Protein AF-0000000086997161 (afdb_homodimer)

Foldseek 3Di:
DDDPNFDWFKKFWFDCVQQVQWDDWDADPRDIQHTDAIEMEIETFDDPVCVVVVHKDWDWDDDPRYIYIYTHNLCLLVVLQLLQVRSLSRLVGPDMDGPPDPLVVVCNVCSLVSNLQQLLSNLVNLQVLLVVLLVQFQDDDPNQVSVCVVQVTRLVSLLSSLLSLQLLQQCVVVVSPDSSVSRHDDDPRSVVSNCSRNRVDHPVRSVVVSVCSCVPGSVVSSVVSNVDDRHVVVSVVSSVSSVVVNVVSNVD/DDDPNFDWFKKFWFDCVQQVQWDDWDADPNDIQHTDAIEMEIETFDDPVCVVVVHKDWDWDDDPRYIYIYTHNLCLLVVLQLLQVRSLCRLVGPDMDGPPDPLVVVCNVCSLVSNLQQLLSNLVNLQVLLVVLLVQFQPDDPNQVSVCVVQVTRLVSLLSSLLSLQLLQQCVVVVSPDSSVSRHDDDPRSVVSNCSRNRVDHPVRSVVVSVCSCVPGSVVSSVVRNVDDRHVVVSVVSSVSSVVVNVVRNVD

Structure (mmCIF, N/CA/C/O backbone):
data_AF-0000000086997161-model_v1
#
loop_
_entity.id
_entity.type
_entity.pdbx_description
1 polymer 'Putative nucleotidyltransferase'
#
loop_
_atom_site.group_PDB
_atom_site.id
_atom_site.type_symbol
_atom_site.label_atom_id
_atom_site.label_alt_id
_atom_site.label_comp_id
_atom_site.label_asym_id
_atom_site.label_entity_id
_atom_site.label_seq_id
_atom_site.pdbx_PDB_ins_code
_atom_site.Cartn_x
_atom_site.Cartn_y
_atom_site.Cartn_z
_atom_site.occupancy
_atom_site.B_iso_or_equiv
_atom_site.auth_seq_id
_atom_site.auth_comp_id
_atom_site.auth_asym_id
_atom_site.auth_atom_id
_atom_site.pdbx_PDB_model_num
ATOM 1 N N . MET A 1 1 ? 11.406 -24.172 10.727 1 85.19 1 MET A N 1
ATOM 2 C CA . MET A 1 1 ? 12.266 -23.875 9.594 1 85.19 1 MET A CA 1
ATOM 3 C C . MET A 1 1 ? 12.312 -22.375 9.328 1 85.19 1 MET A C 1
ATOM 5 O O . MET A 1 1 ? 11.297 -21.688 9.445 1 85.19 1 MET A O 1
ATOM 9 N N . LYS A 1 2 ? 13.57 -21.891 9.203 1 86 2 LYS A N 1
ATOM 10 C CA . LYS A 1 2 ? 13.711 -20.453 8.953 1 86 2 LYS A CA 1
ATOM 11 C C . LYS A 1 2 ? 14.523 -20.188 7.691 1 86 2 LYS A C 1
ATOM 13 O O . LYS A 1 2 ? 15.43 -20.969 7.355 1 86 2 LYS A O 1
ATOM 18 N N . ILE A 1 3 ? 14.07 -19.234 6.941 1 83.88 3 ILE A N 1
ATOM 19 C CA . ILE A 1 3 ? 14.812 -18.656 5.82 1 83.88 3 ILE A CA 1
ATOM 20 C C . ILE A 1 3 ? 15.008 -17.156 6.035 1 83.88 3 ILE A C 1
ATOM 22 O O . ILE A 1 3 ? 14.039 -16.438 6.289 1 83.88 3 ILE A O 1
ATOM 26 N N . LEU A 1 4 ? 16.234 -16.688 6.016 1 84.44 4 LEU A N 1
ATOM 27 C CA . LEU A 1 4 ? 16.547 -15.281 6.211 1 84.44 4 LEU A CA 1
ATOM 28 C C . LEU A 1 4 ? 15.969 -14.766 7.527 1 84.44 4 LEU A C 1
ATOM 30 O O . LEU A 1 4 ? 15.359 -13.695 7.566 1 84.44 4 LEU A O 1
ATOM 34 N N . ASN A 1 5 ? 15.883 -15.555 8.484 1 83.44 5 ASN A N 1
ATOM 35 C CA . ASN A 1 5 ? 15.445 -15.25 9.836 1 83.44 5 ASN A CA 1
ATOM 36 C C . ASN A 1 5 ? 13.93 -15.031 9.906 1 83.44 5 ASN A C 1
ATOM 38 O O . ASN A 1 5 ? 13.445 -14.289 10.758 1 83.44 5 ASN A O 1
ATOM 42 N N . ARG A 1 6 ? 13.25 -15.617 8.898 1 88.19 6 ARG A N 1
ATOM 43 C CA . ARG A 1 6 ? 11.789 -15.602 8.883 1 88.19 6 ARG A CA 1
ATOM 44 C C . ARG A 1 6 ? 11.227 -17.016 8.914 1 88.19 6 ARG A C 1
ATOM 46 O O . ARG A 1 6 ? 11.852 -17.953 8.414 1 88.19 6 ARG A O 1
ATOM 53 N N . ASN A 1 7 ? 10.141 -17.141 9.43 1 93.19 7 ASN A N 1
ATOM 54 C CA . ASN A 1 7 ? 9.492 -18.453 9.484 1 93.19 7 ASN A CA 1
ATOM 55 C C . ASN A 1 7 ? 8.945 -18.859 8.117 1 93.19 7 ASN A C 1
ATOM 57 O O . ASN A 1 7 ? 8.289 -18.062 7.441 1 93.19 7 ASN A O 1
ATOM 61 N N . VAL A 1 8 ? 9.312 -20.047 7.711 1 95.88 8 VAL A N 1
ATOM 62 C CA . VAL A 1 8 ? 8.758 -20.609 6.484 1 95.88 8 VAL A CA 1
ATOM 63 C C . VAL A 1 8 ? 7.398 -21.25 6.77 1 95.88 8 VAL A C 1
ATOM 65 O O . VAL A 1 8 ? 7.246 -22 7.734 1 95.88 8 VAL A O 1
ATOM 68 N N . VAL A 1 9 ? 6.453 -20.906 5.973 1 97.06 9 VAL A N 1
ATOM 69 C CA . VAL A 1 9 ? 5.117 -21.453 6.176 1 97.06 9 VAL A CA 1
ATOM 70 C C . VAL A 1 9 ? 4.879 -22.594 5.199 1 97.06 9 VAL A C 1
ATOM 72 O O . VAL A 1 9 ? 4.125 -23.531 5.496 1 97.06 9 VAL A O 1
ATOM 75 N N . MET A 1 10 ? 5.551 -22.5 4.07 1 97.62 10 MET A N 1
ATOM 76 C CA . MET A 1 10 ? 5.391 -23.5 3.021 1 97.62 10 MET A CA 1
ATOM 77 C C . MET A 1 10 ? 6.613 -23.547 2.113 1 97.62 10 MET A C 1
ATOM 79 O O . MET A 1 10 ? 7.18 -22.5 1.782 1 97.62 10 MET A O 1
ATOM 83 N N . LYS A 1 11 ? 7.027 -24.656 1.78 1 97.62 11 LYS A N 1
ATOM 84 C CA . LYS A 1 11 ? 8.062 -24.906 0.781 1 97.62 11 LYS A CA 1
ATOM 85 C C . LYS A 1 11 ? 7.684 -26.078 -0.122 1 97.62 11 LYS A C 1
ATOM 87 O O . LYS A 1 11 ? 7.344 -27.156 0.364 1 97.62 11 LYS A O 1
ATOM 92 N N . ALA A 1 12 ? 7.766 -25.844 -1.435 1 98.25 12 ALA A N 1
ATOM 93 C CA . ALA A 1 12 ? 7.27 -26.859 -2.344 1 98.25 12 ALA A CA 1
ATOM 94 C C . ALA A 1 12 ? 8.172 -27 -3.562 1 98.25 12 ALA A C 1
ATOM 96 O O . ALA A 1 12 ? 8.656 -26 -4.105 1 98.25 12 ALA A O 1
ATOM 97 N N . LEU A 1 13 ? 8.383 -28.25 -3.945 1 98.06 13 LEU A N 1
ATOM 98 C CA . LEU A 1 13 ? 9.016 -28.531 -5.23 1 98.06 13 LEU A CA 1
ATOM 99 C C . LEU A 1 13 ? 8.102 -28.125 -6.383 1 98.06 13 LEU A C 1
ATOM 101 O O . LEU A 1 13 ? 6.898 -28.391 -6.352 1 98.06 13 LEU A O 1
ATOM 105 N N . VAL A 1 14 ? 8.672 -27.406 -7.324 1 97.38 14 VAL A N 1
ATOM 106 C CA . VAL A 1 14 ? 7.91 -26.984 -8.492 1 97.38 14 VAL A CA 1
ATOM 107 C C . VAL A 1 14 ? 8.703 -27.281 -9.766 1 97.38 14 VAL A C 1
ATOM 109 O O . VAL A 1 14 ? 9.766 -27.906 -9.703 1 97.38 14 VAL A O 1
ATOM 112 N N . GLY A 1 15 ? 8.102 -27.016 -10.922 1 95.69 15 GLY A N 1
ATOM 113 C CA . GLY A 1 15 ? 8.82 -27.141 -12.18 1 95.69 15 GLY A CA 1
ATOM 114 C C . GLY A 1 15 ? 8.883 -28.562 -12.695 1 95.69 15 GLY A C 1
ATOM 115 O O . GLY A 1 15 ? 8.008 -29.375 -12.406 1 95.69 15 GLY A O 1
ATOM 116 N N . SER A 1 16 ? 9.93 -28.812 -13.484 1 95.31 16 SER A N 1
ATOM 117 C CA . SER A 1 16 ? 10.047 -30.062 -14.234 1 95.31 16 SER A CA 1
ATOM 118 C C . SER A 1 16 ? 10.023 -31.266 -13.312 1 95.31 16 SER A C 1
ATOM 120 O O . SER A 1 16 ? 9.406 -32.281 -13.633 1 95.31 16 SER A O 1
ATOM 122 N N . ASN A 1 17 ? 10.672 -31.141 -12.203 1 95.75 17 ASN A N 1
ATOM 123 C CA . ASN A 1 17 ? 10.711 -32.25 -11.266 1 95.75 17 ASN A CA 1
ATOM 124 C C . ASN A 1 17 ? 9.328 -32.562 -10.68 1 95.75 17 ASN A C 1
ATOM 126 O O . ASN A 1 17 ? 9.055 -33.656 -10.25 1 95.75 17 ASN A O 1
ATOM 130 N N . ASN A 1 18 ? 8.484 -31.562 -10.664 1 97.38 18 ASN A N 1
ATOM 131 C CA . ASN A 1 18 ? 7.125 -31.75 -10.156 1 97.38 18 ASN A CA 1
ATOM 132 C C . ASN A 1 18 ? 6.207 -32.344 -11.234 1 97.38 18 ASN A C 1
ATOM 134 O O . ASN A 1 18 ? 5.23 -33.031 -10.922 1 97.38 18 ASN A O 1
ATOM 138 N N . TYR A 1 19 ? 6.555 -32.062 -12.531 1 96.25 19 TYR A N 1
ATOM 139 C CA . TYR A 1 19 ? 5.719 -32.469 -13.656 1 96.25 19 TYR A CA 1
ATOM 140 C C . TYR A 1 19 ? 6.152 -33.844 -14.195 1 96.25 19 TYR A C 1
ATOM 142 O O . TYR A 1 19 ? 5.543 -34.344 -15.133 1 96.25 19 TYR A O 1
ATOM 150 N N . ASN A 1 20 ? 7.234 -34.312 -13.734 1 96.94 20 ASN A N 1
ATOM 151 C CA . ASN A 1 20 ? 7.871 -35.531 -14.273 1 96.94 20 ASN A CA 1
ATOM 152 C C . ASN A 1 20 ? 8.547 -35.25 -15.617 1 96.94 20 ASN A C 1
ATOM 154 O O . ASN A 1 20 ? 8.539 -36.094 -16.5 1 96.94 20 ASN A O 1
ATOM 158 N N . LEU A 1 21 ? 9.133 -34.062 -15.789 1 96.62 21 LEU A N 1
ATOM 159 C CA . LEU A 1 21 ? 9.742 -33.719 -17.062 1 96.62 21 LEU A CA 1
ATOM 160 C C . LEU A 1 21 ? 11.242 -33.5 -16.906 1 96.62 21 LEU A C 1
ATOM 162 O O . LEU A 1 21 ? 11.906 -33 -17.812 1 96.62 21 LEU A O 1
ATOM 166 N N . GLN A 1 22 ? 11.734 -33.781 -15.688 1 94.44 22 GLN A N 1
ATOM 167 C CA . GLN A 1 22 ? 13.164 -33.625 -15.453 1 94.44 22 GLN A CA 1
ATOM 168 C C . GLN A 1 22 ? 13.977 -34.531 -16.359 1 94.44 22 GLN A C 1
ATOM 170 O O . GLN A 1 22 ? 13.555 -35.656 -16.641 1 94.44 22 GLN A O 1
ATOM 175 N N . THR A 1 23 ? 15.062 -33.969 -16.828 1 93 23 THR A N 1
ATOM 176 C CA . THR A 1 23 ? 15.93 -34.75 -17.688 1 93 23 THR A CA 1
ATOM 177 C C . THR A 1 23 ? 17.375 -34.75 -17.188 1 93 23 THR A C 1
ATOM 179 O O . THR A 1 23 ? 17.781 -33.781 -16.531 1 93 23 THR A O 1
ATOM 182 N N . GLU A 1 24 ? 18.078 -35.781 -17.547 1 92.81 24 GLU A N 1
ATOM 183 C CA . GLU A 1 24 ? 19.5 -35.844 -17.266 1 92.81 24 GLU A CA 1
ATOM 184 C C . GLU A 1 24 ? 20.312 -35.062 -18.297 1 92.81 24 GLU A C 1
ATOM 186 O O . GLU A 1 24 ? 19.75 -34.625 -19.297 1 92.81 24 GLU A O 1
ATOM 191 N N . GLU A 1 25 ? 21.5 -34.844 -17.844 1 93.19 25 GLU A N 1
ATOM 192 C CA . GLU A 1 25 ? 22.406 -34.219 -18.797 1 93.19 25 GLU A CA 1
ATOM 193 C C . GLU A 1 25 ? 22.547 -35.062 -20.062 1 93.19 25 GLU A C 1
ATOM 195 O O . GLU A 1 25 ? 22.609 -36.281 -20 1 93.19 25 GLU A O 1
ATOM 200 N N . ARG A 1 26 ? 22.578 -34.312 -21.156 1 91.31 26 ARG A N 1
ATOM 201 C CA . ARG A 1 26 ? 22.734 -34.969 -22.453 1 91.31 26 ARG A CA 1
ATOM 202 C C . ARG A 1 26 ? 23.766 -34.25 -23.312 1 91.31 26 ARG A C 1
ATOM 204 O O . ARG A 1 26 ? 23.938 -33.031 -23.172 1 91.31 26 ARG A O 1
ATOM 211 N N . VAL A 1 27 ? 24.438 -35.031 -24.094 1 93.69 27 VAL A N 1
ATOM 212 C CA . VAL A 1 27 ? 25.344 -34.438 -25.078 1 93.69 27 VAL A CA 1
ATOM 213 C C . VAL A 1 27 ? 24.797 -34.719 -26.484 1 93.69 27 VAL A C 1
ATOM 215 O O . VAL A 1 27 ? 24.609 -35.875 -26.875 1 93.69 27 VAL A O 1
ATOM 218 N N . ILE A 1 28 ? 24.516 -33.719 -27.234 1 91.62 28 ILE A N 1
ATOM 219 C CA . ILE A 1 28 ? 24.031 -33.812 -28.609 1 91.62 28 ILE A CA 1
ATOM 220 C C . ILE A 1 28 ? 24.906 -32.938 -29.516 1 91.62 28 ILE A C 1
ATOM 222 O O . ILE A 1 28 ? 25.078 -31.75 -29.281 1 91.62 28 ILE A O 1
ATOM 226 N N . ASP A 1 29 ? 25.5 -33.625 -30.562 1 91.94 29 ASP A N 1
ATOM 227 C CA . ASP A 1 29 ? 26.375 -32.969 -31.531 1 91.94 29 ASP A CA 1
ATOM 228 C C . ASP A 1 29 ? 27.469 -32.156 -30.828 1 91.94 29 ASP A C 1
ATOM 230 O O . ASP A 1 29 ? 27.688 -31 -31.156 1 91.94 29 ASP A O 1
ATOM 234 N N . GLY A 1 30 ? 27.938 -32.719 -29.797 1 91.38 30 GLY A N 1
ATOM 235 C CA . GLY A 1 30 ? 29.078 -32.156 -29.094 1 91.38 30 GLY A CA 1
ATOM 236 C C . GLY A 1 30 ? 28.703 -31.078 -28.109 1 91.38 30 GLY A C 1
ATOM 237 O O . GLY 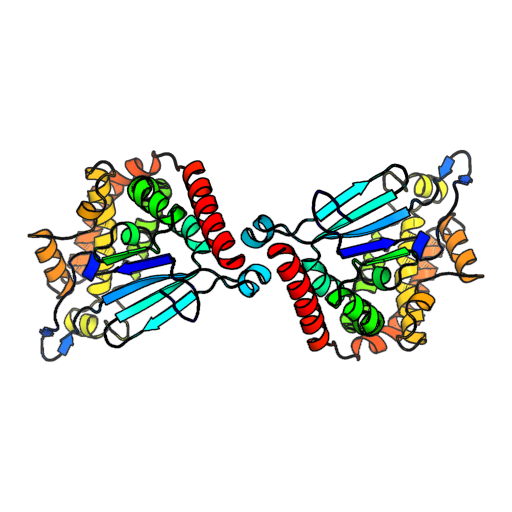A 1 30 ? 29.578 -30.5 -27.453 1 91.38 30 GLY A O 1
ATOM 238 N N . ARG A 1 31 ? 27.5 -30.703 -28.031 1 90.5 31 ARG A N 1
ATOM 239 C CA . ARG A 1 31 ? 27.031 -29.672 -27.109 1 90.5 31 ARG A CA 1
ATOM 240 C C . ARG A 1 31 ? 26.359 -30.281 -25.875 1 90.5 31 ARG A C 1
ATOM 242 O O . ARG A 1 31 ? 25.625 -31.266 -26 1 90.5 31 ARG A O 1
ATOM 249 N N . ILE A 1 32 ? 26.609 -29.75 -24.766 1 92.06 32 ILE A N 1
ATOM 250 C CA . ILE A 1 32 ? 26.109 -30.281 -23.516 1 92.06 32 ILE A CA 1
ATOM 251 C C . ILE A 1 32 ? 24.797 -29.578 -23.141 1 92.06 32 ILE A C 1
ATOM 253 O O . ILE A 1 32 ? 24.75 -28.344 -23.078 1 92.06 32 ILE A O 1
ATOM 257 N N . ILE A 1 33 ? 23.766 -30.375 -22.953 1 90.75 33 ILE A N 1
ATOM 258 C CA . ILE A 1 33 ? 22.516 -29.891 -22.359 1 90.75 33 ILE A CA 1
ATOM 259 C C . ILE A 1 33 ? 22.453 -30.281 -20.891 1 90.75 33 ILE A C 1
ATOM 261 O O . ILE A 1 33 ? 22.422 -31.469 -20.562 1 90.75 33 ILE A O 1
ATOM 265 N N . LEU A 1 34 ? 22.406 -29.375 -20.031 1 86.5 34 LEU A N 1
ATOM 266 C CA . LEU A 1 34 ? 22.5 -29.625 -18.594 1 86.5 34 LEU A CA 1
ATOM 267 C C . LEU A 1 34 ? 21.25 -30.312 -18.078 1 86.5 34 LEU A C 1
ATOM 269 O O . LEU A 1 34 ? 20.172 -30.156 -18.641 1 86.5 34 LEU A O 1
ATOM 273 N N . ALA A 1 35 ? 21.469 -31.031 -17.016 1 87.69 35 ALA A N 1
ATOM 274 C CA . ALA A 1 35 ? 20.344 -31.688 -16.359 1 87.69 35 ALA A CA 1
ATOM 275 C C . ALA A 1 35 ? 19.391 -30.672 -15.734 1 87.69 35 ALA A C 1
ATOM 277 O O . ALA A 1 35 ? 19.812 -29.547 -15.414 1 87.69 35 ALA A O 1
ATOM 278 N N . SER A 1 36 ? 18.125 -31.125 -15.586 1 89.56 36 SER A N 1
ATOM 279 C CA . SER A 1 36 ? 17.141 -30.281 -14.906 1 89.56 36 SER A CA 1
ATOM 280 C C . SER A 1 36 ? 17.5 -30.094 -13.438 1 89.56 36 SER A C 1
ATOM 282 O O . SER A 1 36 ? 17.828 -31.062 -12.742 1 89.56 36 SER A O 1
ATOM 284 N N . ASP A 1 37 ? 17.516 -28.859 -13.016 1 89.06 37 ASP A N 1
ATOM 285 C CA . ASP A 1 37 ? 17.672 -28.594 -11.586 1 89.06 37 ASP A CA 1
ATOM 286 C C . ASP A 1 37 ? 16.328 -28.625 -10.859 1 89.06 37 ASP A C 1
ATOM 288 O O . ASP A 1 37 ? 15.281 -28.734 -11.5 1 89.06 37 ASP A O 1
ATOM 292 N N . LYS A 1 38 ? 16.469 -28.703 -9.547 1 94.75 38 LYS A N 1
ATOM 293 C CA . LYS A 1 38 ? 15.25 -28.625 -8.75 1 94.75 38 LYS A CA 1
ATOM 294 C C . LYS A 1 38 ? 14.875 -27.188 -8.438 1 94.75 38 LYS A C 1
ATOM 296 O O . LYS A 1 38 ? 15.742 -26.375 -8.086 1 94.75 38 LYS A O 1
ATOM 301 N N . ASP A 1 39 ? 13.688 -26.875 -8.664 1 95.81 39 ASP A N 1
ATOM 302 C CA . ASP A 1 39 ? 13.133 -25.578 -8.336 1 95.81 39 ASP A CA 1
ATOM 303 C C . ASP A 1 39 ? 12.188 -25.656 -7.141 1 95.81 39 ASP A C 1
ATOM 305 O O . ASP A 1 39 ? 11.367 -26.562 -7.051 1 95.81 39 ASP A O 1
ATOM 309 N N . TYR A 1 40 ? 12.359 -24.703 -6.23 1 97 40 TYR A N 1
ATOM 310 C CA . TYR A 1 40 ? 11.461 -24.625 -5.086 1 97 40 TYR A CA 1
ATOM 311 C C . TYR A 1 40 ? 10.828 -23.25 -4.965 1 97 40 TYR A C 1
ATOM 313 O O . TYR A 1 40 ? 11.406 -22.25 -5.418 1 97 40 TYR A O 1
ATOM 321 N N . LYS A 1 41 ? 9.648 -23.203 -4.398 1 97.38 41 LYS A N 1
ATOM 322 C CA . LYS A 1 41 ? 9.016 -21.969 -3.916 1 97.38 41 LYS A CA 1
ATOM 323 C C . LYS A 1 41 ? 8.805 -22.016 -2.406 1 97.38 41 LYS A C 1
ATOM 325 O O . LYS A 1 41 ? 8.398 -23.047 -1.863 1 97.38 41 LYS A O 1
ATOM 330 N N . ALA A 1 42 ? 9.18 -20.984 -1.829 1 97.44 42 ALA A N 1
ATOM 331 C CA . ALA A 1 42 ? 8.984 -20.875 -0.385 1 97.44 42 ALA A CA 1
ATOM 332 C C . ALA A 1 42 ? 8.195 -19.609 -0.026 1 97.44 42 ALA A C 1
ATOM 334 O O . ALA A 1 42 ? 8.352 -18.578 -0.672 1 97.44 42 ALA A O 1
ATOM 335 N N . PHE A 1 43 ? 7.34 -19.766 0.946 1 97.81 43 PHE A N 1
ATOM 336 C CA . PHE A 1 43 ? 6.562 -18.641 1.465 1 97.81 43 PHE A CA 1
ATOM 337 C C . PHE A 1 43 ? 6.879 -18.391 2.936 1 97.81 43 PHE A C 1
ATOM 339 O O . PHE A 1 43 ? 6.805 -19.312 3.754 1 97.81 43 PHE A O 1
ATOM 346 N N . ILE A 1 44 ? 7.234 -17.156 3.246 1 96.94 44 ILE A N 1
ATOM 347 C CA . ILE A 1 44 ? 7.703 -16.812 4.586 1 96.94 44 ILE A CA 1
ATOM 348 C C . ILE A 1 44 ? 6.812 -15.727 5.184 1 96.94 44 ILE A C 1
ATOM 350 O O . ILE A 1 44 ? 6.121 -15.016 4.453 1 96.94 44 ILE A O 1
ATOM 354 N N . THR A 1 45 ? 6.801 -15.672 6.52 1 95.94 45 THR A N 1
ATOM 355 C CA . THR A 1 45 ? 6.059 -14.617 7.203 1 95.94 45 THR A CA 1
ATOM 356 C C . THR A 1 45 ? 6.812 -13.297 7.141 1 95.94 45 THR A C 1
ATOM 358 O O . THR A 1 45 ? 8.047 -13.281 7.07 1 95.94 45 THR A O 1
ATOM 361 N N . PRO A 1 46 ? 6.098 -12.188 7.168 1 94.44 46 PRO A N 1
ATOM 362 C CA . PRO A 1 46 ? 6.746 -10.875 7.172 1 94.44 46 PRO A CA 1
ATOM 363 C C . PRO A 1 46 ? 7.32 -10.5 8.539 1 94.44 46 PRO A C 1
ATOM 365 O O . PRO A 1 46 ? 6.898 -11.055 9.562 1 94.44 46 PRO A O 1
ATOM 368 N N . THR A 1 47 ? 8.281 -9.617 8.5 1 92.5 47 THR A N 1
ATOM 369 C CA . THR A 1 47 ? 8.672 -8.938 9.727 1 92.5 47 THR A CA 1
ATOM 370 C C . THR A 1 47 ? 7.676 -7.836 10.086 1 92.5 47 THR A C 1
ATOM 372 O O . THR A 1 47 ? 6.848 -7.449 9.258 1 92.5 47 THR A O 1
ATOM 375 N N . PHE A 1 48 ? 7.773 -7.383 11.297 1 92.38 48 PHE A N 1
ATOM 376 C CA . PHE A 1 48 ? 6.91 -6.273 11.68 1 92.38 48 PHE A CA 1
ATOM 377 C C . PHE A 1 48 ? 7.176 -5.051 10.812 1 92.38 48 PHE A C 1
ATOM 379 O O . PHE A 1 48 ? 6.242 -4.355 10.406 1 92.38 48 PHE A O 1
ATOM 386 N N . GLU A 1 49 ? 8.391 -4.793 10.531 1 92.44 49 GLU A N 1
ATOM 387 C CA . GLU A 1 49 ? 8.766 -3.631 9.727 1 92.44 49 GLU A CA 1
ATOM 388 C C . GLU A 1 49 ? 8.148 -3.697 8.336 1 92.44 49 GLU A C 1
ATOM 390 O O . GLU A 1 49 ? 7.695 -2.684 7.801 1 92.44 49 GLU A O 1
ATOM 395 N N . GLU A 1 50 ? 8.141 -4.871 7.77 1 92.56 50 GLU A N 1
ATOM 396 C CA . GLU A 1 50 ? 7.559 -5.043 6.441 1 92.56 50 GLU A CA 1
ATOM 397 C C . GLU A 1 50 ? 6.051 -4.809 6.469 1 92.56 50 GLU A C 1
ATOM 399 O O . GLU A 1 50 ? 5.48 -4.293 5.504 1 92.56 50 GLU A O 1
ATOM 404 N N . LEU A 1 51 ? 5.441 -5.25 7.598 1 92.5 51 LEU A N 1
ATOM 405 C CA . LEU A 1 51 ? 4.02 -4.973 7.77 1 92.5 51 LEU A CA 1
ATOM 406 C C . LEU A 1 51 ? 3.768 -3.473 7.875 1 92.5 51 LEU A C 1
ATOM 408 O O . LEU A 1 51 ? 2.902 -2.934 7.18 1 92.5 51 LEU A O 1
ATOM 412 N N . TYR A 1 52 ? 4.602 -2.818 8.625 1 93.81 52 TYR A N 1
ATOM 413 C CA . TYR A 1 52 ? 4.457 -1.389 8.875 1 93.81 52 TYR A CA 1
ATOM 414 C C . TYR A 1 52 ? 4.688 -0.584 7.602 1 93.81 52 TYR A C 1
ATOM 416 O O . TYR A 1 52 ? 3.93 0.342 7.301 1 93.81 52 TYR A O 1
ATOM 424 N N . ARG A 1 53 ? 5.652 -1.013 6.836 1 92.75 53 ARG A N 1
ATOM 425 C CA . ARG A 1 53 ? 6.051 -0.255 5.652 1 92.75 53 ARG A CA 1
ATOM 426 C C . ARG A 1 53 ? 5.246 -0.688 4.43 1 92.75 53 ARG A C 1
ATOM 428 O O . ARG A 1 53 ? 5.406 -0.124 3.346 1 92.75 53 ARG A O 1
ATOM 435 N N . LYS A 1 54 ? 4.441 -1.755 4.59 1 91.81 54 LYS A N 1
ATOM 436 C CA . LYS A 1 54 ? 3.559 -2.236 3.531 1 91.81 54 LYS A CA 1
ATOM 437 C C . LYS A 1 54 ? 4.359 -2.816 2.369 1 91.81 54 LYS A C 1
ATOM 439 O O . LYS A 1 54 ? 4.004 -2.623 1.205 1 91.81 54 LYS A O 1
ATOM 444 N N . THR A 1 55 ? 5.508 -3.436 2.732 1 91.69 55 THR A N 1
ATOM 445 C CA . THR A 1 55 ? 6.348 -4.059 1.713 1 91.69 55 THR A CA 1
ATOM 446 C C . THR A 1 55 ? 6.18 -5.574 1.729 1 91.69 55 THR A C 1
ATOM 448 O O . THR A 1 55 ? 5.836 -6.156 2.76 1 91.69 55 THR A O 1
ATOM 451 N N . MET A 1 56 ? 6.371 -6.172 0.512 1 93.12 56 MET A N 1
ATOM 452 C CA . MET A 1 56 ? 6.285 -7.621 0.357 1 93.12 56 MET A CA 1
ATOM 453 C C . MET A 1 56 ? 7.625 -8.203 -0.085 1 93.12 56 MET A C 1
ATOM 455 O O . MET A 1 56 ? 8.109 -7.895 -1.176 1 93.12 56 MET A O 1
ATOM 459 N N . PHE A 1 57 ? 8.109 -9.055 0.757 1 92.25 57 PHE A N 1
ATOM 460 C CA . PHE A 1 57 ? 9.414 -9.648 0.495 1 92.25 57 PHE A CA 1
ATOM 461 C C . PHE A 1 57 ? 9.352 -10.609 -0.688 1 92.25 57 PHE A C 1
ATOM 463 O O . PHE A 1 57 ? 8.367 -11.344 -0.845 1 92.25 57 PHE A O 1
ATOM 470 N N . ALA A 1 58 ? 10.375 -10.562 -1.556 1 94.44 58 ALA A N 1
ATOM 471 C CA . ALA A 1 58 ? 10.578 -11.5 -2.656 1 94.44 58 ALA A CA 1
ATOM 472 C C . ALA A 1 58 ? 12.062 -11.633 -2.998 1 94.44 58 ALA A C 1
ATOM 474 O O . ALA A 1 58 ? 12.781 -10.633 -3.051 1 94.44 58 ALA A O 1
ATOM 475 N N . LYS A 1 59 ? 12.484 -12.766 -3.127 1 94.06 59 LYS A N 1
ATOM 476 C CA . LYS A 1 59 ? 13.883 -13.023 -3.469 1 94.06 59 LYS A CA 1
ATOM 477 C C . LYS A 1 59 ? 14.039 -14.359 -4.18 1 94.06 59 LYS A C 1
ATOM 479 O O . LYS A 1 59 ? 13.328 -15.32 -3.873 1 94.06 59 LYS A O 1
ATOM 484 N N . SER A 1 60 ? 14.883 -14.422 -5.148 1 93.69 60 SER A N 1
ATOM 485 C CA . SER A 1 60 ? 15.273 -15.672 -5.801 1 93.69 60 SER A CA 1
ATOM 486 C C . SER A 1 60 ? 16.734 -16.016 -5.508 1 93.69 60 SER A C 1
ATOM 488 O O . SER A 1 60 ? 17.609 -15.164 -5.617 1 93.69 60 SER A O 1
ATOM 490 N N . GLU A 1 61 ? 16.859 -17.141 -5.059 1 90.06 61 GLU A N 1
ATOM 491 C CA . GLU A 1 61 ? 18.219 -17.625 -4.809 1 90.06 61 GLU A CA 1
ATOM 492 C C . GLU A 1 61 ? 18.562 -18.812 -5.715 1 90.06 61 GLU A C 1
ATOM 494 O O . GLU A 1 61 ? 17.844 -19.812 -5.73 1 90.06 61 GLU A O 1
ATOM 499 N N . ILE A 1 62 ? 19.609 -18.656 -6.41 1 85 62 ILE A N 1
ATOM 500 C CA . ILE A 1 62 ? 20.062 -19.688 -7.328 1 85 62 ILE A CA 1
ATOM 501 C C . ILE A 1 62 ? 21.203 -20.484 -6.691 1 85 62 ILE A C 1
ATOM 503 O O . ILE A 1 62 ? 22.219 -19.906 -6.297 1 85 62 ILE A O 1
ATOM 507 N N . GLY A 1 63 ? 20.953 -21.656 -6.395 1 79.56 63 GLY A N 1
ATOM 508 C CA . GLY A 1 63 ? 21.984 -22.531 -5.863 1 79.56 63 GLY A CA 1
ATOM 509 C C . GLY A 1 63 ? 22.594 -23.438 -6.91 1 79.56 63 GLY A C 1
ATOM 510 O O . GLY A 1 63 ? 22.281 -23.328 -8.094 1 79.56 63 GLY A O 1
ATOM 511 N N . THR A 1 64 ? 23.5 -24.266 -6.418 1 76.38 64 THR A N 1
ATOM 512 C CA . THR A 1 64 ? 24.188 -25.203 -7.305 1 76.38 64 THR A CA 1
ATOM 513 C C . THR A 1 64 ? 23.234 -26.312 -7.754 1 76.38 64 THR A C 1
ATOM 515 O O . THR A 1 64 ? 23.203 -26.656 -8.93 1 76.38 64 THR A O 1
ATOM 518 N N . THR A 1 65 ? 22.375 -26.703 -6.852 1 79.88 65 THR A N 1
ATOM 519 C CA . THR A 1 65 ? 21.516 -27.828 -7.195 1 79.88 65 THR A CA 1
ATOM 520 C C . THR A 1 65 ? 20.031 -27.453 -7.027 1 79.88 65 THR A C 1
ATOM 522 O O . THR A 1 65 ? 19.156 -28.219 -7.426 1 79.88 65 THR A O 1
ATOM 525 N N . GLU A 1 66 ? 19.828 -26.328 -6.434 1 88.31 66 GLU A N 1
ATOM 526 C CA . GLU A 1 66 ? 18.438 -25.938 -6.184 1 88.31 66 GLU A CA 1
ATOM 527 C C . GLU A 1 66 ? 18.25 -24.438 -6.355 1 88.31 66 GLU A C 1
ATOM 529 O O . GLU A 1 66 ? 19.125 -23.641 -5.992 1 88.31 66 GLU A O 1
ATOM 534 N N . ASP A 1 67 ? 17.25 -24.156 -7.035 1 92.81 67 ASP A N 1
ATOM 535 C CA . ASP A 1 67 ? 16.781 -22.781 -7.113 1 92.81 67 ASP A CA 1
ATOM 536 C C . AS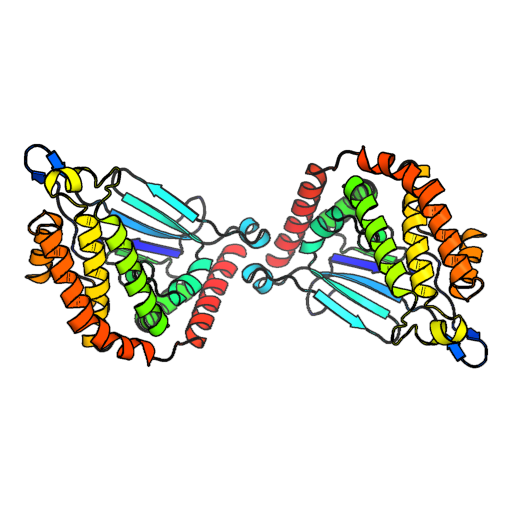P A 1 67 ? 15.531 -22.578 -6.25 1 92.81 67 ASP A C 1
ATOM 538 O O . ASP A 1 67 ? 14.617 -23.406 -6.262 1 92.81 67 ASP A O 1
ATOM 542 N N . ILE A 1 68 ? 15.578 -21.516 -5.457 1 94.81 68 ILE A N 1
ATOM 543 C CA . ILE A 1 68 ? 14.422 -21.281 -4.594 1 94.81 68 ILE A CA 1
ATOM 544 C C . ILE A 1 68 ? 13.898 -19.875 -4.793 1 94.81 68 ILE A C 1
ATOM 546 O O . ILE A 1 68 ? 14.672 -18.906 -4.809 1 94.81 68 ILE A O 1
ATOM 550 N N . GLU A 1 69 ? 12.672 -19.781 -5.055 1 96.31 69 GLU A N 1
ATOM 551 C CA . GLU A 1 69 ? 11.969 -18.5 -5.031 1 96.31 69 GLU A CA 1
ATOM 552 C C . GLU A 1 69 ? 11.25 -18.297 -3.705 1 96.31 69 GLU A C 1
ATOM 554 O O . GLU A 1 69 ? 10.43 -19.125 -3.303 1 96.31 69 GLU A O 1
ATOM 559 N N . ILE A 1 70 ? 11.547 -17.203 -3.057 1 96.81 70 ILE A N 1
ATOM 560 C CA . ILE A 1 70 ? 11 -16.922 -1.733 1 96.81 70 ILE A CA 1
ATOM 561 C C . ILE A 1 70 ? 10.039 -15.742 -1.807 1 96.81 70 ILE A C 1
ATOM 563 O O . ILE A 1 70 ? 10.375 -14.695 -2.367 1 96.81 70 ILE A O 1
ATOM 567 N N . HIS A 1 71 ? 8.836 -15.914 -1.276 1 97.38 71 HIS A N 1
ATOM 568 C CA . HIS A 1 71 ? 7.824 -14.867 -1.298 1 97.38 71 HIS A CA 1
ATOM 569 C C . HIS A 1 71 ? 7.227 -14.656 0.089 1 97.38 71 HIS A C 1
ATOM 571 O O . HIS A 1 71 ? 7.23 -15.562 0.919 1 97.38 71 HIS A O 1
ATOM 577 N N . ASP A 1 72 ? 6.746 -13.484 0.293 1 96.94 72 ASP A N 1
ATOM 578 C CA . ASP A 1 72 ? 5.906 -13.172 1.445 1 96.94 72 ASP A CA 1
ATOM 579 C C . ASP A 1 72 ? 4.602 -13.961 1.405 1 96.94 72 ASP A C 1
ATOM 581 O O . ASP A 1 72 ? 3.924 -14 0.377 1 96.94 72 ASP A O 1
ATOM 585 N N . VAL A 1 73 ? 4.281 -14.609 2.447 1 97.38 73 VAL A N 1
ATOM 586 C CA . VAL A 1 73 ? 3.113 -15.484 2.518 1 97.38 73 VAL A CA 1
ATOM 587 C C . VAL A 1 73 ? 1.847 -14.68 2.23 1 97.38 73 VAL A C 1
ATOM 589 O O . VAL A 1 73 ? 0.853 -15.227 1.75 1 97.38 73 VAL A O 1
ATOM 592 N N . ARG A 1 74 ? 1.85 -13.344 2.416 1 96.94 74 ARG A N 1
ATOM 593 C CA . ARG A 1 74 ? 0.684 -12.484 2.221 1 96.94 74 ARG A CA 1
ATOM 594 C C . ARG A 1 74 ? 0.305 -12.406 0.745 1 96.94 74 ARG A C 1
ATOM 596 O O . ARG A 1 74 ? -0.801 -11.984 0.406 1 96.94 74 ARG A O 1
ATOM 603 N N . LYS A 1 75 ? 1.137 -12.938 -0.103 1 97.38 75 LYS A N 1
ATOM 604 C CA . LYS A 1 75 ? 0.869 -12.914 -1.538 1 97.38 75 LYS A CA 1
ATOM 605 C C . LYS A 1 75 ? -0.001 -14.094 -1.954 1 97.38 75 LYS A C 1
ATOM 607 O O . LYS A 1 75 ? -0.594 -14.086 -3.035 1 97.38 75 LYS A O 1
ATOM 612 N N . LEU A 1 76 ? -0.13 -15.055 -1.161 1 97.31 76 LEU A N 1
ATOM 613 C CA . LEU A 1 76 ? -0.699 -16.344 -1.542 1 97.31 76 LEU A CA 1
ATOM 614 C C . LEU A 1 76 ? -2.148 -16.188 -1.986 1 97.31 76 LEU A C 1
ATOM 616 O O . LEU A 1 76 ? -2.535 -16.688 -3.047 1 97.31 76 LEU A O 1
ATOM 620 N N . PRO A 1 77 ? -2.992 -15.438 -1.196 1 97.81 77 PRO A N 1
ATOM 621 C CA . PRO A 1 77 ? -4.391 -15.336 -1.628 1 97.81 77 PRO A CA 1
ATOM 622 C C . PRO A 1 77 ? -4.535 -14.727 -3.023 1 97.81 77 PRO A C 1
ATOM 624 O O . PRO A 1 77 ? -5.309 -15.234 -3.84 1 97.81 77 PRO A O 1
ATOM 627 N N . ASP A 1 78 ? -3.729 -13.789 -3.275 1 97.62 78 ASP A N 1
ATOM 628 C CA . ASP A 1 78 ? -3.795 -13.148 -4.582 1 97.62 78 ASP A CA 1
ATOM 629 C C . ASP A 1 78 ? -3.215 -14.047 -5.668 1 97.62 78 ASP A C 1
ATOM 631 O O . ASP A 1 78 ? -3.721 -14.078 -6.793 1 97.62 78 ASP A O 1
ATOM 635 N N . LEU A 1 79 ? -2.152 -14.672 -5.309 1 97.69 79 LEU A N 1
ATOM 636 C CA . LEU A 1 79 ? -1.542 -15.586 -6.27 1 97.69 79 LEU A CA 1
ATOM 637 C C . LEU A 1 79 ? -2.504 -16.719 -6.629 1 97.69 79 LEU A C 1
ATOM 639 O O . LEU A 1 79 ? -2.631 -17.078 -7.801 1 97.69 79 LEU A O 1
ATOM 643 N N . PHE A 1 80 ? -3.174 -17.25 -5.645 1 98.44 80 PHE A N 1
ATOM 644 C CA . PHE A 1 80 ? -4.184 -18.281 -5.887 1 98.44 80 PHE A CA 1
ATOM 645 C C . PHE A 1 80 ? -5.312 -17.719 -6.754 1 98.44 80 PHE A C 1
ATOM 647 O O . PHE A 1 80 ? -5.785 -18.406 -7.668 1 98.44 80 PHE A O 1
ATOM 654 N N . TRP A 1 81 ? -5.676 -16.516 -6.496 1 98.62 81 TRP A N 1
ATOM 655 C CA . TRP A 1 81 ? -6.801 -15.898 -7.191 1 98.62 81 TRP A CA 1
ATOM 656 C C . TRP A 1 81 ? -6.457 -15.641 -8.656 1 98.62 81 TRP A C 1
ATOM 658 O O . TRP A 1 81 ? -7.305 -15.812 -9.531 1 98.62 81 TRP A O 1
ATOM 668 N N . LYS A 1 82 ? -5.199 -15.328 -8.875 1 98.12 82 LYS A N 1
ATOM 669 C CA . LYS A 1 82 ? -4.738 -15.078 -10.242 1 98.12 82 LYS A CA 1
ATOM 670 C C . LYS A 1 82 ? -4.621 -16.391 -11.031 1 98.12 82 LYS A C 1
ATOM 672 O O . LYS A 1 82 ? -4.461 -16.359 -12.25 1 98.12 82 LYS A O 1
ATOM 677 N N . ALA A 1 83 ? -4.645 -17.438 -10.391 1 97.56 83 ALA A N 1
ATOM 678 C CA . ALA A 1 83 ? -4.789 -18.797 -10.93 1 97.56 83 ALA A CA 1
ATOM 679 C C . ALA A 1 83 ? -3.67 -19.125 -11.914 1 97.56 83 ALA A C 1
ATOM 681 O O . ALA A 1 83 ? -3.895 -19.797 -12.914 1 97.56 83 ALA A O 1
ATOM 682 N N . ASN A 1 84 ? -2.561 -18.469 -11.68 1 95.75 84 ASN A N 1
ATOM 683 C CA . ASN A 1 84 ? -1.386 -18.922 -12.422 1 95.75 84 ASN A CA 1
ATOM 684 C C . ASN A 1 84 ? -0.956 -20.328 -12 1 95.75 84 ASN A C 1
ATOM 686 O O . ASN A 1 84 ? -0.767 -20.578 -10.812 1 95.75 84 ASN A O 1
ATOM 690 N N . LEU A 1 85 ? -0.846 -21.172 -12.953 1 97.12 85 LEU A N 1
ATOM 691 C CA . LEU A 1 85 ? -0.556 -22.562 -12.672 1 97.12 85 LEU A CA 1
ATOM 692 C C . LEU A 1 85 ? 0.709 -22.703 -11.836 1 97.12 85 LEU A C 1
ATOM 694 O O . LEU A 1 85 ? 0.786 -23.562 -10.961 1 97.12 85 LEU A O 1
ATOM 698 N N . ASN A 1 86 ? 1.63 -21.781 -12.016 1 94.5 86 ASN A N 1
ATOM 699 C CA . ASN A 1 86 ? 2.918 -21.812 -11.328 1 94.5 86 ASN A CA 1
ATOM 700 C C . ASN A 1 86 ? 2.762 -21.609 -9.828 1 94.5 86 ASN A C 1
ATOM 702 O O . ASN A 1 86 ? 3.627 -22.016 -9.047 1 94.5 86 ASN A O 1
ATOM 706 N N . TYR A 1 87 ? 1.682 -21.078 -9.398 1 96.88 87 TYR A N 1
ATOM 707 C CA . TYR A 1 87 ? 1.485 -20.812 -7.98 1 96.88 87 TYR A CA 1
ATOM 708 C C . TYR A 1 87 ? 0.381 -21.688 -7.406 1 96.88 87 TYR A C 1
ATOM 710 O O . TYR A 1 87 ? 0.155 -21.703 -6.195 1 96.88 87 TYR A O 1
ATOM 718 N N . LEU A 1 88 ? -0.215 -22.422 -8.305 1 98.25 88 LEU A N 1
ATOM 719 C CA . LEU A 1 88 ? -1.204 -23.391 -7.848 1 98.25 88 LEU A CA 1
ATOM 720 C C . LEU A 1 88 ? -0.585 -24.781 -7.723 1 98.25 88 LEU A C 1
ATOM 722 O O . LEU A 1 88 ? -0.934 -25.547 -6.812 1 98.25 88 LEU A O 1
ATOM 726 N N . GLU A 1 89 ? 0.322 -25.109 -8.57 1 96.81 89 GLU A N 1
ATOM 727 C CA . GLU A 1 89 ? 0.903 -26.438 -8.617 1 96.81 89 GLU A CA 1
ATOM 728 C C . GLU A 1 89 ? 1.569 -26.812 -7.297 1 96.81 89 GLU A C 1
ATOM 730 O O . GLU A 1 89 ? 1.578 -27.984 -6.902 1 96.81 89 GLU A O 1
ATOM 735 N N . PRO A 1 90 ? 2.125 -25.781 -6.574 1 97.62 90 PRO A N 1
ATOM 736 C CA . PRO A 1 90 ? 2.752 -26.125 -5.297 1 97.62 90 PRO A CA 1
ATOM 737 C C . PRO A 1 90 ? 1.81 -26.859 -4.352 1 97.62 90 PRO A C 1
ATOM 739 O O . PRO A 1 90 ? 2.26 -27.672 -3.533 1 97.62 90 PRO A O 1
ATOM 742 N N . LEU A 1 91 ? 0.531 -26.641 -4.418 1 98 91 LEU A N 1
ATOM 743 C CA . LEU A 1 91 ? -0.451 -27.281 -3.559 1 98 91 LEU A CA 1
ATOM 744 C C . LEU A 1 91 ? -0.46 -28.797 -3.789 1 98 91 LEU A C 1
ATOM 746 O O . LEU A 1 91 ? -0.966 -29.547 -2.957 1 98 91 LEU A O 1
ATOM 750 N N . TYR A 1 92 ? 0.09 -29.203 -4.918 1 98.19 92 TYR A N 1
ATOM 751 C CA . TYR A 1 92 ? 0.169 -30.609 -5.281 1 98.19 92 TYR A CA 1
ATOM 752 C C . TYR A 1 92 ? 1.608 -31.016 -5.566 1 98.19 92 TYR A C 1
ATOM 754 O O . TYR A 1 92 ? 1.862 -31.828 -6.461 1 98.19 92 TYR A O 1
ATOM 762 N N . SER A 1 93 ? 2.498 -30.422 -4.875 1 98.5 93 SER A N 1
ATOM 763 C CA . SER A 1 93 ? 3.918 -30.719 -5.043 1 98.5 93 SER A CA 1
ATOM 764 C C . SER A 1 93 ? 4.262 -32.125 -4.539 1 98.5 93 SER A C 1
ATOM 766 O O . SER A 1 93 ? 3.707 -32.562 -3.535 1 98.5 93 SER A O 1
ATOM 768 N N . LYS A 1 94 ? 5.262 -32.719 -5.18 1 97.81 94 LYS A N 1
ATOM 769 C CA . LYS A 1 94 ? 5.773 -34 -4.742 1 97.81 94 LYS A CA 1
ATOM 770 C C . LYS A 1 94 ? 6.566 -33.875 -3.443 1 97.81 94 LYS A C 1
ATOM 772 O O . LYS A 1 94 ? 6.738 -34.844 -2.711 1 97.81 94 LYS A O 1
ATOM 777 N N . GLU A 1 95 ? 7.098 -32.75 -3.236 1 97.75 95 GLU A N 1
ATOM 778 C CA . GLU A 1 95 ? 7.805 -32.375 -2.01 1 97.75 95 GLU A CA 1
ATOM 779 C C . GLU A 1 95 ? 7.227 -31.125 -1.395 1 97.75 95 GLU A C 1
ATOM 781 O O . GLU A 1 95 ? 7.703 -30.016 -1.673 1 97.75 95 GLU A O 1
ATOM 786 N N . LEU A 1 96 ? 6.207 -31.344 -0.574 1 97.69 96 LEU A N 1
ATOM 787 C CA . LEU A 1 96 ? 5.516 -30.219 0.041 1 97.69 96 LEU A CA 1
ATOM 788 C C . LEU A 1 96 ? 5.734 -30.203 1.551 1 97.69 96 LEU A C 1
ATOM 790 O O . LEU A 1 96 ? 5.41 -31.172 2.24 1 97.69 96 LEU A O 1
ATOM 794 N N . TRP A 1 97 ? 6.379 -29.156 1.974 1 97.25 97 TRP A N 1
ATOM 795 C CA . TRP A 1 97 ? 6.539 -28.922 3.404 1 97.25 97 TRP A CA 1
ATOM 796 C C . TRP A 1 97 ? 5.66 -27.766 3.869 1 97.25 97 TRP A C 1
ATOM 798 O O . TRP A 1 97 ? 5.602 -26.719 3.217 1 97.25 97 TRP A O 1
ATOM 808 N N . MET A 1 98 ? 4.922 -27.984 4.938 1 96.62 98 MET A N 1
ATOM 809 C CA . MET A 1 98 ? 4.125 -26.938 5.574 1 96.62 98 MET A CA 1
ATOM 810 C C . MET A 1 98 ? 4.438 -26.844 7.062 1 96.62 98 MET A C 1
ATOM 812 O O . MET A 1 98 ? 4.848 -27.828 7.68 1 96.62 98 MET A O 1
ATOM 816 N N . ASP A 1 99 ? 4.273 -25.734 7.684 1 94.62 99 ASP A N 1
ATOM 817 C CA . ASP A 1 99 ? 4.719 -25.469 9.047 1 94.62 99 ASP A CA 1
ATOM 818 C C . ASP A 1 99 ? 3.822 -26.172 10.062 1 94.62 99 ASP A C 1
ATOM 820 O O . ASP A 1 99 ? 4.066 -26.094 11.273 1 94.62 99 ASP A O 1
ATOM 824 N N . GLY A 1 100 ? 2.785 -26.812 9.719 1 92.56 100 GLY A N 1
ATOM 825 C CA . GLY A 1 100 ? 1.942 -27.594 10.609 1 92.56 100 GLY A CA 1
ATOM 826 C C . GLY A 1 100 ? 0.89 -26.766 11.312 1 92.56 100 GLY A C 1
ATOM 827 O O . GLY A 1 100 ? 0.158 -27.266 12.164 1 92.56 100 GLY A O 1
ATOM 828 N N . SER A 1 101 ? 0.8 -25.5 11.039 1 95.5 101 SER A N 1
ATOM 829 C CA . SER A 1 101 ? -0.252 -24.688 11.625 1 95.5 101 SER A CA 1
ATOM 830 C C . SER A 1 101 ? -1.634 -25.156 11.188 1 95.5 101 SER A C 1
ATOM 832 O O . SER A 1 101 ? -1.775 -25.797 10.148 1 95.5 101 SER A O 1
ATOM 834 N N . ILE A 1 102 ? -2.6 -24.859 12.023 1 97.62 102 ILE A N 1
ATOM 835 C CA . ILE A 1 102 ? -3.971 -25.234 11.703 1 97.62 102 ILE A CA 1
ATOM 836 C C . ILE A 1 102 ? -4.414 -24.516 10.422 1 97.62 102 ILE A C 1
ATOM 838 O O . ILE A 1 102 ? -5.16 -25.078 9.617 1 97.62 102 ILE A O 1
ATOM 842 N N . GLU A 1 103 ? -3.928 -23.266 10.25 1 98.25 103 GLU A N 1
ATOM 843 C CA . GLU A 1 103 ? -4.273 -22.484 9.062 1 98.25 103 GLU A CA 1
ATOM 844 C C . GLU A 1 103 ? -3.754 -23.156 7.793 1 98.25 103 GLU A C 1
ATOM 846 O O . GLU A 1 103 ? -4.496 -23.312 6.816 1 98.25 103 GLU A O 1
ATOM 851 N N . MET A 1 104 ? -2.516 -23.641 7.84 1 97.62 104 MET A N 1
ATOM 852 C CA . MET A 1 104 ? -1.948 -24.25 6.645 1 97.62 104 MET A CA 1
ATOM 853 C C . MET A 1 104 ? -2.564 -25.625 6.391 1 97.62 104 MET A C 1
ATOM 855 O O . MET A 1 104 ? -2.732 -26.031 5.238 1 97.62 104 MET A O 1
ATOM 859 N N . GLN A 1 105 ? -2.9 -26.297 7.422 1 98 105 GLN A N 1
ATOM 860 C CA . GLN A 1 105 ? -3.613 -27.562 7.262 1 98 105 GLN A CA 1
ATOM 861 C C . GLN A 1 105 ? -4.961 -27.344 6.578 1 98 105 GLN A C 1
ATOM 863 O O . GLN A 1 105 ? -5.355 -28.141 5.719 1 98 105 GLN A O 1
ATOM 868 N N . GLU A 1 106 ? -5.594 -26.344 7 1 98.5 106 GLU A N 1
ATOM 869 C CA . GLU A 1 106 ? -6.875 -26.031 6.371 1 98.5 106 GLU A CA 1
ATOM 870 C C . GLU A 1 106 ? -6.695 -25.688 4.895 1 98.5 106 GLU A C 1
ATOM 872 O O . GLU A 1 106 ? -7.477 -26.141 4.051 1 98.5 106 GLU A O 1
ATOM 877 N N . ILE A 1 107 ? -5.684 -24.938 4.59 1 98.38 107 ILE A N 1
ATOM 878 C CA . ILE A 1 107 ? -5.398 -24.594 3.201 1 98.38 107 ILE A CA 1
ATOM 879 C C . ILE A 1 107 ? -5.109 -25.875 2.408 1 98.38 107 ILE A C 1
ATOM 881 O O . ILE A 1 107 ? -5.609 -26.047 1.293 1 98.38 107 ILE A O 1
ATOM 885 N N . TYR A 1 108 ? -4.367 -26.766 3.021 1 98.12 108 TYR A N 1
ATOM 886 C CA . TYR A 1 108 ? -4.074 -28.031 2.367 1 98.12 108 TYR A CA 1
ATOM 887 C C . TYR A 1 108 ? -5.352 -28.828 2.125 1 98.12 108 TYR A C 1
ATOM 889 O O . TYR A 1 108 ? -5.543 -29.391 1.045 1 98.12 108 TYR A O 1
ATOM 897 N N . ASN A 1 109 ? -6.188 -28.797 3.113 1 98.31 109 ASN A N 1
ATOM 898 C CA . ASN A 1 109 ? -7.438 -29.547 2.996 1 98.31 109 ASN A CA 1
ATOM 899 C C . ASN A 1 109 ? -8.336 -28.969 1.908 1 98.31 109 ASN A C 1
ATOM 901 O O . ASN A 1 109 ? -9.133 -29.688 1.308 1 98.31 109 ASN A O 1
ATOM 905 N N . LEU A 1 110 ? -8.172 -27.672 1.675 1 98.56 110 LEU A N 1
ATOM 906 C CA . LEU A 1 110 ? -9 -26.984 0.691 1 98.56 110 LEU A CA 1
ATOM 907 C C . LEU A 1 110 ? -8.266 -26.859 -0.64 1 98.56 110 LEU A C 1
ATOM 909 O O . LEU A 1 110 ? -8.672 -26.078 -1.502 1 98.56 110 LEU A O 1
ATOM 913 N N . ARG A 1 111 ? -7.188 -27.594 -0.836 1 98.44 111 ARG A N 1
ATOM 914 C CA . ARG A 1 111 ? -6.293 -27.344 -1.963 1 98.44 111 ARG A CA 1
ATOM 915 C C . ARG A 1 111 ? -7.023 -27.516 -3.289 1 98.44 111 ARG A C 1
ATOM 917 O O . ARG A 1 111 ? -6.773 -26.781 -4.246 1 98.44 111 ARG A O 1
ATOM 924 N N . GLN A 1 112 ? -7.988 -28.469 -3.359 1 98.5 112 GLN A N 1
ATOM 925 C CA . GLN A 1 112 ? -8.75 -28.672 -4.586 1 98.5 112 GLN A CA 1
ATOM 926 C C . GLN A 1 112 ? -9.688 -27.484 -4.844 1 98.5 112 GLN A C 1
ATOM 928 O O . GLN A 1 112 ? -9.773 -27 -5.973 1 98.5 112 GLN A O 1
ATOM 933 N N . GLU A 1 113 ? -10.352 -27.062 -3.826 1 98.69 113 GLU A N 1
ATOM 934 C CA . GLU A 1 113 ? -11.227 -25.891 -3.953 1 98.69 113 GLU A CA 1
ATOM 935 C C . GLU A 1 113 ? -10.438 -24.641 -4.332 1 98.69 113 GLU A C 1
ATOM 937 O O . GLU A 1 113 ? -10.898 -23.844 -5.137 1 98.69 113 GLU A O 1
ATOM 942 N N . ILE A 1 114 ? -9.273 -24.516 -3.768 1 98.81 114 ILE A N 1
ATOM 943 C CA . ILE A 1 114 ? -8.422 -23.375 -4.062 1 98.81 114 ILE A CA 1
ATOM 944 C C . ILE A 1 114 ? -7.953 -23.438 -5.516 1 98.81 114 ILE A C 1
ATOM 946 O O . ILE A 1 114 ? -7.961 -22.422 -6.223 1 98.81 114 ILE A O 1
ATOM 950 N N . PHE A 1 115 ? -7.633 -24.625 -5.953 1 98.69 115 PHE A N 1
ATOM 951 C CA . PHE A 1 115 ? -7.184 -24.828 -7.324 1 98.69 115 PHE A CA 1
ATOM 952 C C . PHE A 1 115 ? -8.266 -24.406 -8.312 1 98.69 115 PHE A C 1
ATOM 954 O O . PHE A 1 115 ? -7.957 -23.891 -9.398 1 98.69 115 PHE A O 1
ATOM 961 N N . ASN A 1 116 ? -9.492 -24.531 -7.926 1 98.62 116 ASN A N 1
ATOM 962 C CA . ASN A 1 116 ? -10.625 -24.234 -8.797 1 98.62 116 ASN A CA 1
ATOM 963 C C . ASN A 1 116 ? -11.242 -22.875 -8.477 1 98.62 116 ASN A C 1
ATOM 965 O O . ASN A 1 116 ? -12.297 -22.531 -9.008 1 98.62 116 ASN A O 1
ATOM 969 N N . MET A 1 117 ? -10.617 -22.141 -7.691 1 98.5 117 MET A N 1
ATOM 970 C CA . MET A 1 117 ? -11.211 -20.953 -7.074 1 98.5 117 MET A CA 1
ATOM 971 C C . MET A 1 117 ? -11.594 -19.922 -8.133 1 98.5 117 MET A C 1
ATOM 973 O O . MET A 1 117 ? -12.57 -19.188 -7.969 1 98.5 117 MET A O 1
ATOM 977 N N . ASN A 1 118 ? -10.852 -19.859 -9.195 1 98.75 118 ASN A N 1
ATOM 978 C CA . ASN A 1 118 ? -11.078 -18.875 -10.242 1 98.75 118 ASN A CA 1
ATOM 979 C C . ASN A 1 118 ? -10.727 -19.422 -11.625 1 98.75 118 ASN A C 1
ATOM 981 O O . ASN A 1 118 ? -9.812 -18.938 -12.281 1 98.75 118 ASN A O 1
ATOM 985 N N . LEU A 1 119 ? -11.508 -20.344 -12.086 1 98.81 119 LEU A N 1
ATOM 986 C CA . LEU A 1 119 ? -11.258 -21.078 -13.32 1 98.81 119 LEU A CA 1
ATOM 987 C C . LEU A 1 119 ? -11.359 -20.156 -14.531 1 98.81 119 LEU A C 1
ATOM 989 O O . LEU A 1 119 ? -10.594 -20.297 -15.484 1 98.81 119 LEU A O 1
ATOM 993 N N . PRO A 1 120 ? -12.273 -19.188 -14.523 1 98.81 120 PRO A N 1
ATOM 994 C CA . PRO A 1 120 ? -12.305 -18.25 -15.648 1 98.81 120 PRO A CA 1
ATOM 995 C C . PRO A 1 120 ? -10.984 -17.5 -15.828 1 98.81 120 PRO A C 1
ATOM 997 O O . PRO A 1 120 ? -10.523 -17.312 -16.953 1 98.81 120 PRO A O 1
ATOM 1000 N N . THR A 1 121 ? -10.414 -17.125 -14.734 1 98.81 121 THR A N 1
ATOM 1001 C CA . THR A 1 121 ? -9.133 -16.438 -14.812 1 98.81 121 THR A CA 1
ATOM 1002 C C . THR A 1 121 ? -8.016 -17.406 -15.172 1 98.81 121 THR A C 1
ATOM 1004 O O . THR A 1 121 ? -7.078 -17.047 -15.891 1 98.81 121 THR A O 1
ATOM 1007 N N . MET A 1 122 ? -8.141 -18.641 -14.758 1 98.75 122 MET A N 1
ATOM 1008 C CA . MET A 1 122 ? -7.117 -19.625 -15.039 1 98.75 122 MET A CA 1
ATOM 1009 C C . MET A 1 122 ? -6.949 -19.828 -16.547 1 98.75 122 MET A C 1
ATOM 1011 O O . MET A 1 122 ? -5.824 -19.828 -17.047 1 98.75 122 MET A O 1
ATOM 1015 N N . ILE A 1 123 ? -8.047 -20 -17.234 1 98.81 123 ILE A N 1
ATOM 1016 C CA . ILE A 1 123 ? -7.965 -20.281 -18.656 1 98.81 123 ILE A CA 1
ATOM 1017 C C . ILE A 1 123 ? -7.297 -19.109 -19.375 1 98.81 123 ILE A C 1
ATOM 1019 O O . ILE A 1 123 ? -6.527 -19.328 -20.328 1 98.81 123 ILE A O 1
ATOM 1023 N N . LYS A 1 124 ? -7.582 -17.938 -18.906 1 98.5 124 LYS A N 1
ATOM 1024 C CA . LYS A 1 124 ? -6.941 -16.766 -19.5 1 98.5 124 LYS A CA 1
ATOM 1025 C C . LYS A 1 124 ? -5.445 -16.734 -19.172 1 98.5 124 LYS A C 1
ATOM 1027 O O . LYS A 1 124 ? -4.633 -16.406 -20.047 1 98.5 124 LYS A O 1
ATOM 1032 N N . ALA A 1 125 ? -5.133 -17.078 -17.938 1 98.5 125 ALA A N 1
ATOM 1033 C CA . ALA A 1 125 ? -3.734 -17.109 -17.531 1 98.5 125 ALA A CA 1
ATOM 1034 C C . ALA A 1 125 ? -2.955 -18.156 -18.312 1 98.5 125 ALA A C 1
ATOM 1036 O O . ALA A 1 125 ? -1.83 -17.906 -18.75 1 98.5 125 ALA A O 1
ATOM 1037 N N . LEU A 1 126 ? -3.529 -19.281 -18.484 1 98.62 126 LEU A N 1
ATOM 1038 C CA . LEU A 1 126 ? -2.895 -20.344 -19.234 1 98.62 126 LEU A CA 1
ATOM 1039 C C . LEU A 1 126 ? -2.658 -19.938 -20.688 1 98.62 126 LEU A C 1
ATOM 1041 O O . LEU A 1 126 ? -1.568 -20.125 -21.219 1 98.62 126 LEU A O 1
ATOM 1045 N N . TYR A 1 127 ? -3.645 -19.375 -21.234 1 98.56 127 TYR A N 1
ATOM 1046 C CA . TYR A 1 127 ? -3.531 -18.938 -22.625 1 98.56 127 TYR A CA 1
ATOM 1047 C C . TYR A 1 127 ? -2.494 -17.828 -22.766 1 98.56 127 TYR A C 1
ATOM 1049 O O . TYR A 1 127 ? -1.723 -17.812 -23.734 1 98.56 127 TYR A O 1
ATOM 1057 N N . GLY A 1 128 ? -2.584 -16.922 -21.844 1 98.31 128 GLY A N 1
ATOM 1058 C CA . GLY A 1 128 ? -1.596 -15.859 -21.859 1 98.31 128 GLY A CA 1
ATOM 1059 C C . GLY A 1 128 ? -0.169 -16.375 -21.766 1 98.31 128 GLY A C 1
ATOM 1060 O O . GLY A 1 128 ? 0.709 -15.898 -22.5 1 98.31 128 GLY A O 1
ATOM 1061 N N . THR A 1 129 ? 0.073 -17.281 -20.906 1 98.06 129 THR A N 1
ATOM 1062 C CA . THR A 1 129 ? 1.408 -17.859 -20.75 1 98.06 129 THR A CA 1
ATOM 1063 C C . THR A 1 129 ? 1.817 -18.609 -22.016 1 98.06 129 THR A C 1
ATOM 1065 O O . THR A 1 129 ? 2.957 -18.484 -22.484 1 98.06 129 THR A O 1
ATOM 1068 N N . TYR A 1 130 ? 0.893 -19.344 -22.562 1 98.19 130 TYR A N 1
ATOM 1069 C CA . TYR A 1 130 ? 1.113 -20.016 -23.844 1 98.19 130 TYR A CA 1
ATOM 1070 C C . TYR A 1 130 ? 1.594 -19.031 -24.906 1 98.19 130 TYR A C 1
ATOM 1072 O O . TYR A 1 130 ? 2.631 -19.25 -25.531 1 98.19 130 TYR A O 1
ATOM 1080 N N . ARG A 1 131 ? 0.865 -17.984 -25.031 1 98.12 131 ARG A N 1
ATOM 1081 C CA . ARG A 1 131 ? 1.197 -17 -26.047 1 98.12 131 ARG A CA 1
ATOM 1082 C C . ARG A 1 131 ? 2.561 -16.359 -25.781 1 98.12 131 ARG A C 1
ATOM 1084 O O . ARG A 1 131 ? 3.346 -16.156 -26.703 1 98.12 131 ARG A O 1
ATOM 1091 N N . GLN A 1 132 ? 2.803 -16.078 -24.609 1 97.56 132 GLN A N 1
ATOM 1092 C CA . GLN A 1 132 ? 4.086 -15.492 -24.219 1 97.56 132 GLN A CA 1
ATOM 1093 C C . GLN A 1 132 ? 5.238 -16.438 -24.562 1 97.56 132 GLN A C 1
ATOM 1095 O O . GLN A 1 132 ? 6.254 -16 -25.109 1 97.56 132 GLN A O 1
ATOM 1100 N N . LYS A 1 133 ? 5.102 -17.688 -24.281 1 97.38 133 LYS A N 1
ATOM 1101 C CA . LYS A 1 133 ? 6.152 -18.672 -24.547 1 97.38 133 LYS A CA 1
ATOM 1102 C C . LYS A 1 133 ? 6.375 -18.844 -26.047 1 97.38 133 LYS A C 1
ATOM 1104 O O . LYS A 1 133 ? 7.512 -19.016 -26.484 1 97.38 133 LYS A O 1
ATOM 1109 N N . MET A 1 134 ? 5.344 -18.766 -26.797 1 97.62 134 MET A N 1
ATOM 1110 C CA . MET A 1 134 ? 5.453 -18.891 -28.25 1 97.62 134 MET A CA 1
ATOM 1111 C C . MET A 1 134 ? 6.285 -17.75 -28.828 1 97.62 134 MET A C 1
ATOM 1113 O O . MET A 1 134 ? 7.051 -17.969 -29.781 1 97.62 134 MET A O 1
ATOM 1117 N N . LYS A 1 135 ? 6.16 -16.641 -28.219 1 97.12 135 LYS A N 1
ATOM 1118 C CA . LYS A 1 135 ? 6.914 -15.477 -28.688 1 97.12 135 LYS A CA 1
ATOM 1119 C C . LYS A 1 135 ? 8.398 -15.633 -28.391 1 97.12 135 LYS A C 1
ATOM 1121 O O . LYS A 1 135 ? 9.234 -14.984 -29.031 1 97.12 135 LYS A O 1
ATOM 1126 N N . LEU A 1 136 ? 8.758 -16.469 -27.5 1 96.25 136 LEU A N 1
ATOM 1127 C CA . LEU A 1 136 ? 10.133 -16.594 -27.047 1 96.25 136 LEU A CA 1
ATOM 1128 C C . LEU A 1 136 ? 10.852 -17.719 -27.781 1 96.25 136 LEU A C 1
ATOM 1130 O O . LEU A 1 136 ? 12.031 -17.984 -27.516 1 96.25 136 LEU A O 1
ATOM 1134 N N . LEU A 1 137 ? 10.289 -18.359 -28.719 1 96.06 137 LEU A N 1
ATOM 1135 C CA . LEU A 1 137 ? 10.844 -19.531 -29.391 1 96.06 137 LEU A CA 1
ATOM 1136 C C . LEU A 1 137 ? 12.133 -19.188 -30.125 1 96.06 137 LEU A C 1
ATOM 1138 O O . LEU A 1 137 ? 13.109 -19.938 -30.062 1 96.06 137 LEU A O 1
ATOM 1142 N N . PRO A 1 138 ? 12.172 -18 -30.781 1 93.25 138 PRO A N 1
ATOM 1143 C CA . PRO A 1 138 ? 13.336 -17.766 -31.625 1 93.25 138 PRO A CA 1
ATOM 1144 C C . PRO A 1 138 ? 14.578 -17.375 -30.828 1 93.25 138 PRO A C 1
ATOM 1146 O O . PRO A 1 138 ? 15.695 -17.453 -31.328 1 93.25 138 PRO A O 1
ATOM 1149 N N . LYS A 1 139 ? 14.398 -16.922 -29.625 1 91.56 139 LYS A N 1
ATOM 1150 C CA . LYS A 1 139 ? 15.516 -16.391 -28.844 1 91.56 139 LYS A CA 1
ATOM 1151 C C . LYS A 1 139 ? 15.773 -17.25 -27.609 1 91.56 139 LYS A C 1
ATOM 1153 O O . LYS A 1 139 ? 14.852 -17.547 -26.844 1 91.56 139 LYS A O 1
ATOM 1158 N N . GLY A 1 140 ? 17.062 -17.672 -27.547 1 90.88 140 GLY A N 1
ATOM 1159 C CA . GLY A 1 140 ? 17.453 -18.422 -26.359 1 90.88 140 GLY A CA 1
ATOM 1160 C C . GLY A 1 140 ? 17.922 -17.547 -25.219 1 90.88 140 GLY A C 1
ATOM 1161 O O . GLY A 1 140 ? 18.234 -16.375 -25.422 1 90.88 140 GLY A O 1
ATOM 1162 N N . THR A 1 141 ? 17.812 -18.094 -24.031 1 89.44 141 THR A N 1
ATOM 1163 C CA . THR A 1 141 ? 18.438 -17.5 -22.859 1 89.44 141 THR A CA 1
ATOM 1164 C C . THR A 1 141 ? 19.844 -18.031 -22.672 1 89.44 141 THR A C 1
ATOM 1166 O O . THR A 1 141 ? 20.344 -18.812 -23.5 1 89.44 141 THR A O 1
ATOM 1169 N N . GLU A 1 142 ? 20.453 -17.578 -21.594 1 85.75 142 GLU A N 1
ATOM 1170 C CA . GLU A 1 142 ? 21.797 -18.078 -21.312 1 85.75 142 GLU A CA 1
ATOM 1171 C C . GLU A 1 142 ? 21.797 -19.594 -21.172 1 85.75 142 GLU A C 1
ATOM 1173 O O . GLU A 1 142 ? 22.703 -20.266 -21.641 1 85.75 142 GLU A O 1
ATOM 1178 N N . SER A 1 143 ? 20.719 -20.125 -20.641 1 84.31 143 SER A N 1
ATOM 1179 C CA . SER A 1 143 ? 20.672 -21.562 -20.359 1 84.31 143 SER A CA 1
ATOM 1180 C C . SER A 1 143 ? 20.062 -22.328 -21.516 1 84.31 143 SER A C 1
ATOM 1182 O O . SER A 1 143 ? 20.234 -23.547 -21.625 1 84.31 143 SER A O 1
ATOM 1184 N N . THR A 1 144 ? 19.391 -21.656 -22.484 1 92.06 144 THR A N 1
ATOM 1185 C CA . THR A 1 144 ? 18.672 -22.406 -23.5 1 92.06 144 THR A CA 1
ATOM 1186 C C . THR A 1 144 ? 19.219 -22.125 -24.891 1 92.06 144 THR A C 1
ATOM 1188 O O . THR A 1 144 ? 18.719 -22.672 -25.875 1 92.06 144 THR A O 1
ATOM 1191 N N . GLN A 1 145 ? 20.266 -21.297 -24.922 1 94.25 145 GLN A N 1
ATOM 1192 C CA . GLN A 1 145 ? 20.875 -20.984 -26.219 1 94.25 145 GLN A CA 1
ATOM 1193 C C . GLN A 1 145 ? 21.344 -22.25 -26.922 1 94.25 145 GLN A C 1
ATOM 1195 O O . GLN A 1 145 ? 21.297 -22.344 -28.141 1 94.25 145 GLN A O 1
ATOM 1200 N N . VAL A 1 146 ? 21.844 -23.188 -26.219 1 94.31 146 VAL A N 1
ATOM 1201 C CA . VAL A 1 146 ? 22.328 -24.453 -26.766 1 94.31 146 VAL A CA 1
ATOM 1202 C C . VAL A 1 146 ? 21.203 -25.125 -27.547 1 94.31 146 VAL A C 1
ATOM 1204 O O . VAL A 1 146 ? 21.469 -25.766 -28.578 1 94.31 146 VAL A O 1
ATOM 1207 N N . LEU A 1 147 ? 19.953 -25.016 -27.141 1 95.06 147 LEU A N 1
ATOM 1208 C CA . LEU A 1 147 ? 18.812 -25.625 -27.812 1 95.06 147 LEU A CA 1
ATOM 1209 C C . LEU A 1 147 ? 18.531 -24.938 -29.141 1 95.06 147 LEU A C 1
ATOM 1211 O O . LEU A 1 147 ? 18.219 -25.594 -30.141 1 95.06 147 LEU A O 1
ATOM 1215 N N . VAL A 1 148 ? 18.641 -23.656 -29.125 1 95.56 148 VAL A N 1
ATOM 1216 C CA . VAL A 1 148 ? 18.453 -22.891 -30.344 1 95.56 148 VAL A CA 1
ATOM 1217 C C . VAL A 1 148 ? 19.531 -23.266 -31.375 1 95.56 148 VAL A C 1
ATOM 1219 O O . VAL A 1 148 ? 19.219 -23.453 -32.562 1 95.56 148 VAL A O 1
ATOM 1222 N N . ASP A 1 149 ? 20.734 -23.359 -30.922 1 94.62 149 ASP A N 1
ATOM 1223 C CA . ASP A 1 149 ? 21.844 -23.719 -31.812 1 94.62 149 ASP A CA 1
ATOM 1224 C C . ASP A 1 149 ? 21.641 -25.109 -32.406 1 94.62 149 ASP A C 1
ATOM 1226 O O . ASP A 1 149 ? 21.953 -25.328 -33.594 1 94.62 149 ASP A O 1
ATOM 1230 N N . LEU A 1 150 ? 21.109 -25.969 -31.641 1 94.75 150 LEU A N 1
ATOM 1231 C CA . LEU A 1 150 ? 20.969 -27.359 -32.062 1 94.75 150 LEU A CA 1
ATOM 1232 C C . LEU A 1 150 ? 19.734 -27.562 -32.906 1 94.75 150 LEU A C 1
ATOM 1234 O O . LEU A 1 150 ? 19.766 -28.297 -33.906 1 94.75 150 LEU A O 1
ATOM 1238 N N . PHE A 1 151 ? 18.641 -26.891 -32.5 1 95.31 151 PHE A N 1
ATOM 1239 C CA . PHE A 1 151 ? 17.359 -27.297 -33.062 1 95.31 151 PHE A CA 1
ATOM 1240 C C . PHE A 1 151 ? 16.719 -26.156 -33.844 1 95.31 151 PHE A C 1
ATOM 1242 O O . PHE A 1 151 ? 15.656 -26.328 -34.438 1 95.31 151 PHE A O 1
ATOM 1249 N N . GLY A 1 152 ? 17.25 -25 -33.688 1 95.69 152 GLY A N 1
ATOM 1250 C CA . GLY A 1 152 ? 16.766 -23.859 -34.469 1 95.69 152 GLY A CA 1
ATOM 1251 C C . GLY A 1 152 ? 15.812 -22.969 -33.688 1 95.69 152 GLY A C 1
ATOM 1252 O O . GLY A 1 152 ? 15.461 -21.875 -34.156 1 95.69 152 GLY A O 1
ATOM 1253 N N . TYR A 1 153 ? 15.336 -23.453 -32.562 1 97.31 153 TYR A N 1
ATOM 1254 C CA . TYR A 1 153 ? 14.477 -22.672 -31.688 1 97.31 153 TYR A CA 1
ATOM 1255 C C . TYR A 1 153 ? 14.578 -23.156 -30.25 1 97.31 153 TYR A C 1
ATOM 1257 O O . TYR A 1 153 ? 15.203 -24.188 -29.984 1 97.31 153 TYR A O 1
ATOM 1265 N N . ASP A 1 154 ? 14.078 -22.453 -29.328 1 97.12 154 ASP A N 1
ATOM 1266 C CA . ASP A 1 154 ? 14.117 -22.797 -27.906 1 97.12 154 ASP A CA 1
ATOM 1267 C C . ASP A 1 154 ? 13.062 -23.844 -27.578 1 97.12 154 ASP A C 1
ATOM 1269 O O . ASP A 1 154 ? 11.938 -23.516 -27.219 1 97.12 154 ASP A O 1
ATOM 1273 N N . THR A 1 155 ? 13.461 -25.062 -27.594 1 96.69 155 THR A N 1
ATOM 1274 C CA . THR A 1 155 ? 12.523 -26.172 -27.422 1 96.69 155 THR A CA 1
ATOM 1275 C C . THR A 1 155 ? 11.992 -26.234 -26 1 96.69 155 THR A C 1
ATOM 1277 O O . THR A 1 155 ? 10.938 -26.812 -25.75 1 96.69 155 THR A O 1
ATOM 1280 N N . LYS A 1 156 ? 12.727 -25.672 -25.078 1 95.88 156 LYS A N 1
ATOM 1281 C CA . LYS A 1 156 ? 12.211 -25.594 -23.703 1 95.88 156 LYS A CA 1
ATOM 1282 C C . LYS A 1 156 ? 11 -24.672 -23.625 1 95.88 156 LYS A C 1
ATOM 1284 O O . LYS A 1 156 ? 10.008 -25 -22.984 1 95.88 156 LYS A O 1
ATOM 1289 N N . GLN A 1 157 ? 11.109 -23.562 -24.266 1 96.56 157 GLN A N 1
ATOM 1290 C CA . GLN A 1 157 ? 9.969 -22.672 -24.344 1 96.56 157 GLN A CA 1
ATOM 1291 C C . GLN A 1 157 ? 8.805 -23.312 -25.078 1 96.56 157 GLN A C 1
ATOM 1293 O O . GLN A 1 157 ? 7.641 -23.109 -24.719 1 96.56 157 GLN A O 1
ATOM 1298 N N . GLY A 1 158 ? 9.156 -24 -26.094 1 97.19 158 GLY A N 1
ATOM 1299 C CA . GLY A 1 158 ? 8.125 -24.75 -26.797 1 97.19 158 GLY A CA 1
ATOM 1300 C C . GLY A 1 158 ? 7.391 -25.734 -25.906 1 97.19 158 GLY A C 1
ATOM 1301 O O . GLY A 1 158 ? 6.156 -25.797 -25.938 1 97.19 158 GLY A O 1
ATOM 1302 N N . GLN A 1 159 ? 8.164 -26.438 -25.172 1 97.12 159 GLN A N 1
ATOM 1303 C CA . GLN A 1 159 ? 7.578 -27.406 -24.234 1 97.12 159 GLN A CA 1
ATOM 1304 C C . GLN A 1 159 ? 6.688 -26.703 -23.219 1 97.12 159 GLN A C 1
ATOM 1306 O O . GLN A 1 159 ? 5.605 -27.203 -22.891 1 97.12 159 GLN A O 1
ATOM 1311 N N . HIS A 1 160 ? 7.102 -25.578 -22.719 1 96.62 160 HIS A N 1
ATOM 1312 C CA . HIS A 1 160 ? 6.309 -24.797 -21.781 1 96.62 160 HIS A CA 1
ATOM 1313 C C . HIS A 1 160 ? 4.992 -24.344 -22.406 1 96.62 160 HIS A C 1
ATOM 1315 O O . HIS A 1 160 ? 3.936 -24.438 -21.781 1 96.62 160 HIS A O 1
ATOM 1321 N N . ALA A 1 161 ? 5.117 -23.859 -23.594 1 98.06 161 ALA A N 1
ATOM 1322 C CA . ALA A 1 161 ? 3.918 -23.438 -24.312 1 98.06 161 ALA A CA 1
ATOM 1323 C C . ALA A 1 161 ? 2.918 -24.578 -24.438 1 98.06 161 ALA A C 1
ATOM 1325 O O . ALA A 1 161 ? 1.748 -24.438 -24.078 1 98.06 161 ALA A O 1
ATOM 1326 N N . TYR A 1 162 ? 3.391 -25.688 -24.891 1 98.38 162 TYR A N 1
ATOM 1327 C CA . TYR A 1 162 ? 2.539 -26.859 -25.062 1 98.38 162 TYR A CA 1
ATOM 1328 C C . TYR A 1 162 ? 1.914 -27.281 -23.75 1 98.38 162 TYR A C 1
ATOM 1330 O O . TYR A 1 162 ? 0.72 -27.578 -23.688 1 98.38 162 TYR A O 1
ATOM 1338 N N . ARG A 1 163 ? 2.695 -27.297 -22.75 1 97.88 163 ARG A N 1
ATOM 1339 C CA . ARG A 1 163 ? 2.266 -27.766 -21.438 1 97.88 163 ARG A CA 1
ATOM 1340 C C . ARG A 1 163 ? 1.071 -26.969 -20.938 1 97.88 163 ARG A C 1
ATOM 1342 O O . ARG A 1 163 ? 0.156 -27.516 -20.328 1 97.88 163 ARG A O 1
ATOM 1349 N N . HIS A 1 164 ? 1.029 -25.719 -21.141 1 98.38 164 HIS A N 1
ATOM 1350 C CA . HIS A 1 164 ? -0.051 -24.859 -20.641 1 98.38 164 HIS A CA 1
ATOM 1351 C C . HIS A 1 164 ? -1.354 -25.156 -21.391 1 98.38 164 HIS A C 1
ATOM 1353 O O . HIS A 1 164 ? -2.418 -25.234 -20.766 1 98.38 164 HIS A O 1
ATOM 1359 N N . LEU A 1 165 ? -1.273 -25.375 -22.734 1 98.5 165 LEU A N 1
ATOM 1360 C CA . LEU A 1 165 ? -2.467 -25.766 -23.469 1 98.5 165 LEU A CA 1
ATOM 1361 C C . LEU A 1 165 ? -2.938 -27.156 -23.047 1 98.5 165 LEU A C 1
ATOM 1363 O O . LEU A 1 165 ? -4.129 -27.359 -22.828 1 98.5 165 LEU A O 1
ATOM 1367 N N . ASP A 1 166 ? -1.968 -27.969 -23 1 98.5 166 ASP A N 1
ATOM 1368 C CA . ASP A 1 166 ? -2.254 -29.359 -22.672 1 98.5 166 ASP A CA 1
ATOM 1369 C C . ASP A 1 166 ? -2.926 -29.484 -21.297 1 98.5 166 ASP A C 1
ATOM 1371 O O . ASP A 1 166 ? -3.912 -30.203 -21.156 1 98.5 166 ASP A O 1
ATOM 1375 N N . PHE A 1 167 ? -2.43 -28.797 -20.312 1 98.62 167 PHE A N 1
ATOM 1376 C CA . PHE A 1 167 ? -3.031 -28.812 -18.984 1 98.62 167 PHE A CA 1
ATOM 1377 C C . PHE A 1 167 ? -4.484 -28.359 -19.047 1 98.62 167 PHE A C 1
ATOM 1379 O O . PHE A 1 167 ? -5.367 -29 -18.453 1 98.62 167 PHE A O 1
ATOM 1386 N N . ALA A 1 168 ? -4.691 -27.203 -19.703 1 98.81 168 ALA A N 1
ATOM 1387 C CA . ALA A 1 168 ? -6.043 -26.656 -19.797 1 98.81 168 ALA A CA 1
ATOM 1388 C C . ALA A 1 168 ? -7.012 -27.703 -20.344 1 98.81 168 ALA A C 1
ATOM 1390 O O . ALA A 1 168 ? -8.102 -27.906 -19.797 1 98.81 168 ALA A O 1
ATOM 1391 N N . ILE A 1 169 ? -6.602 -28.359 -21.359 1 98.81 169 ILE A N 1
ATOM 1392 C CA . ILE A 1 169 ? -7.434 -29.344 -22.047 1 98.81 169 ILE A CA 1
ATOM 1393 C C . ILE A 1 169 ? -7.68 -30.547 -21.141 1 98.81 169 ILE A C 1
ATOM 1395 O O . ILE A 1 169 ? -8.828 -30.906 -20.891 1 98.81 169 ILE A O 1
ATOM 1399 N N . LYS A 1 170 ? -6.645 -31.109 -20.578 1 98.56 170 LYS A N 1
ATOM 1400 C CA . LYS A 1 170 ? -6.746 -32.281 -19.75 1 98.56 170 LYS A CA 1
ATOM 1401 C C . LYS A 1 170 ? -7.582 -32.031 -18.5 1 98.56 170 LYS A C 1
ATOM 1403 O O . LYS A 1 170 ? -8.391 -32.844 -18.094 1 98.56 170 LYS A O 1
ATOM 1408 N N . TYR A 1 171 ? -7.344 -30.844 -17.891 1 98.75 171 TYR A N 1
ATOM 1409 C CA . TYR A 1 171 ? -8.039 -30.531 -16.656 1 98.75 171 TYR A CA 1
ATOM 1410 C C . TYR A 1 171 ? -9.539 -30.375 -16.891 1 98.75 171 TYR A C 1
ATOM 1412 O O . TYR A 1 171 ? -10.352 -30.828 -16.078 1 98.75 171 TYR A O 1
ATOM 1420 N N . ALA A 1 172 ? -9.906 -29.766 -17.984 1 98.75 172 ALA A N 1
ATOM 1421 C CA . ALA A 1 172 ? -11.312 -29.672 -18.359 1 98.75 172 ALA A CA 1
ATOM 1422 C C . ALA A 1 172 ? -11.906 -31.062 -18.609 1 98.75 172 ALA A C 1
ATOM 1424 O O . ALA A 1 172 ? -13.031 -31.344 -18.219 1 98.75 172 ALA A O 1
ATOM 1425 N N . GLU A 1 173 ? -11.172 -31.891 -19.234 1 97.94 173 GLU A N 1
ATOM 1426 C CA . GLU A 1 173 ? -11.633 -33.25 -19.547 1 97.94 173 GLU A CA 1
ATOM 1427 C C . GLU A 1 173 ? -11.828 -34.062 -18.281 1 97.94 173 GLU A C 1
ATOM 1429 O O . GLU A 1 173 ? -12.648 -35 -18.25 1 97.94 173 GLU A O 1
ATOM 1434 N N . LEU A 1 174 ? -11.117 -33.688 -17.281 1 98.38 174 LEU A N 1
ATOM 1435 C CA . LEU A 1 174 ? -11.234 -34.375 -15.984 1 98.38 174 LEU A CA 1
ATOM 1436 C C . LEU A 1 174 ? -12.312 -33.719 -15.133 1 98.38 174 LEU A C 1
ATOM 1438 O O . LEU A 1 174 ? -12.422 -34 -13.938 1 98.38 174 LEU A O 1
ATOM 1442 N N . ASP A 1 175 ? -13.039 -32.812 -15.68 1 98.31 175 ASP A N 1
ATOM 1443 C CA . ASP A 1 175 ? -14.102 -32.062 -14.992 1 98.31 175 ASP A CA 1
ATOM 1444 C C . ASP A 1 175 ? -13.562 -31.328 -13.781 1 98.31 175 ASP A C 1
ATOM 1446 O O . ASP A 1 175 ? -14.211 -31.281 -12.734 1 98.31 175 ASP A O 1
ATOM 1450 N N . PHE A 1 176 ? -12.32 -30.828 -13.977 1 98.56 176 PHE A N 1
ATOM 1451 C CA . PHE A 1 176 ? -11.656 -29.984 -12.984 1 98.56 176 PHE A CA 1
ATOM 1452 C C . PHE A 1 176 ? -11.445 -30.75 -11.68 1 98.56 176 PHE A C 1
ATOM 1454 O O . PHE A 1 176 ? -11.594 -30.188 -10.594 1 98.56 176 PHE A O 1
ATOM 1461 N N . LYS A 1 177 ? -11.125 -32 -11.914 1 98.06 177 LYS A N 1
ATOM 1462 C CA . LYS A 1 177 ? -10.719 -32.875 -10.812 1 98.06 177 LYS A CA 1
ATOM 1463 C C . LYS A 1 177 ? -9.297 -33.406 -11.016 1 98.06 177 LYS A C 1
ATOM 1465 O O . LYS A 1 177 ? -8.797 -33.406 -12.141 1 98.06 177 LYS A O 1
ATOM 1470 N N . ASN A 1 178 ? -8.578 -33.656 -9.953 1 96.75 178 ASN A N 1
ATOM 1471 C CA . ASN A 1 178 ? -7.266 -34.312 -9.938 1 96.75 178 ASN A CA 1
ATOM 1472 C C . ASN A 1 178 ? -6.246 -33.5 -10.734 1 96.75 178 ASN A C 1
ATOM 1474 O O . ASN A 1 178 ? -5.73 -33.969 -11.75 1 96.75 178 ASN A O 1
ATOM 1478 N N . PRO A 1 179 ? -5.91 -32.344 -10.281 1 98.06 179 PRO A N 1
ATOM 1479 C CA . PRO A 1 179 ? -4.957 -31.5 -11 1 98.06 179 PRO A CA 1
ATOM 1480 C C . PRO A 1 179 ? -3.619 -32.188 -11.25 1 98.06 179 PRO A C 1
ATOM 1482 O O . PRO A 1 179 ? -2.984 -31.984 -12.281 1 98.06 179 PRO A O 1
ATOM 1485 N N . GLU A 1 180 ? -3.164 -33.094 -10.422 1 97.25 180 GLU A N 1
ATOM 1486 C CA . GLU A 1 180 ? -1.901 -33.781 -10.578 1 97.25 180 GLU A CA 1
ATOM 1487 C C . GLU A 1 180 ? -1.896 -34.625 -11.852 1 97.25 180 GLU A C 1
ATOM 1489 O O . GLU A 1 180 ? -0.906 -34.656 -12.586 1 97.25 180 GLU A O 1
ATOM 1494 N N . GLN A 1 181 ? -2.973 -35.219 -12.039 1 97.06 181 GLN A N 1
ATOM 1495 C CA . GLN A 1 181 ? -3.102 -36.031 -13.242 1 97.06 181 GLN A CA 1
ATOM 1496 C C . GLN A 1 181 ? -3.025 -35.188 -14.508 1 97.06 181 GLN A C 1
ATOM 1498 O O . GLN A 1 181 ? -2.539 -35.625 -15.539 1 97.06 181 GLN A O 1
ATOM 1503 N N . ALA A 1 182 ? -3.459 -34 -14.359 1 98.06 182 ALA A N 1
ATOM 1504 C CA . ALA A 1 182 ? -3.52 -33.094 -15.516 1 98.06 182 ALA A CA 1
ATOM 1505 C C . ALA A 1 182 ? -2.145 -32.531 -15.828 1 98.06 182 ALA A C 1
ATOM 1507 O O . ALA A 1 182 ? -1.804 -32.344 -17 1 98.06 182 ALA A O 1
ATOM 1508 N N . PHE A 1 183 ? -1.333 -32.281 -14.75 1 97.88 183 PHE A N 1
ATOM 1509 C CA . PHE A 1 183 ? -0.133 -31.547 -15.109 1 97.88 183 PHE A CA 1
ATOM 1510 C C . PHE A 1 183 ? 1.104 -32.438 -15.008 1 97.88 183 PHE A C 1
ATOM 1512 O O . PHE A 1 183 ? 2.203 -32.031 -15.383 1 97.88 183 PHE A O 1
ATOM 1519 N N . ARG A 1 184 ? 0.967 -33.688 -14.562 1 98.25 184 ARG A N 1
ATOM 1520 C CA . ARG A 1 184 ? 2.109 -34.594 -14.539 1 98.25 184 ARG A CA 1
ATOM 1521 C C . ARG A 1 184 ? 2.113 -35.5 -15.766 1 98.25 184 ARG A C 1
ATOM 1523 O O . ARG A 1 184 ? 1.056 -35.938 -16.219 1 98.25 184 ARG A O 1
ATOM 1530 N N . TYR A 1 185 ? 3.264 -35.844 -16.203 1 98.25 185 TYR A N 1
ATOM 1531 C CA . TYR A 1 185 ? 3.395 -36.625 -17.422 1 98.25 185 TYR A CA 1
ATOM 1532 C C . TYR A 1 185 ? 3.943 -38 -17.141 1 98.25 185 TYR A C 1
ATOM 1534 O O . TYR A 1 185 ? 4.867 -38.156 -16.344 1 98.25 185 TYR A O 1
ATOM 1542 N N . PHE A 1 186 ? 3.352 -38.969 -17.797 1 97.12 186 PHE A N 1
ATOM 1543 C CA . PHE A 1 186 ? 3.742 -40.375 -17.688 1 97.12 186 PHE A CA 1
ATOM 1544 C C . PHE A 1 186 ? 3.617 -41.062 -19.031 1 97.12 186 PHE A C 1
ATOM 1546 O O . PHE A 1 186 ? 2.992 -40.531 -19.953 1 97.12 186 PHE A O 1
ATOM 1553 N N . GLY A 1 187 ? 4.309 -42.094 -19.172 1 96.44 187 GLY A N 1
ATOM 1554 C CA . GLY A 1 187 ? 4.148 -42.969 -20.328 1 96.44 187 GLY A CA 1
ATOM 1555 C C . GLY A 1 187 ? 4.375 -42.25 -21.641 1 96.44 187 GLY A C 1
ATOM 1556 O O . GLY A 1 187 ? 5.391 -41.562 -21.828 1 96.44 187 GLY A O 1
ATOM 1557 N N . GLY A 1 188 ? 3.412 -42.469 -22.516 1 95.88 188 GLY A N 1
ATOM 1558 C CA . GLY A 1 188 ? 3.516 -41.906 -23.859 1 95.88 188 GLY A CA 1
ATOM 1559 C C . GLY A 1 188 ? 3.594 -40.406 -23.859 1 95.88 188 GLY A C 1
ATOM 1560 O O . GLY A 1 188 ? 4.328 -39.812 -24.672 1 95.88 188 GLY A O 1
ATOM 1561 N N . ASP A 1 189 ? 2.863 -39.844 -23.031 1 96.25 189 ASP A N 1
ATOM 1562 C CA . ASP A 1 189 ? 2.898 -38.406 -22.953 1 96.25 189 ASP A CA 1
ATOM 1563 C C . ASP A 1 189 ? 4.285 -37.906 -22.547 1 96.25 189 ASP A C 1
ATOM 1565 O O . ASP A 1 189 ? 4.762 -36.875 -23.062 1 96.25 189 ASP A O 1
ATOM 1569 N N . LEU A 1 190 ? 4.887 -38.594 -21.562 1 97.38 190 LEU A N 1
ATOM 1570 C CA . LEU A 1 190 ? 6.238 -38.25 -21.141 1 97.38 190 LEU A CA 1
ATOM 1571 C C . LEU A 1 190 ? 7.227 -38.406 -22.297 1 97.38 190 LEU A C 1
ATOM 1573 O O . LEU A 1 190 ? 8.086 -37.531 -22.5 1 97.38 190 LEU A O 1
ATOM 1577 N N . ASP A 1 191 ? 7.078 -39.406 -23.031 1 96.19 191 ASP A N 1
ATOM 1578 C CA . ASP A 1 191 ? 7.926 -39.625 -24.203 1 96.19 191 ASP A CA 1
ATOM 1579 C C . ASP A 1 191 ? 7.777 -38.5 -25.219 1 96.19 191 ASP A C 1
ATOM 1581 O O . ASP A 1 191 ? 8.773 -38 -25.734 1 96.19 191 ASP A O 1
ATOM 1585 N N . PHE A 1 192 ? 6.586 -38.25 -25.453 1 96.94 192 PHE A N 1
ATOM 1586 C CA . PHE A 1 192 ? 6.281 -37.188 -26.406 1 96.94 192 PHE A CA 1
ATOM 1587 C C . PHE A 1 192 ? 6.922 -35.875 -25.969 1 96.94 192 PHE A C 1
ATOM 1589 O O . PHE A 1 192 ? 7.547 -35.188 -26.781 1 96.94 192 PHE A O 1
ATOM 1596 N N . MET A 1 193 ? 6.812 -35.531 -24.688 1 97.06 193 MET A N 1
ATOM 1597 C CA . MET A 1 193 ? 7.371 -34.312 -24.141 1 97.06 193 MET A CA 1
ATOM 1598 C C . MET A 1 193 ? 8.891 -34.312 -24.219 1 97.06 193 MET A C 1
ATOM 1600 O O . MET A 1 193 ? 9.508 -33.281 -24.531 1 97.06 193 MET A O 1
ATOM 1604 N N . THR A 1 194 ? 9.445 -35.406 -23.953 1 94.25 194 THR A N 1
ATOM 1605 C CA . THR A 1 194 ? 10.891 -35.562 -24.031 1 94.25 194 THR A CA 1
ATOM 1606 C C . THR A 1 194 ? 11.383 -35.344 -25.453 1 94.25 194 THR A C 1
ATOM 1608 O O . THR A 1 194 ? 12.367 -34.656 -25.688 1 94.25 194 THR A O 1
ATOM 1611 N N . GLU A 1 195 ? 10.695 -35.906 -26.328 1 93.62 195 GLU A N 1
ATOM 1612 C CA . GLU A 1 195 ? 11.031 -35.75 -27.75 1 93.62 195 GLU A CA 1
ATOM 1613 C C . GLU A 1 195 ? 10.945 -34.312 -28.172 1 93.62 195 GLU A C 1
ATOM 1615 O O . GLU A 1 195 ? 11.789 -33.812 -28.922 1 93.62 195 GLU A O 1
ATOM 1620 N N . MET A 1 196 ? 9.969 -33.688 -27.703 1 94.88 196 MET A N 1
ATOM 1621 C CA . MET A 1 196 ? 9.781 -32.281 -28.016 1 94.88 196 MET A CA 1
ATOM 1622 C C . MET A 1 196 ? 10.953 -31.453 -27.516 1 94.88 196 MET A C 1
ATOM 1624 O O . MET A 1 196 ? 11.453 -30.578 -28.219 1 94.88 196 MET A O 1
ATOM 1628 N N . LYS A 1 197 ? 11.398 -31.75 -26.359 1 93.12 197 LYS A N 1
ATOM 1629 C CA . LYS A 1 197 ? 12.484 -31 -25.734 1 93.12 197 LYS A CA 1
ATOM 1630 C C . LYS A 1 197 ? 13.797 -31.219 -26.469 1 93.12 197 LYS A C 1
ATOM 1632 O O . LYS A 1 197 ? 14.633 -30.312 -26.547 1 93.12 197 LYS A O 1
ATOM 1637 N N . PHE A 1 198 ? 13.914 -32.375 -26.969 1 92.06 198 PHE A N 1
ATOM 1638 C CA . PHE A 1 198 ? 15.203 -32.688 -27.578 1 92.06 198 PHE A CA 1
ATOM 1639 C C . PHE A 1 198 ? 15.102 -32.688 -29.094 1 92.06 198 PHE A C 1
ATOM 1641 O O . PHE A 1 198 ? 15.727 -33.531 -29.75 1 92.06 198 PHE A O 1
ATOM 1648 N N . GLY A 1 199 ? 14.32 -31.875 -29.703 1 86.44 199 GLY A N 1
ATOM 1649 C CA . GLY A 1 199 ? 14.383 -31.375 -31.078 1 86.44 199 GLY A CA 1
ATOM 1650 C C . GLY A 1 199 ? 13.812 -32.375 -32.094 1 86.44 199 GLY A C 1
ATOM 1651 O O . GLY A 1 199 ? 14.234 -32.375 -33.25 1 86.44 199 GLY A O 1
ATOM 1652 N N . SER A 1 200 ? 12.891 -33.125 -31.641 1 89.94 200 SER A N 1
ATOM 1653 C CA . SER A 1 200 ? 12.273 -34.031 -32.594 1 89.94 200 SER A CA 1
ATOM 1654 C C . SER A 1 200 ? 11.414 -33.312 -33.625 1 89.94 200 SER A C 1
ATOM 1656 O O . SER A 1 200 ? 11.102 -33.844 -34.688 1 89.94 200 SER A O 1
ATOM 1658 N N . PHE A 1 201 ? 11.055 -32.125 -33.312 1 94.06 201 PHE A N 1
ATOM 1659 C CA . PHE A 1 201 ? 10.242 -31.312 -34.219 1 94.06 201 PHE A CA 1
ATOM 1660 C C . PHE A 1 201 ? 11.031 -30.109 -34.719 1 94.06 201 PHE A C 1
ATOM 1662 O O . PHE A 1 201 ? 11.656 -29.391 -33.938 1 94.06 201 PHE A O 1
ATOM 1669 N N . ARG A 1 202 ? 10.898 -29.938 -35.969 1 95.12 202 ARG A N 1
ATOM 1670 C CA . ARG A 1 202 ? 11.328 -28.641 -36.469 1 95.12 202 ARG A CA 1
ATOM 1671 C C . ARG A 1 202 ? 10.398 -27.531 -36 1 95.12 202 ARG A C 1
ATOM 1673 O O . ARG A 1 202 ? 9.25 -27.797 -35.656 1 95.12 202 ARG A O 1
ATOM 1680 N N . GLN A 1 203 ? 10.93 -26.422 -36.031 1 96.12 203 GLN A N 1
ATOM 1681 C CA . GLN A 1 203 ? 10.172 -25.297 -35.469 1 96.12 203 GLN A CA 1
ATOM 1682 C C . GLN A 1 203 ? 8.82 -25.156 -36.156 1 96.12 203 GLN A C 1
ATOM 1684 O O . GLN A 1 203 ? 7.789 -25.016 -35.5 1 96.12 203 GLN A O 1
ATOM 1689 N N . GLU A 1 204 ? 8.836 -25.156 -37.469 1 96.44 204 GLU A N 1
ATOM 1690 C CA . GLU A 1 204 ? 7.609 -24.984 -38.219 1 96.44 204 GLU A CA 1
ATOM 1691 C C . GLU A 1 204 ? 6.598 -26.078 -37.906 1 96.44 204 GLU A C 1
ATOM 1693 O O . GLU A 1 204 ? 5.398 -25.812 -37.812 1 96.44 204 GLU A O 1
ATOM 1698 N N . VAL A 1 205 ? 7.062 -27.25 -37.812 1 96.88 205 VAL A N 1
ATOM 1699 C CA . VAL A 1 205 ? 6.203 -28.391 -37.5 1 96.88 205 VAL A CA 1
ATOM 1700 C C . VAL A 1 205 ? 5.594 -28.219 -36.094 1 96.88 205 VAL A C 1
ATOM 1702 O O . VAL A 1 205 ? 4.395 -28.422 -35.906 1 96.88 205 VAL A O 1
ATOM 1705 N N . PHE A 1 206 ? 6.426 -27.859 -35.156 1 97.69 206 PHE A N 1
ATOM 1706 C CA . PHE A 1 206 ? 5.949 -27.609 -33.812 1 97.69 206 PHE A CA 1
ATOM 1707 C C . PHE A 1 206 ? 4.867 -26.531 -33.812 1 97.69 206 PHE A C 1
ATOM 1709 O O . PHE A 1 206 ? 3.801 -26.719 -33.219 1 97.69 206 PHE A O 1
ATOM 1716 N N . GLU A 1 207 ? 5.133 -25.422 -34.469 1 97.88 207 GLU A N 1
ATOM 1717 C CA . GLU A 1 207 ? 4.199 -24.297 -34.5 1 97.88 207 GLU A CA 1
ATOM 1718 C C . GLU A 1 207 ? 2.867 -24.703 -35.125 1 97.88 207 GLU A C 1
ATOM 1720 O O . GLU A 1 207 ? 1.805 -24.312 -34.625 1 97.88 207 GLU A O 1
ATOM 1725 N N . ASN A 1 208 ? 2.936 -25.469 -36.125 1 97.81 208 ASN A N 1
ATOM 1726 C CA . ASN A 1 208 ? 1.711 -25.938 -36.781 1 97.81 208 ASN A CA 1
ATOM 1727 C C . ASN A 1 208 ? 0.932 -26.891 -35.875 1 97.81 208 ASN A C 1
ATOM 1729 O O . ASN A 1 208 ? -0.294 -26.797 -35.781 1 97.81 208 ASN A O 1
ATOM 1733 N N . MET A 1 209 ? 1.657 -27.75 -35.281 1 97.62 209 MET A N 1
ATOM 1734 C CA . MET A 1 209 ? 1.031 -28.719 -34.375 1 97.62 209 MET A CA 1
ATOM 1735 C C . MET A 1 209 ? 0.329 -28.016 -33.219 1 97.62 209 MET A C 1
ATOM 1737 O O . MET A 1 209 ? -0.836 -28.297 -32.938 1 97.62 209 MET A O 1
ATOM 1741 N N . ILE A 1 210 ? 1.005 -27.125 -32.562 1 98.19 210 ILE A N 1
ATOM 1742 C CA . ILE A 1 210 ? 0.451 -26.5 -31.375 1 98.19 210 ILE A CA 1
ATOM 1743 C C . ILE A 1 210 ? -0.691 -25.562 -31.766 1 98.19 210 ILE A C 1
ATOM 1745 O O . ILE A 1 210 ? -1.659 -25.406 -31.016 1 98.19 210 ILE A O 1
ATOM 1749 N N . GLN A 1 211 ? -0.609 -24.938 -32.906 1 97.94 211 GLN A N 1
ATOM 1750 C CA . GLN A 1 211 ? -1.715 -24.141 -33.438 1 97.94 211 GLN A CA 1
ATOM 1751 C C . GLN A 1 211 ? -2.955 -25 -33.656 1 97.94 211 GLN A C 1
ATOM 1753 O O . GLN A 1 211 ? -4.074 -24.562 -33.406 1 97.94 211 GLN A O 1
ATOM 1758 N N . PHE A 1 212 ? -2.709 -26.078 -34.188 1 98.06 212 PHE A N 1
ATOM 1759 C CA . PHE A 1 212 ? -3.809 -27.016 -34.406 1 98.06 212 PHE A CA 1
ATOM 1760 C C . PHE A 1 212 ? -4.469 -27.375 -33.062 1 98.06 212 PHE A C 1
ATOM 1762 O O . PHE A 1 212 ? -5.695 -27.391 -32.969 1 98.06 212 PHE A O 1
ATOM 1769 N N . ILE A 1 213 ? -3.68 -27.688 -32.125 1 98.12 213 ILE A N 1
ATOM 1770 C CA . ILE A 1 213 ? -4.18 -28.031 -30.812 1 98.12 213 ILE A CA 1
ATOM 1771 C C . ILE A 1 213 ? -4.953 -26.859 -30.219 1 98.12 213 ILE A C 1
ATOM 1773 O O . ILE A 1 213 ? -6.031 -27.047 -29.641 1 98.12 213 ILE A O 1
ATOM 1777 N N . GLU A 1 214 ? -4.418 -25.688 -30.328 1 98.44 214 GLU A N 1
ATOM 1778 C CA . GLU A 1 214 ? -5.086 -24.484 -29.859 1 98.44 214 GLU A CA 1
ATOM 1779 C C . GLU A 1 214 ? -6.48 -24.344 -30.484 1 98.44 214 GLU A C 1
ATOM 1781 O O . GLU A 1 214 ? -7.465 -24.172 -29.766 1 98.44 214 GLU A O 1
ATOM 1786 N N . GLU A 1 215 ? -6.578 -24.547 -31.781 1 98 215 GLU A N 1
ATOM 1787 C CA . GLU A 1 215 ? -7.805 -24.281 -32.531 1 98 215 GLU A CA 1
ATOM 1788 C C . GLU A 1 215 ? -8.805 -25.422 -32.375 1 98 215 GLU A C 1
ATOM 1790 O O . GLU A 1 215 ? -10.008 -25.188 -32.25 1 98 215 GLU A O 1
ATOM 1795 N N . SER A 1 216 ? -8.336 -26.594 -32.219 1 97.69 216 SER A N 1
ATOM 1796 C CA . SER A 1 216 ? -9.234 -27.75 -32.312 1 97.69 216 SER A CA 1
ATOM 1797 C C . SER A 1 216 ? -9.602 -28.25 -30.922 1 97.69 216 SER A C 1
ATOM 1799 O 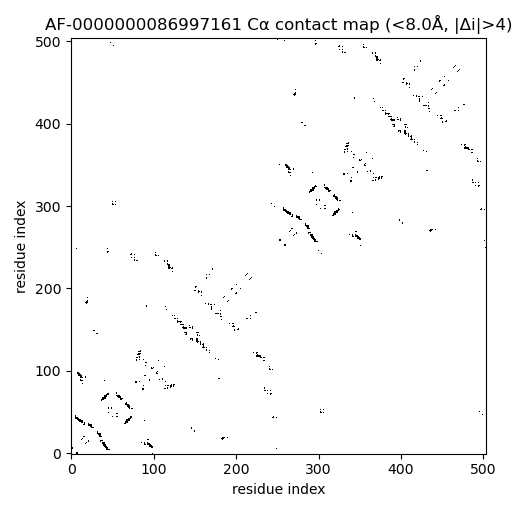O . SER A 1 216 ? -10.57 -29 -30.75 1 97.69 216 SER A O 1
ATOM 1801 N N . ARG A 1 217 ? -8.797 -27.891 -29.969 1 98 217 ARG A N 1
ATOM 1802 C CA . ARG A 1 217 ? -9.047 -28.453 -28.641 1 98 217 ARG A CA 1
ATOM 1803 C C . ARG A 1 217 ? -9.188 -27.359 -27.594 1 98 217 ARG A C 1
ATOM 1805 O O . ARG A 1 217 ? -10.227 -27.25 -26.938 1 98 217 ARG A O 1
ATOM 1812 N N . PHE A 1 218 ? -8.211 -26.531 -27.516 1 98.38 218 PHE A N 1
ATOM 1813 C CA . PHE A 1 218 ? -8.203 -25.516 -26.469 1 98.38 218 PHE A CA 1
ATOM 1814 C C . PHE A 1 218 ? -9.43 -24.609 -26.562 1 98.38 218 PHE A C 1
ATOM 1816 O O . PHE A 1 218 ? -10.117 -24.375 -25.578 1 98.38 218 PHE A O 1
ATOM 1823 N N . LYS A 1 219 ? -9.703 -24.125 -27.781 1 97.5 219 LYS A N 1
ATOM 1824 C CA . LYS A 1 219 ? -10.82 -23.219 -28 1 97.5 219 LYS A CA 1
ATOM 1825 C C . LYS A 1 219 ? -12.148 -23.875 -27.641 1 97.5 219 LYS A C 1
ATOM 1827 O O . LYS A 1 219 ? -13.086 -23.203 -27.219 1 97.5 219 LYS A O 1
ATOM 1832 N N . HIS A 1 220 ? -12.172 -25.156 -27.688 1 97.25 220 HIS A N 1
ATOM 1833 C CA . HIS A 1 220 ? -13.406 -25.875 -27.453 1 97.25 220 HIS A CA 1
ATOM 1834 C C . HIS A 1 220 ? -13.68 -26.031 -25.953 1 97.25 220 HIS A C 1
ATOM 1836 O O . HIS A 1 220 ? -14.812 -26.312 -25.562 1 97.25 220 HIS A O 1
ATOM 1842 N N . ILE A 1 221 ? -12.648 -25.906 -25.188 1 98.12 221 ILE A N 1
ATOM 1843 C CA . ILE A 1 221 ? -12.852 -26.141 -23.75 1 98.12 221 ILE A CA 1
ATOM 1844 C C . ILE A 1 221 ? -12.867 -24.797 -23.016 1 98.12 221 ILE A C 1
ATOM 1846 O O . ILE A 1 221 ? -13.148 -24.75 -21.812 1 98.12 221 ILE A O 1
ATOM 1850 N N . GLU A 1 222 ? -12.586 -23.766 -23.656 1 97.81 222 GLU A N 1
ATOM 1851 C CA . GLU A 1 222 ? -12.477 -22.453 -23.031 1 97.81 222 GLU A CA 1
ATOM 1852 C C . GLU A 1 222 ? -13.758 -22.078 -22.297 1 97.81 222 GLU A C 1
ATOM 1854 O O . GLU A 1 222 ? -13.703 -21.609 -21.156 1 97.81 222 GLU A O 1
ATOM 1859 N N . ASN A 1 223 ? -14.867 -22.328 -22.906 1 97.56 223 ASN A N 1
ATOM 1860 C CA . ASN A 1 223 ? -16.156 -21.953 -22.328 1 97.56 223 ASN A CA 1
ATOM 1861 C C . ASN A 1 223 ? -16.438 -22.734 -21.047 1 97.56 223 ASN A C 1
ATOM 1863 O O . ASN A 1 223 ? -17.094 -22.219 -20.125 1 97.56 223 ASN A O 1
ATOM 1867 N N . LYS A 1 224 ? -15.961 -23.938 -20.969 1 98.38 224 LYS A N 1
ATOM 1868 C CA . LYS A 1 224 ? -16.156 -24.734 -19.75 1 98.38 224 LYS A CA 1
ATOM 1869 C C . LYS A 1 224 ? -15.539 -24.047 -18.547 1 98.38 224 LYS A C 1
ATOM 1871 O O . LYS A 1 224 ? -16.094 -24.094 -17.438 1 98.38 224 LYS A O 1
ATOM 1876 N N . TYR A 1 225 ? -14.422 -23.391 -18.719 1 98.75 225 TYR A N 1
ATOM 1877 C CA . TYR A 1 225 ? -13.773 -22.609 -17.656 1 98.75 225 TYR A CA 1
ATOM 1878 C C . TYR A 1 225 ? -14.555 -21.344 -17.359 1 98.75 225 TYR A C 1
ATOM 1880 O O . TYR A 1 225 ? -14.828 -21.031 -16.203 1 98.75 225 TYR A O 1
ATOM 1888 N N . LEU A 1 226 ? -14.938 -20.656 -18.438 1 98.38 226 LEU A N 1
ATOM 1889 C CA . LEU A 1 226 ? -15.508 -19.312 -18.344 1 98.38 226 LEU A CA 1
ATOM 1890 C C . LEU A 1 226 ? -16.875 -19.359 -17.688 1 98.38 226 LEU A C 1
ATOM 1892 O O . LEU A 1 226 ? -17.297 -18.375 -17.062 1 98.38 226 LEU A O 1
ATOM 1896 N N . GLU A 1 227 ? -17.547 -20.484 -17.734 1 98 227 GLU A N 1
ATOM 1897 C CA . GLU A 1 227 ? -18.891 -20.609 -17.203 1 98 227 GLU A CA 1
ATOM 1898 C C . GLU A 1 227 ? -18.859 -20.891 -15.695 1 98 227 GLU A C 1
ATOM 1900 O O . GLU A 1 227 ? -19.875 -20.781 -15.016 1 98 227 GLU A O 1
ATOM 1905 N N . MET A 1 228 ? -17.734 -21.219 -15.211 1 98.38 228 MET A N 1
ATOM 1906 C CA . MET A 1 228 ? -17.609 -21.5 -13.781 1 98.38 228 MET A CA 1
ATOM 1907 C C . MET A 1 228 ? -17.641 -20.219 -12.969 1 98.38 228 MET A C 1
ATOM 1909 O O . MET A 1 228 ? -17.172 -19.172 -13.422 1 98.38 228 MET A O 1
ATOM 1913 N N . LYS A 1 229 ? -18.219 -20.281 -11.781 1 97.88 229 LYS A N 1
ATOM 1914 C CA . LYS A 1 229 ? -18.312 -19.109 -10.922 1 97.88 229 LYS A CA 1
ATOM 1915 C C . LYS A 1 229 ? -17.094 -18.969 -10.016 1 97.88 229 LYS A C 1
ATOM 1917 O O . LYS A 1 229 ? -16.75 -19.906 -9.281 1 97.88 229 LYS A O 1
ATOM 1922 N N . PRO A 1 230 ? -16.453 -17.859 -10.125 1 98.56 230 PRO A N 1
ATOM 1923 C CA . PRO A 1 230 ? -15.359 -17.641 -9.172 1 98.56 230 PRO A CA 1
ATOM 1924 C C . PRO A 1 230 ? -15.828 -17.656 -7.719 1 98.56 230 PRO A C 1
ATOM 1926 O O . PRO A 1 230 ? -16.938 -17.203 -7.414 1 98.56 230 PRO A O 1
ATOM 1929 N N . ASN A 1 231 ? -15.039 -18.156 -6.828 1 98.56 231 ASN A N 1
ATOM 1930 C CA . ASN A 1 231 ? -15.375 -18.297 -5.414 1 98.56 231 ASN A CA 1
ATOM 1931 C C . ASN A 1 231 ? -14.695 -17.219 -4.566 1 98.56 231 ASN A C 1
ATOM 1933 O O . ASN A 1 231 ? -13.695 -17.5 -3.902 1 98.56 231 ASN A O 1
ATOM 1937 N N . GLU A 1 232 ? -15.273 -16.047 -4.504 1 98.31 232 GLU A N 1
ATOM 1938 C CA . GLU A 1 232 ? -14.727 -14.914 -3.773 1 98.31 232 GLU A CA 1
ATOM 1939 C C . GLU A 1 232 ? -14.711 -15.18 -2.271 1 98.31 232 GLU A C 1
ATOM 1941 O O . GLU A 1 232 ? -13.812 -14.719 -1.563 1 98.31 232 GLU A O 1
ATOM 1946 N N . GLU A 1 233 ? -15.672 -15.891 -1.829 1 98.44 233 GLU A N 1
ATOM 1947 C CA . GLU A 1 233 ? -15.734 -16.234 -0.411 1 98.44 233 GLU A CA 1
ATOM 1948 C C . GLU A 1 233 ? -14.531 -17.062 0.015 1 98.44 233 GLU A C 1
ATOM 1950 O O . GLU A 1 233 ? -13.953 -16.828 1.081 1 98.44 233 GLU A O 1
ATOM 1955 N N . LEU A 1 234 ? -14.156 -18.016 -0.79 1 98.69 234 LEU A N 1
ATOM 1956 C CA . LEU A 1 234 ? -12.984 -18.828 -0.493 1 98.69 234 LEU A CA 1
ATOM 1957 C C . LEU A 1 234 ? -11.719 -17.984 -0.491 1 98.69 234 LEU A C 1
ATOM 1959 O O . LEU A 1 234 ? -10.836 -18.188 0.351 1 98.69 234 LEU A O 1
ATOM 1963 N N . LYS A 1 235 ? -11.625 -17.062 -1.444 1 98.56 235 LYS A N 1
ATOM 1964 C CA . LYS A 1 235 ? -10.484 -16.156 -1.458 1 98.56 235 LYS A CA 1
ATOM 1965 C C . LYS A 1 235 ? -10.359 -15.406 -0.135 1 98.56 235 LYS A C 1
ATOM 1967 O O . LYS A 1 235 ? -9.273 -15.336 0.446 1 98.56 235 LYS A O 1
ATOM 1972 N N . GLU A 1 236 ? -11.469 -14.891 0.309 1 98.19 236 GLU A N 1
ATOM 1973 C CA . GLU A 1 236 ? -11.492 -14.172 1.578 1 98.19 236 GLU A CA 1
ATOM 1974 C C . GLU A 1 236 ? -11.109 -15.086 2.738 1 98.19 236 GLU A C 1
ATOM 1976 O O . GLU A 1 236 ? -10.391 -14.672 3.648 1 98.19 236 GLU A O 1
ATOM 1981 N N . HIS A 1 237 ? -11.602 -16.266 2.695 1 98.69 237 HIS A N 1
ATOM 1982 C CA . HIS A 1 237 ? -11.297 -17.25 3.736 1 98.69 237 HIS A CA 1
ATOM 1983 C C . HIS A 1 237 ? -9.797 -17.547 3.787 1 98.69 237 HIS A C 1
ATOM 1985 O O . HIS A 1 237 ? -9.203 -17.562 4.867 1 98.69 237 HIS A O 1
ATOM 1991 N N . VAL A 1 238 ? -9.188 -17.719 2.652 1 98.62 238 VAL A N 1
ATOM 1992 C CA . VAL A 1 238 ? -7.746 -17.969 2.584 1 98.62 238 VAL A CA 1
ATOM 1993 C C . VAL A 1 238 ? -6.992 -16.75 3.129 1 98.62 238 VAL A C 1
ATOM 1995 O O . VAL A 1 238 ? -6.027 -16.906 3.885 1 98.62 238 VAL A O 1
ATOM 1998 N N . ASP A 1 239 ? -7.426 -15.602 2.742 1 98.19 239 ASP A N 1
ATOM 1999 C CA . ASP A 1 239 ? -6.809 -14.367 3.234 1 98.19 239 ASP A CA 1
ATOM 2000 C C . ASP A 1 239 ? -6.855 -14.305 4.758 1 98.19 239 ASP A C 1
ATOM 2002 O O . ASP A 1 239 ? -5.867 -13.945 5.402 1 98.19 239 ASP A O 1
ATOM 2006 N N . ASN A 1 240 ? -7.98 -14.688 5.312 1 98.31 240 ASN A N 1
ATOM 2007 C CA . ASN A 1 240 ? -8.133 -14.688 6.766 1 98.31 240 ASN A CA 1
ATOM 2008 C C . ASN A 1 240 ? -7.215 -15.703 7.43 1 98.31 240 ASN A C 1
ATOM 2010 O O . ASN A 1 240 ? -6.68 -15.445 8.508 1 98.31 240 ASN A O 1
ATOM 2014 N N . LEU A 1 241 ? -7.066 -16.844 6.805 1 98.38 241 LEU A N 1
ATOM 2015 C CA . LEU A 1 241 ? -6.16 -17.859 7.336 1 98.38 241 LEU A CA 1
ATOM 2016 C C . LEU A 1 241 ? -4.723 -17.359 7.348 1 98.38 241 LEU A C 1
ATOM 2018 O O . LEU A 1 241 ? -4.008 -17.516 8.344 1 98.38 241 LEU A O 1
ATOM 2022 N N . ILE A 1 242 ? -4.32 -16.688 6.25 1 98.06 242 ILE A N 1
ATOM 2023 C CA . ILE A 1 242 ? -2.967 -16.156 6.164 1 98.06 242 ILE A CA 1
ATOM 2024 C C . ILE A 1 242 ? -2.781 -15.039 7.188 1 98.06 242 ILE A C 1
ATOM 2026 O O . ILE A 1 242 ? -1.737 -14.953 7.84 1 98.06 242 ILE A O 1
ATOM 2030 N N . MET A 1 243 ? -3.793 -14.195 7.309 1 97.19 243 MET A N 1
ATOM 2031 C CA . MET A 1 243 ? -3.738 -13.133 8.312 1 97.19 243 MET A CA 1
ATOM 2032 C C . MET A 1 243 ? -3.521 -13.711 9.703 1 97.19 243 MET A C 1
ATOM 2034 O O . MET A 1 243 ? -2.738 -13.172 10.492 1 97.19 243 MET A O 1
ATOM 2038 N N . SER A 1 244 ? -4.227 -14.797 10.016 1 96.94 244 SER A N 1
ATOM 2039 C CA . SER A 1 244 ? -4.078 -15.469 11.297 1 96.94 244 SER A CA 1
ATOM 2040 C C . SER A 1 244 ? -2.646 -15.953 11.508 1 96.94 244 SER A C 1
ATOM 2042 O O . SER A 1 244 ? -2.082 -15.797 12.586 1 96.94 244 SER A O 1
ATOM 2044 N N . ILE A 1 245 ? -2.039 -16.516 10.492 1 96.44 245 ILE A N 1
ATOM 2045 C CA . ILE A 1 245 ? -0.664 -16.984 10.555 1 96.44 245 ILE A CA 1
ATOM 2046 C C . ILE A 1 245 ? 0.276 -15.82 10.852 1 96.44 245 ILE A C 1
ATOM 2048 O O . ILE A 1 245 ? 1.147 -15.922 11.719 1 96.44 245 ILE A O 1
ATOM 2052 N N . VAL A 1 246 ? 0.101 -14.727 10.156 1 95.19 246 VAL A N 1
ATOM 2053 C CA . VAL A 1 246 ? 0.966 -13.555 10.305 1 95.19 246 VAL A CA 1
ATOM 2054 C C . VAL A 1 246 ? 0.813 -12.977 11.703 1 95.19 246 VAL A C 1
ATOM 2056 O O . VAL A 1 246 ? 1.803 -12.602 12.344 1 95.19 246 VAL A O 1
ATOM 2059 N N . ARG A 1 247 ? -0.424 -12.922 12.172 1 93.81 247 ARG A N 1
ATOM 2060 C CA . ARG A 1 247 ? -0.692 -12.406 13.508 1 93.81 247 ARG A CA 1
ATOM 2061 C C . ARG A 1 247 ? 0.033 -13.234 14.57 1 93.81 247 ARG A C 1
ATOM 2063 O O . ARG A 1 247 ? 0.695 -12.68 15.453 1 93.81 247 ARG A O 1
ATOM 2070 N N . LYS A 1 248 ? -0.043 -14.531 14.461 1 91.94 248 LYS A N 1
ATOM 2071 C CA . LYS A 1 248 ? 0.578 -15.445 15.414 1 91.94 248 LYS A CA 1
ATOM 2072 C C . LYS A 1 248 ? 2.098 -15.297 15.406 1 91.94 248 LYS A C 1
ATOM 2074 O O . LYS A 1 248 ? 2.748 -15.438 16.438 1 91.94 248 LYS A O 1
ATOM 2079 N N . ASN A 1 249 ? 2.609 -15.078 14.25 1 88.06 249 ASN A N 1
ATOM 2080 C CA . ASN A 1 249 ? 4.055 -14.953 14.102 1 88.06 249 ASN A CA 1
ATOM 2081 C C . ASN A 1 249 ? 4.578 -13.664 14.742 1 88.06 249 ASN A C 1
ATOM 2083 O O . ASN A 1 249 ? 5.734 -13.602 15.156 1 88.06 249 ASN A O 1
ATOM 2087 N N . LEU A 1 250 ? 3.777 -12.586 14.758 1 83.38 250 LEU A N 1
ATOM 2088 C CA . LEU A 1 250 ? 4.219 -11.305 15.289 1 83.38 250 LEU A CA 1
ATOM 2089 C C . LEU A 1 250 ? 4.098 -11.289 16.812 1 83.38 250 LEU A C 1
ATOM 2091 O O . LEU A 1 250 ? 4.84 -10.57 17.484 1 83.38 250 LEU A O 1
ATOM 2095 N N . VAL A 1 251 ? 3.078 -11.977 17.359 1 69.38 251 VAL A N 1
ATOM 2096 C CA . VAL A 1 251 ? 2.869 -12 18.797 1 69.38 251 VAL A CA 1
ATOM 2097 C C . VAL A 1 251 ? 3.816 -13.008 19.453 1 69.38 251 VAL A C 1
ATOM 2099 O O . VAL A 1 251 ? 4.152 -12.891 20.625 1 69.38 251 VAL A O 1
ATOM 2102 N N . ALA A 1 252 ? 4.352 -13.859 18.719 1 59.94 252 ALA A N 1
ATOM 2103 C CA . ALA A 1 252 ? 5.242 -14.875 19.266 1 59.94 252 ALA A CA 1
ATOM 2104 C C . ALA A 1 252 ? 6.645 -14.312 19.5 1 59.94 252 ALA A C 1
ATOM 2106 O O . ALA A 1 252 ? 7.086 -13.422 18.766 1 59.94 252 ALA A O 1
ATOM 2107 N N . MET B 1 1 ? -6.535 6.453 26.875 1 85.06 1 MET B N 1
ATOM 2108 C CA . MET B 1 1 ? -7.625 7.031 26.094 1 85.06 1 MET B CA 1
ATOM 2109 C C . MET B 1 1 ? -7.852 6.238 24.797 1 85.06 1 MET B C 1
ATOM 2111 O O . MET B 1 1 ? -6.895 5.781 24.172 1 85.06 1 MET B O 1
ATOM 2115 N N . LYS B 1 2 ? -9.141 5.906 24.609 1 86.06 2 LYS B N 1
ATOM 2116 C CA . LYS B 1 2 ? -9.445 5.137 23.406 1 86.06 2 LYS B CA 1
ATOM 2117 C C . LYS B 1 2 ? -10.516 5.832 22.562 1 86.06 2 LYS B C 1
ATOM 2119 O O . LYS B 1 2 ? -11.398 6.504 23.109 1 86.06 2 LYS B O 1
ATOM 2124 N N . ILE B 1 3 ? -10.305 5.797 21.281 1 83.5 3 ILE B N 1
ATOM 2125 C CA . ILE B 1 3 ? -11.297 6.191 20.297 1 83.5 3 ILE B CA 1
ATOM 2126 C C . ILE B 1 3 ? -11.578 5.023 19.344 1 83.5 3 ILE B C 1
ATOM 2128 O O . ILE B 1 3 ? -10.648 4.449 18.781 1 83.5 3 ILE B O 1
ATOM 2132 N N . LEU B 1 4 ? -12.812 4.617 19.219 1 83.81 4 LEU B N 1
ATOM 2133 C CA . LEU B 1 4 ? -13.203 3.51 18.359 1 83.81 4 LEU B CA 1
ATOM 2134 C C . LEU B 1 4 ? -12.422 2.246 18.703 1 83.81 4 LEU B C 1
ATOM 2136 O O . LEU B 1 4 ? -11.914 1.562 17.812 1 83.81 4 LEU B O 1
ATOM 2140 N N . ASN B 1 5 ? -12.094 2.08 19.891 1 83.38 5 ASN B N 1
ATOM 2141 C CA . ASN B 1 5 ? -11.43 0.908 20.453 1 83.38 5 ASN B CA 1
ATOM 2142 C C . ASN B 1 5 ? -9.961 0.848 20.031 1 83.38 5 ASN B C 1
ATOM 2144 O O . ASN B 1 5 ? -9.383 -0.235 19.938 1 83.38 5 ASN B O 1
ATOM 2148 N N . ARG B 1 6 ? -9.438 2.045 19.688 1 87.94 6 ARG B N 1
ATOM 2149 C CA . ARG B 1 6 ? -8.016 2.17 19.375 1 87.94 6 ARG B CA 1
ATOM 2150 C C . ARG B 1 6 ? -7.328 3.135 20.344 1 87.94 6 ARG B C 1
ATOM 2152 O O . ARG B 1 6 ? -7.953 4.074 20.84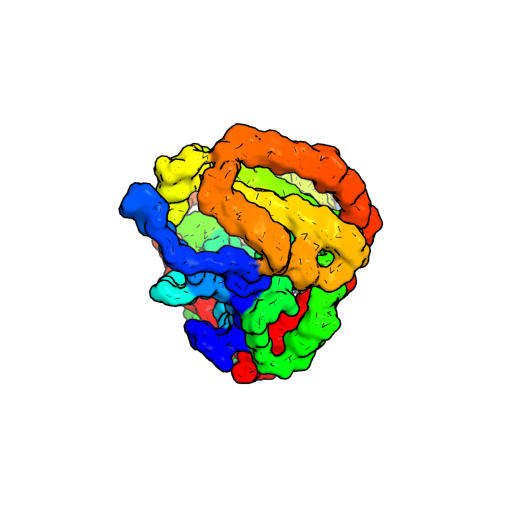4 1 87.94 6 ARG B O 1
ATOM 2159 N N . ASN B 1 7 ? -6.16 2.928 20.562 1 93.06 7 ASN B N 1
ATOM 2160 C CA . ASN B 1 7 ? -5.398 3.811 21.438 1 93.06 7 ASN B CA 1
ATOM 2161 C C . ASN B 1 7 ? -5.102 5.148 20.766 1 93.06 7 ASN B C 1
ATOM 2163 O O . ASN B 1 7 ? -4.66 5.184 19.609 1 93.06 7 ASN B O 1
ATOM 2167 N N . VAL B 1 8 ? -5.43 6.191 21.469 1 95.69 8 VAL B N 1
ATOM 2168 C CA . VAL B 1 8 ? -5.074 7.527 21 1 95.69 8 VAL B CA 1
ATOM 2169 C C . VAL B 1 8 ? -3.635 7.852 21.391 1 95.69 8 VAL B C 1
ATOM 2171 O O . VAL B 1 8 ? -3.234 7.633 22.547 1 95.69 8 VAL B O 1
ATOM 2174 N N . VAL B 1 9 ? -2.902 8.312 20.438 1 97.06 9 VAL B N 1
ATOM 2175 C CA . VAL B 1 9 ? -1.512 8.641 20.719 1 97.06 9 VAL B CA 1
ATOM 2176 C C . VAL B 1 9 ? -1.367 10.148 20.922 1 97.06 9 VAL B C 1
ATOM 2178 O O . VAL B 1 9 ? -0.489 10.609 21.656 1 97.06 9 VAL B O 1
ATOM 2181 N N . MET B 1 10 ? -2.264 10.875 20.266 1 97.56 10 MET B N 1
ATOM 2182 C CA . MET B 1 10 ? -2.219 12.328 20.312 1 97.56 10 MET B CA 1
ATOM 2183 C C . MET B 1 10 ? -3.588 12.93 20 1 97.56 10 MET B C 1
ATOM 2185 O O . MET B 1 10 ? -4.301 12.438 19.125 1 97.56 10 MET B O 1
ATOM 2189 N N . LYS B 1 11 ? -3.957 13.867 20.703 1 97.56 11 LYS B N 1
ATOM 2190 C CA . LYS B 1 11 ? -5.141 14.688 20.469 1 97.56 11 LYS B CA 1
ATOM 2191 C C . LYS B 1 11 ? -4.844 16.172 20.688 1 97.56 11 LYS B C 1
ATOM 2193 O O . LYS B 1 11 ? -4.312 16.547 21.734 1 97.56 11 LYS B O 1
ATOM 2198 N N . ALA B 1 12 ? -5.199 17 19.688 1 98.19 12 ALA B N 1
ATOM 2199 C CA . ALA B 1 12 ? -4.797 18.391 19.781 1 98.19 12 ALA B CA 1
ATOM 2200 C C . ALA B 1 12 ? -5.906 19.312 19.281 1 98.19 12 ALA B C 1
ATOM 2202 O O . ALA B 1 12 ? -6.57 19.016 18.281 1 98.19 12 ALA B O 1
ATOM 2203 N N . LEU B 1 13 ? -6.082 20.391 20.016 1 98.06 13 LEU B N 1
ATOM 2204 C CA . LEU B 1 13 ? -6.918 21.484 19.547 1 98.06 13 LEU B CA 1
ATOM 2205 C C . LEU B 1 13 ? -6.289 22.172 18.328 1 98.06 13 LEU B C 1
ATOM 2207 O O . LEU B 1 13 ? -5.082 22.422 18.312 1 98.06 13 LEU B O 1
ATOM 2211 N N . VAL B 1 14 ? -7.09 22.344 17.297 1 97.38 14 VAL B N 1
ATOM 2212 C CA . VAL B 1 14 ? -6.609 23.016 16.094 1 97.38 14 VAL B CA 1
ATOM 2213 C C . VAL B 1 14 ? -7.605 24.094 15.68 1 97.38 14 VAL B C 1
ATOM 2215 O O . VAL B 1 14 ? -8.578 24.375 16.391 1 97.38 14 VAL B O 1
ATOM 2218 N N . GLY B 1 15 ? -7.266 24.844 14.633 1 95.69 15 GLY B N 1
ATOM 2219 C CA . GLY B 1 15 ? -8.203 25.797 14.062 1 95.69 15 GLY B CA 1
ATOM 2220 C C . GLY B 1 15 ? -8.242 27.109 14.82 1 95.69 15 GLY B C 1
ATOM 2221 O O . GLY B 1 15 ? -7.258 27.5 15.445 1 95.69 15 GLY B O 1
ATOM 2222 N N . SER B 1 16 ? -9.391 27.766 14.711 1 95.25 16 SER B N 1
ATOM 2223 C CA . SER B 1 16 ? -9.539 29.141 15.18 1 95.25 16 SER B CA 1
ATOM 2224 C C . SER B 1 16 ? -9.234 29.25 16.672 1 95.25 16 SER B C 1
ATOM 2226 O O . SER B 1 16 ? -8.609 30.219 17.109 1 95.25 16 SER B O 1
ATOM 2228 N N . ASN B 1 17 ? -9.656 28.281 17.406 1 95.69 17 ASN B N 1
ATOM 2229 C CA . ASN B 1 17 ? -9.414 28.312 18.844 1 95.69 17 ASN B CA 1
ATOM 2230 C C . ASN B 1 17 ? -7.926 28.172 19.156 1 95.69 17 ASN B C 1
ATOM 2232 O O . ASN B 1 17 ? -7.473 28.609 20.219 1 95.69 17 ASN B O 1
ATOM 2236 N N . ASN B 1 18 ? -7.184 27.594 18.25 1 97.31 18 ASN B N 1
ATOM 2237 C CA . ASN B 1 18 ? -5.746 27.469 18.469 1 97.31 18 ASN B CA 1
ATOM 2238 C C . ASN B 1 18 ? -5 28.734 18.031 1 97.31 18 ASN B C 1
ATOM 2240 O O . ASN B 1 18 ? -3.93 29.031 18.562 1 97.31 18 ASN B O 1
ATOM 2244 N N . TYR B 1 19 ? -5.617 29.5 17.078 1 96.06 19 TYR B N 1
ATOM 2245 C CA . TYR B 1 19 ? -4.98 30.688 16.516 1 96.06 19 TYR B CA 1
ATOM 2246 C C . TYR B 1 19 ? -5.383 31.938 17.281 1 96.06 19 TYR B C 1
ATOM 2248 O O . TYR B 1 19 ? -4.926 33.031 16.969 1 96.06 19 TYR B O 1
ATOM 2256 N N . ASN B 1 20 ? -6.316 31.812 18.141 1 96.94 20 ASN B N 1
ATOM 2257 C CA . ASN B 1 20 ? -6.938 32.969 18.812 1 96.94 20 ASN B CA 1
ATOM 2258 C C . ASN B 1 20 ? -7.879 33.719 17.875 1 96.94 20 ASN B C 1
ATOM 2260 O O . ASN B 1 20 ? -7.965 34.938 17.938 1 96.94 20 ASN B O 1
ATOM 2264 N N . LEU B 1 21 ? -8.586 33 17.016 1 96.62 21 LEU B N 1
ATOM 2265 C CA . LEU B 1 21 ? -9.461 33.688 16.062 1 96.62 21 LEU B CA 1
ATOM 2266 C C . LEU B 1 21 ? -10.914 33.281 16.281 1 96.62 21 LEU B C 1
ATOM 2268 O O . LEU B 1 21 ? -11.781 33.594 15.453 1 96.62 21 LEU B O 1
ATOM 2272 N N . GLN B 1 22 ? -11.141 32.5 17.359 1 94.44 22 GLN B N 1
ATOM 2273 C CA . GLN B 1 22 ? -12.508 32.094 17.656 1 94.44 22 GLN B CA 1
ATOM 2274 C C . GLN B 1 22 ? -13.391 33.312 17.938 1 94.44 22 GLN B C 1
ATOM 2276 O O . GLN B 1 22 ? -12.938 34.312 18.516 1 94.44 22 GLN B O 1
ATOM 2281 N N . THR B 1 23 ? -14.594 33.188 17.422 1 93 23 THR B N 1
ATOM 2282 C CA . THR B 1 23 ? -15.539 34.281 17.625 1 93 23 THR B CA 1
ATOM 2283 C C . THR B 1 23 ? -16.844 33.781 18.203 1 93 23 THR B C 1
ATOM 2285 O O . THR B 1 23 ? -17.203 32.625 18 1 93 23 THR B O 1
ATOM 2288 N N . GLU B 1 24 ? -17.516 34.688 18.906 1 92.94 24 GLU B N 1
ATOM 2289 C CA . GLU B 1 24 ? -18.859 34.375 19.406 1 92.94 24 GLU B CA 1
ATOM 2290 C C . GLU B 1 24 ? -19.906 34.562 18.312 1 92.94 24 GLU B C 1
ATOM 2292 O O . GLU B 1 24 ? -19.609 35.062 17.234 1 92.94 24 GLU B O 1
ATOM 2297 N N . GLU B 1 25 ? -21.016 33.969 18.672 1 93.31 25 GLU B N 1
ATOM 2298 C CA . GLU B 1 25 ? -22.141 34.188 17.766 1 93.31 25 GLU B CA 1
ATOM 2299 C C . GLU B 1 25 ? -22.453 35.656 17.609 1 93.31 25 GLU B C 1
ATOM 2301 O O . GLU B 1 25 ? -22.391 36.406 18.578 1 93.31 25 GLU B O 1
ATOM 2306 N N . ARG B 1 26 ? -22.766 36 16.391 1 91.31 26 ARG B N 1
ATOM 2307 C CA . ARG B 1 26 ? -23.125 37.375 16.094 1 91.31 26 ARG B CA 1
ATOM 2308 C C . ARG B 1 26 ? -24.359 37.438 15.188 1 91.31 26 ARG B C 1
ATOM 2310 O O . ARG B 1 26 ? -24.609 36.531 14.398 1 91.31 26 ARG B O 1
ATOM 2317 N N . VAL B 1 27 ? -25.094 38.469 15.398 1 93.75 27 VAL B N 1
ATOM 2318 C CA . VAL B 1 27 ? -26.219 38.781 14.516 1 93.75 27 VAL B CA 1
ATOM 2319 C C . VAL B 1 27 ? -25.938 40.062 13.719 1 93.75 27 VAL B C 1
ATOM 2321 O O . VAL B 1 27 ? -25.719 41.125 14.305 1 93.75 27 VAL B O 1
ATOM 2324 N N . ILE B 1 28 ? -25.891 39.969 12.438 1 91.69 28 ILE B N 1
ATOM 2325 C CA . ILE B 1 28 ? -25.672 41.125 11.547 1 91.69 28 ILE B CA 1
ATOM 2326 C C . ILE B 1 28 ? -26.781 41.156 10.492 1 91.69 28 ILE B C 1
ATOM 2328 O O . ILE B 1 28 ? -27 40.188 9.773 1 91.69 28 ILE B O 1
ATOM 2332 N N . ASP B 1 29 ? -27.5 42.312 10.461 1 91.88 29 ASP B N 1
ATOM 2333 C CA . ASP B 1 29 ? -28.594 42.531 9.523 1 91.88 29 ASP B CA 1
ATOM 2334 C C . ASP B 1 29 ? -29.609 41.375 9.594 1 91.88 29 ASP B C 1
ATOM 2336 O O . ASP B 1 29 ? -29.984 40.844 8.562 1 91.88 29 ASP B O 1
ATOM 2340 N N . GLY B 1 30 ? -29.812 40.938 10.75 1 91.5 30 GLY B N 1
ATOM 2341 C CA . GLY B 1 30 ? -30.844 39.938 11.008 1 91.5 30 GLY B CA 1
ATOM 2342 C C . GLY B 1 30 ? -30.375 38.531 10.734 1 91.5 30 GLY B C 1
ATOM 2343 O O . GLY B 1 30 ? -31.141 37.562 10.898 1 91.5 30 GLY B O 1
ATOM 2344 N N . ARG B 1 31 ? -29.203 38.344 10.281 1 90.5 31 ARG B N 1
ATOM 2345 C CA . ARG B 1 31 ? -28.672 37 10.008 1 90.5 31 ARG B CA 1
ATOM 2346 C C . ARG B 1 31 ? -27.719 36.562 11.109 1 90.5 31 ARG B C 1
ATOM 2348 O O . ARG B 1 31 ? -26.938 37.344 11.633 1 90.5 31 ARG B O 1
ATOM 2355 N N . ILE B 1 32 ? -27.797 35.344 11.453 1 92.12 32 ILE B N 1
ATOM 2356 C CA . ILE B 1 32 ? -27 34.812 12.555 1 92.12 32 ILE B CA 1
ATOM 2357 C C . ILE B 1 32 ? -25.734 34.188 12.008 1 92.12 32 ILE B C 1
ATOM 2359 O O . ILE B 1 32 ? -25.781 33.312 11.117 1 92.12 32 ILE B O 1
ATOM 2363 N N . ILE B 1 33 ? -24.609 34.656 12.531 1 90.88 33 ILE B N 1
ATOM 2364 C CA . ILE B 1 33 ? -23.328 34 12.297 1 90.88 33 ILE B CA 1
ATOM 2365 C C . ILE B 1 33 ? -22.938 33.156 13.516 1 90.88 33 ILE B C 1
ATOM 2367 O O . ILE B 1 33 ? -22.734 33.719 14.609 1 90.88 33 ILE B O 1
ATOM 2371 N N . LEU B 1 34 ? -22.797 31.938 13.367 1 86.75 34 LEU B N 1
ATOM 2372 C CA . LEU B 1 34 ? -22.594 31.016 14.484 1 86.75 34 LEU B CA 1
ATOM 2373 C C . LEU B 1 34 ? -21.219 31.188 15.086 1 86.75 34 LEU B C 1
ATOM 2375 O O . LEU B 1 34 ? -20.281 31.609 14.398 1 86.75 34 LEU B O 1
ATOM 2379 N N . ALA B 1 35 ? -21.141 30.859 16.344 1 87.94 35 ALA B N 1
ATOM 2380 C CA . ALA B 1 35 ? -19.859 30.891 17.031 1 87.94 35 ALA B CA 1
ATOM 2381 C C . ALA B 1 35 ? -18.906 29.828 16.469 1 87.94 35 ALA B C 1
ATOM 2383 O O . ALA B 1 35 ? -19.359 28.828 15.922 1 87.94 35 ALA B O 1
ATOM 2384 N N . SER B 1 36 ? -17.594 30.125 16.672 1 89.81 36 SER B N 1
ATOM 2385 C CA . SER B 1 36 ? -16.578 29.141 16.281 1 89.81 36 SER B CA 1
ATOM 2386 C C . SER B 1 36 ? -16.656 27.891 17.141 1 89.81 36 SER B C 1
ATOM 2388 O O . SER B 1 36 ? -16.766 27.984 18.375 1 89.81 36 SER B O 1
ATOM 2390 N N . ASP B 1 37 ? -16.703 26.766 16.484 1 89.19 37 ASP B N 1
ATOM 2391 C CA . ASP B 1 37 ? -16.609 25.516 17.219 1 89.19 37 ASP B CA 1
ATOM 2392 C C . ASP B 1 37 ? -15.156 25.109 17.438 1 89.19 37 ASP B C 1
ATOM 2394 O O . ASP B 1 37 ? -14.242 25.75 16.922 1 89.19 37 ASP B O 1
ATOM 2398 N N . LYS B 1 38 ? -15.023 24.156 18.375 1 94.62 38 LYS B N 1
ATOM 2399 C CA . LYS B 1 38 ? -13.688 23.625 18.594 1 94.62 38 LYS B CA 1
ATOM 2400 C C . LYS B 1 38 ? -13.391 22.469 17.625 1 94.62 38 LYS B C 1
ATOM 2402 O O . LYS B 1 38 ? -14.234 21.609 17.406 1 94.62 38 LYS B O 1
ATOM 2407 N N . ASP B 1 39 ? -12.281 22.547 17.031 1 95.81 39 ASP B N 1
ATOM 2408 C CA . ASP B 1 39 ? -11.797 21.5 16.156 1 95.81 39 ASP B CA 1
ATOM 2409 C C . ASP B 1 39 ? -10.633 20.734 16.781 1 95.81 39 ASP B C 1
ATOM 2411 O O . ASP B 1 39 ? -9.742 21.344 17.375 1 95.81 39 ASP B O 1
ATOM 2415 N N . TYR B 1 40 ? -10.711 19.406 16.672 1 97 40 TYR B N 1
ATOM 2416 C CA . TYR B 1 40 ? -9.609 18.594 17.172 1 97 40 TYR B CA 1
ATOM 2417 C C . TYR B 1 40 ? -9.094 17.656 16.094 1 97 40 TYR B C 1
ATOM 2419 O O . TYR B 1 40 ? -9.828 17.281 15.18 1 97 40 TYR B O 1
ATOM 2427 N N . LYS B 1 41 ? -7.84 17.281 16.203 1 97.31 41 LYS B N 1
ATOM 2428 C CA . LYS B 1 41 ? -7.234 16.172 15.469 1 97.31 41 LYS B CA 1
ATOM 2429 C C . LYS B 1 41 ? -6.734 15.094 16.422 1 97.31 41 LYS B C 1
ATOM 2431 O O . LYS B 1 41 ? -6.145 15.406 17.469 1 97.31 41 LYS B O 1
ATOM 2436 N N . ALA B 1 42 ? -7.078 13.953 16.078 1 97.38 42 ALA B N 1
ATOM 2437 C CA . ALA B 1 42 ? -6.617 12.82 16.875 1 97.38 42 ALA B CA 1
ATOM 2438 C C . ALA B 1 42 ? -5.891 11.797 16.016 1 97.38 42 ALA B C 1
ATOM 2440 O O . ALA B 1 42 ? -6.254 11.586 14.852 1 97.38 42 ALA B O 1
ATOM 2441 N N . PHE B 1 43 ? -4.852 11.227 16.578 1 97.75 43 PHE B N 1
ATOM 2442 C CA . PHE B 1 43 ? -4.09 10.172 15.914 1 97.75 43 PHE B CA 1
ATOM 2443 C C . PHE B 1 43 ? -4.137 8.883 16.719 1 97.75 43 PHE B C 1
ATOM 2445 O O . PHE B 1 43 ? -3.822 8.875 17.906 1 97.75 43 PHE B O 1
ATOM 2452 N N . ILE B 1 44 ? -4.527 7.809 16.078 1 96.88 44 ILE B N 1
ATOM 2453 C CA . ILE B 1 44 ? -4.754 6.539 16.766 1 96.88 44 ILE B CA 1
ATOM 2454 C C . ILE B 1 44 ? -3.865 5.457 16.156 1 96.88 44 ILE B C 1
ATOM 2456 O O . ILE B 1 44 ? -3.396 5.594 15.016 1 96.88 44 ILE B O 1
ATOM 2460 N N . THR B 1 45 ? -3.607 4.426 16.938 1 95.88 45 THR B N 1
ATOM 2461 C CA . THR B 1 45 ? -2.844 3.287 16.438 1 95.88 45 THR B CA 1
ATOM 2462 C C . THR B 1 45 ? -3.713 2.396 15.562 1 95.88 45 THR B C 1
ATOM 2464 O O . THR B 1 45 ? -4.93 2.332 15.742 1 95.88 45 THR B O 1
ATOM 2467 N N . PRO B 1 46 ? -3.094 1.705 14.609 1 94.44 46 PRO B N 1
ATOM 2468 C CA . PRO B 1 46 ? -3.842 0.784 13.758 1 94.44 46 PRO B CA 1
ATOM 2469 C C . PRO B 1 46 ? -4.168 -0.536 14.453 1 94.44 46 PRO B C 1
ATOM 2471 O O . PRO B 1 46 ? -3.52 -0.898 15.438 1 94.44 46 PRO B O 1
ATOM 2474 N N . THR B 1 47 ? -5.203 -1.173 13.961 1 92.5 47 THR B N 1
ATOM 2475 C CA . THR B 1 47 ? -5.41 -2.574 14.305 1 92.5 47 THR B CA 1
ATOM 2476 C C . THR B 1 47 ? -4.465 -3.473 13.516 1 92.5 47 THR B C 1
ATOM 2478 O O . THR B 1 47 ? -3.855 -3.033 12.539 1 92.5 47 THR B O 1
ATOM 2481 N N . PHE B 1 48 ? -4.367 -4.688 13.961 1 92.31 48 PHE B N 1
ATOM 2482 C CA . PHE B 1 48 ? -3.545 -5.629 13.203 1 92.31 48 PHE B CA 1
ATOM 2483 C C . PHE B 1 48 ? -4.082 -5.805 11.789 1 92.31 48 PHE B C 1
ATOM 2485 O O . PHE B 1 48 ? -3.311 -5.875 10.836 1 92.31 48 PHE B O 1
ATOM 2492 N N . GLU B 1 49 ? -5.348 -5.875 11.648 1 92.44 49 GLU B N 1
ATOM 2493 C CA . GLU B 1 49 ? -5.973 -6.07 10.344 1 92.44 49 GLU B CA 1
ATOM 2494 C C . GLU B 1 49 ? -5.629 -4.93 9.391 1 92.44 49 GLU B C 1
ATOM 2496 O O . GLU B 1 49 ? -5.379 -5.156 8.203 1 92.44 49 GLU B O 1
ATOM 2501 N N . GLU B 1 50 ? -5.613 -3.742 9.898 1 92.56 50 GLU B N 1
ATOM 2502 C CA . GLU B 1 50 ? -5.285 -2.584 9.078 1 92.56 50 GLU B CA 1
ATOM 2503 C C . GLU B 1 50 ? -3.828 -2.623 8.625 1 92.56 50 GLU B C 1
ATOM 2505 O O . GLU B 1 50 ? -3.506 -2.189 7.516 1 92.56 50 GLU B O 1
ATOM 2510 N N . LEU B 1 51 ? -2.988 -3.127 9.562 1 92.5 51 LEU B N 1
ATOM 2511 C CA . LEU B 1 51 ? -1.592 -3.311 9.188 1 92.5 51 LEU B CA 1
ATOM 2512 C C . LEU B 1 51 ? -1.46 -4.352 8.078 1 92.5 51 LEU B C 1
ATOM 2514 O O . LEU B 1 51 ? -0.797 -4.109 7.066 1 92.5 51 LEU B O 1
ATOM 2518 N N . TYR B 1 52 ? -2.184 -5.41 8.227 1 93.88 52 TYR B N 1
ATOM 2519 C CA . TYR B 1 52 ? -2.121 -6.527 7.293 1 93.88 52 TYR B CA 1
ATOM 2520 C C . TYR B 1 52 ? -2.664 -6.121 5.926 1 93.88 52 TYR B C 1
ATOM 2522 O O . TYR B 1 52 ? -2.066 -6.438 4.895 1 93.88 52 TYR B O 1
ATOM 2530 N N . ARG B 1 53 ? -3.723 -5.355 5.938 1 92.81 53 ARG B N 1
ATOM 2531 C CA . ARG B 1 53 ? -4.402 -5 4.699 1 92.81 53 ARG B CA 1
ATOM 2532 C C . ARG B 1 53 ? -3.814 -3.73 4.098 1 92.81 53 ARG B C 1
ATOM 2534 O O . ARG B 1 53 ? -4.23 -3.299 3.018 1 92.81 53 ARG B O 1
ATOM 2541 N N . LYS B 1 54 ? -2.902 -3.072 4.844 1 92.06 54 LYS B N 1
ATOM 2542 C CA . LYS B 1 54 ? -2.197 -1.889 4.363 1 92.06 54 LYS B CA 1
ATOM 2543 C C . LYS B 1 54 ? -3.148 -0.704 4.215 1 92.06 54 LYS B C 1
ATOM 2545 O O . LYS B 1 54 ? -3.043 0.07 3.264 1 92.06 54 LYS B O 1
ATOM 2550 N N . THR B 1 55 ? -4.152 -0.663 5.133 1 91.56 55 THR B N 1
ATOM 2551 C CA . THR B 1 55 ? -5.109 0.438 5.117 1 91.56 55 THR B CA 1
ATOM 2552 C C . THR B 1 55 ? -4.809 1.431 6.238 1 91.56 55 THR B C 1
ATOM 2554 O O . THR B 1 55 ? -4.219 1.066 7.258 1 91.56 55 THR B O 1
ATOM 2557 N N . MET B 1 56 ? -5.188 2.723 5.953 1 93 56 MET B N 1
ATOM 2558 C CA . MET B 1 56 ? -5.004 3.787 6.938 1 93 56 MET B CA 1
ATOM 2559 C C . MET B 1 56 ? -6.348 4.391 7.336 1 93 56 MET B C 1
ATOM 2561 O O . MET B 1 56 ? -7.051 4.961 6.5 1 93 56 MET B O 1
ATOM 2565 N N . PHE B 1 57 ? -6.605 4.277 8.578 1 92.12 57 PHE B N 1
ATOM 2566 C CA . PHE B 1 57 ? -7.883 4.75 9.109 1 92.12 57 PHE B CA 1
ATOM 2567 C C . PHE B 1 57 ? -7.957 6.273 9.062 1 92.12 57 PHE B C 1
ATOM 2569 O O . PHE B 1 57 ? -6.965 6.953 9.328 1 92.12 57 PHE B O 1
ATOM 2576 N N . ALA B 1 58 ? -9.109 6.805 8.68 1 94.25 58 ALA B N 1
ATOM 2577 C CA . ALA B 1 58 ? -9.445 8.227 8.727 1 94.25 58 ALA B CA 1
ATOM 2578 C C . ALA B 1 58 ? -10.945 8.438 8.891 1 94.25 58 ALA B C 1
ATOM 2580 O O . ALA B 1 58 ? -11.75 7.758 8.25 1 94.25 58 ALA B O 1
ATOM 2581 N N . LYS B 1 59 ? -11.289 9.242 9.758 1 94 59 LYS B N 1
ATOM 2582 C CA . LYS B 1 59 ? -12.695 9.539 10 1 94 59 LYS B CA 1
ATOM 2583 C C . LYS B 1 59 ? -12.867 10.938 10.586 1 94 59 LYS B C 1
ATOM 2585 O O . LYS B 1 59 ? -12.023 11.406 11.359 1 94 59 LYS B O 1
ATOM 2590 N N . SER B 1 60 ? -13.875 11.641 10.164 1 93.56 60 SER B N 1
ATOM 2591 C CA . SER B 1 60 ? -14.273 12.914 10.758 1 93.56 60 SER B CA 1
ATOM 2592 C C . SER B 1 60 ? -15.609 12.797 11.484 1 93.56 60 SER B C 1
ATOM 2594 O O . SER B 1 60 ? -16.562 12.242 10.953 1 93.56 60 SER B O 1
ATOM 2596 N N . GLU B 1 61 ? -15.555 13.18 12.641 1 89.94 61 GLU B N 1
ATOM 2597 C CA . GLU B 1 61 ? -16.781 13.195 13.422 1 89.94 61 GLU B CA 1
ATOM 2598 C C . GLU B 1 61 ? -17.188 14.617 13.797 1 89.94 61 GLU B C 1
ATOM 2600 O O . GLU B 1 61 ? -16.391 15.352 14.398 1 89.94 61 GLU B O 1
ATOM 2605 N N . ILE B 1 62 ? -18.359 14.93 13.445 1 84.94 62 ILE B N 1
ATOM 2606 C CA . ILE B 1 62 ? -18.891 16.25 13.727 1 84.94 62 ILE B CA 1
ATOM 2607 C C . ILE B 1 62 ? -19.797 16.203 14.938 1 84.94 62 ILE B C 1
ATOM 2609 O O . ILE B 1 62 ? -20.781 15.445 14.961 1 84.94 62 ILE B O 1
ATOM 2613 N N . GLY B 1 63 ? -19.406 16.781 15.961 1 79.56 63 GLY B N 1
ATOM 2614 C CA . GLY B 1 63 ? -20.25 16.859 17.141 1 79.56 63 GLY B CA 1
ATOM 2615 C C . GLY B 1 63 ? -20.953 18.203 17.281 1 79.56 63 GLY B C 1
ATOM 2616 O O . GLY B 1 63 ? -20.891 19.031 16.375 1 79.56 63 GLY B O 1
ATOM 2617 N N . THR B 1 64 ? -21.672 18.281 18.375 1 76.25 64 THR B N 1
ATOM 2618 C CA . THR B 1 64 ? -22.438 19.5 18.656 1 76.25 64 THR B CA 1
ATOM 2619 C C . THR B 1 64 ? -21.5 20.656 19.016 1 76.25 64 THR B C 1
ATOM 2621 O O . THR B 1 64 ? -21.656 21.766 18.531 1 76.25 64 THR B O 1
ATOM 2624 N N . THR B 1 65 ? -20.438 20.312 19.719 1 79.75 65 THR B N 1
ATOM 2625 C CA . THR B 1 65 ? -19.578 21.391 20.172 1 79.75 65 THR B CA 1
ATOM 2626 C C . THR B 1 65 ? -18.141 21.156 19.719 1 79.75 65 THR B C 1
ATOM 2628 O O . THR B 1 65 ? -17.281 22.031 19.844 1 79.75 65 THR B O 1
ATOM 2631 N N . GLU B 1 66 ? -17.906 19.969 19.219 1 88.31 66 GLU B N 1
ATOM 2632 C CA . GLU B 1 66 ? -16.547 19.656 18.828 1 88.31 66 GLU B CA 1
ATOM 2633 C C . GLU B 1 66 ? -16.516 18.812 17.547 1 88.31 66 GLU B C 1
ATOM 2635 O O . GLU B 1 66 ? -17.359 17.938 17.359 1 88.31 66 GLU B O 1
ATOM 2640 N N . ASP B 1 67 ? -15.688 19.234 16.703 1 92.81 67 ASP B N 1
ATOM 2641 C CA . ASP B 1 67 ? -15.367 18.422 15.539 1 92.81 67 ASP B CA 1
ATOM 2642 C C . ASP B 1 67 ? -14 17.75 15.688 1 92.81 67 ASP B C 1
ATOM 2644 O O . ASP B 1 67 ? -13.039 18.391 16.125 1 92.81 67 ASP B O 1
ATOM 2648 N N . ILE B 1 68 ? -13.992 16.453 15.406 1 94.75 68 ILE B N 1
ATOM 2649 C CA . ILE B 1 68 ? -12.711 15.758 15.57 1 94.75 68 ILE B CA 1
ATOM 2650 C C . ILE B 1 68 ? -12.367 15.016 14.273 1 94.75 68 ILE B C 1
ATOM 2652 O O . ILE B 1 68 ? -13.211 14.328 13.703 1 94.75 68 ILE B O 1
ATOM 2656 N N . GLU B 1 69 ? -11.219 15.273 13.805 1 96.25 69 GLU B N 1
ATOM 2657 C CA . GLU B 1 69 ? -10.641 14.477 12.727 1 96.25 69 GLU B CA 1
ATOM 2658 C C . GLU B 1 69 ? -9.695 13.414 13.273 1 96.25 69 GLU B C 1
ATOM 2660 O O . GLU B 1 69 ? -8.742 13.727 13.992 1 96.25 69 GLU B O 1
ATOM 2665 N N . ILE B 1 70 ? -9.961 12.18 12.93 1 96.69 70 ILE B N 1
ATOM 2666 C CA . ILE B 1 70 ? -9.195 11.062 13.461 1 96.69 70 ILE B CA 1
ATOM 2667 C C . ILE B 1 70 ? -8.375 10.422 12.336 1 96.69 70 ILE B C 1
ATOM 2669 O O . ILE B 1 70 ? -8.906 10.117 11.266 1 96.69 70 ILE B O 1
ATOM 2673 N N . HIS B 1 71 ? -7.082 10.25 12.578 1 97.31 71 HIS B N 1
ATOM 2674 C CA . HIS B 1 71 ? -6.191 9.664 11.578 1 97.31 71 HIS B CA 1
ATOM 2675 C C . HIS B 1 71 ? -5.359 8.531 12.188 1 97.31 71 HIS B C 1
ATOM 2677 O O . HIS B 1 71 ? -5.121 8.516 13.398 1 97.31 71 HIS B O 1
ATOM 2683 N N . ASP B 1 72 ? -4.949 7.652 11.352 1 96.88 72 ASP B N 1
ATOM 2684 C CA . ASP B 1 72 ? -3.93 6.664 11.688 1 96.88 72 ASP B CA 1
ATOM 2685 C C . ASP B 1 72 ? -2.596 7.336 12 1 96.88 72 ASP B C 1
ATOM 2687 O O . ASP B 1 72 ? -2.129 8.188 11.242 1 96.88 72 ASP B O 1
ATOM 2691 N N . VAL B 1 73 ? -2.018 7.004 13.086 1 97.38 73 VAL B N 1
ATOM 2692 C CA . VAL B 1 73 ? -0.788 7.629 13.562 1 97.38 73 VAL B CA 1
ATOM 2693 C C . VAL B 1 73 ? 0.322 7.434 12.531 1 97.38 73 VAL B C 1
ATOM 2695 O O . VAL B 1 73 ? 1.248 8.242 12.445 1 97.38 73 VAL B O 1
ATOM 2698 N N . ARG B 1 74 ? 0.241 6.418 11.648 1 97 74 ARG B N 1
ATOM 2699 C CA . ARG B 1 74 ? 1.267 6.102 10.656 1 97 74 ARG B CA 1
ATOM 2700 C C . ARG B 1 74 ? 1.344 7.184 9.586 1 97 74 ARG B C 1
ATOM 2702 O O . ARG B 1 74 ? 2.322 7.258 8.844 1 97 74 ARG B O 1
ATOM 2709 N N . LYS B 1 75 ? 0.412 8.094 9.594 1 97.31 75 LYS B N 1
ATOM 2710 C CA . LYS B 1 75 ? 0.393 9.18 8.617 1 97.31 75 LYS B CA 1
ATOM 2711 C C . LYS B 1 75 ? 1.268 10.344 9.07 1 97.31 75 LYS B C 1
ATOM 2713 O O . LYS B 1 75 ? 1.639 11.195 8.266 1 97.31 75 LYS B O 1
ATOM 2718 N N . LEU B 1 76 ? 1.623 10.391 10.273 1 97.25 76 LEU B N 1
ATOM 2719 C CA . LEU B 1 76 ? 2.221 11.57 10.891 1 97.25 76 LEU B CA 1
ATOM 2720 C C . LEU B 1 76 ? 3.539 11.93 10.211 1 97.25 76 LEU B C 1
ATOM 2722 O O . LEU B 1 76 ? 3.756 13.086 9.836 1 97.25 76 LEU B O 1
ATOM 2726 N N . PRO B 1 77 ? 4.449 10.922 9.977 1 97.75 77 PRO B N 1
ATOM 2727 C CA . PRO B 1 77 ? 5.723 11.297 9.359 1 97.75 77 PRO B CA 1
ATOM 2728 C C . PRO B 1 77 ? 5.543 11.961 7.992 1 97.75 77 PRO B C 1
ATOM 2730 O O . PRO B 1 77 ? 6.184 12.969 7.703 1 97.75 77 PRO B O 1
ATOM 2733 N N . ASP B 1 78 ? 4.625 11.461 7.277 1 97.56 78 ASP B N 1
ATOM 2734 C CA . ASP B 1 78 ? 4.379 12.023 5.953 1 97.56 78 ASP B CA 1
ATOM 2735 C C . ASP B 1 78 ? 3.684 13.383 6.051 1 97.56 78 ASP B C 1
ATOM 2737 O O . ASP B 1 78 ? 3.965 14.289 5.262 1 97.56 78 ASP B O 1
ATOM 2741 N N . LEU B 1 79 ? 2.768 13.422 6.957 1 97.62 79 LEU B N 1
ATOM 2742 C CA . LEU B 1 79 ? 2.068 14.688 7.156 1 97.62 79 LEU B CA 1
ATOM 2743 C C . LEU B 1 79 ? 3.037 15.781 7.586 1 97.62 79 LEU B C 1
ATOM 2745 O O . LEU B 1 79 ? 2.969 16.906 7.086 1 97.62 79 LEU B O 1
ATOM 2749 N N . PHE B 1 80 ? 3.93 15.461 8.484 1 98.38 80 PHE B N 1
ATOM 2750 C CA . PHE B 1 80 ? 4.961 16.406 8.898 1 98.38 80 PHE B CA 1
ATOM 2751 C C . PHE B 1 80 ? 5.848 16.781 7.727 1 98.38 80 PHE B C 1
ATOM 2753 O O . PHE B 1 80 ? 6.191 17.953 7.562 1 98.38 80 PHE B O 1
ATOM 2760 N N . TRP B 1 81 ? 6.145 15.844 6.906 1 98.56 81 TRP B N 1
ATOM 2761 C CA . TRP B 1 81 ? 7.051 16.062 5.785 1 98.56 81 TRP B CA 1
ATOM 2762 C C . TRP B 1 81 ? 6.414 16.953 4.73 1 98.56 81 TRP B C 1
ATOM 2764 O O . TRP B 1 81 ? 7.086 17.797 4.141 1 98.56 81 TRP B O 1
ATOM 2774 N N . LYS B 1 82 ? 5.117 16.797 4.609 1 98.12 82 LYS B N 1
ATOM 2775 C CA . LYS B 1 82 ? 4.379 17.609 3.646 1 98.12 82 LYS B CA 1
ATOM 2776 C C . LYS B 1 82 ? 4.223 19.047 4.145 1 98.12 82 LYS B C 1
ATOM 2778 O O . LYS B 1 82 ? 3.828 19.938 3.385 1 98.12 82 LYS B O 1
ATOM 2783 N N . ALA B 1 83 ? 4.461 19.281 5.328 1 97.56 83 ALA B N 1
ATOM 2784 C CA . ALA B 1 83 ? 4.613 20.578 5.973 1 97.56 83 ALA B CA 1
ATOM 2785 C C . ALA B 1 83 ? 3.357 21.422 5.805 1 97.56 83 ALA B C 1
ATOM 2787 O O . ALA B 1 83 ? 3.441 22.641 5.641 1 97.56 83 ALA B O 1
ATOM 2788 N N . ASN B 1 84 ? 2.268 20.719 5.691 1 95.75 84 ASN B N 1
ATOM 2789 C CA . ASN B 1 84 ? 1.014 21.469 5.781 1 95.75 84 ASN B CA 1
ATOM 2790 C C . ASN B 1 84 ? 0.798 22.031 7.184 1 95.75 84 ASN B C 1
ATOM 2792 O O . ASN B 1 84 ? 0.867 21.297 8.172 1 95.75 84 ASN B O 1
ATOM 2796 N N . LEU B 1 85 ? 0.582 23.297 7.234 1 97.12 85 LEU B N 1
ATOM 2797 C CA . LEU B 1 85 ? 0.476 23.984 8.516 1 97.12 85 LEU B CA 1
ATOM 2798 C C . LEU B 1 85 ? -0.585 23.328 9.398 1 97.12 85 LEU B C 1
ATOM 2800 O O . LEU B 1 85 ? -0.413 23.234 10.617 1 97.12 85 LEU B O 1
ATOM 2804 N N . ASN B 1 86 ? -1.602 22.766 8.781 1 94.44 86 ASN B N 1
ATOM 2805 C CA . ASN B 1 86 ? -2.725 22.172 9.492 1 94.44 86 ASN B CA 1
ATOM 2806 C C . ASN B 1 86 ? -2.301 20.922 10.25 1 94.44 86 ASN B C 1
ATOM 2808 O O . ASN B 1 86 ? -2.963 20.516 11.211 1 94.44 86 ASN B O 1
ATOM 2812 N N . TYR B 1 87 ? -1.211 20.344 9.906 1 96.81 87 TYR B N 1
ATOM 2813 C CA . TYR B 1 87 ? -0.769 19.125 10.562 1 96.81 87 TYR B CA 1
ATOM 2814 C C . TYR B 1 87 ? 0.499 19.375 11.375 1 96.81 87 TYR B C 1
ATOM 2816 O O . TYR B 1 87 ? 0.954 18.5 12.109 1 96.81 87 TYR B O 1
ATOM 2824 N N . LEU B 1 88 ? 0.982 20.594 11.242 1 98.19 88 LEU B N 1
ATOM 2825 C CA . LEU B 1 88 ? 2.123 20.969 12.07 1 98.19 88 LEU B CA 1
ATOM 2826 C C . LEU B 1 88 ? 1.666 21.734 13.305 1 98.19 88 LEU B C 1
ATOM 2828 O O . LEU B 1 88 ? 2.246 21.578 14.383 1 98.19 88 LEU B O 1
ATOM 2832 N N . GLU B 1 89 ? 0.653 22.5 13.188 1 96.81 89 GLU B N 1
ATOM 2833 C CA . GLU B 1 89 ? 0.195 23.375 14.266 1 96.81 89 GLU B CA 1
ATOM 2834 C C . GLU B 1 89 ? -0.174 22.562 15.508 1 96.81 89 GLU B C 1
ATOM 2836 O O . GLU B 1 89 ? -0.002 23.031 16.641 1 96.81 89 GLU B O 1
ATOM 2841 N N . PRO B 1 90 ? -0.678 21.297 15.297 1 97.56 90 PRO B N 1
ATOM 2842 C CA . PRO B 1 90 ? -1.021 20.516 16.484 1 97.56 90 PR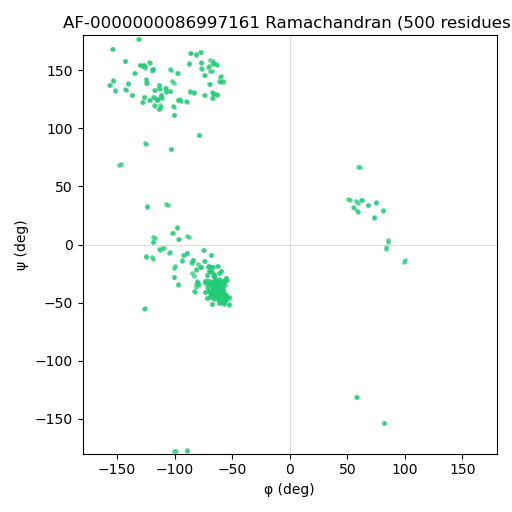O B CA 1
ATOM 2843 C C . PRO B 1 90 ? 0.144 20.375 17.453 1 97.56 90 PRO B C 1
ATOM 2845 O O . PRO B 1 90 ? -0.07 20.25 18.672 1 97.56 90 PRO B O 1
ATOM 2848 N N . LEU B 1 91 ? 1.365 20.391 17 1 97.94 91 LEU B N 1
ATOM 2849 C CA . LEU B 1 91 ? 2.545 20.266 17.859 1 97.94 91 LEU B CA 1
ATOM 2850 C C . LEU B 1 91 ? 2.641 21.422 18.844 1 97.94 91 LEU B C 1
ATOM 2852 O O . LEU B 1 91 ? 3.359 21.344 19.844 1 97.94 91 LEU B O 1
ATOM 2856 N N . TYR B 1 92 ? 1.927 22.484 18.531 1 98.12 92 TYR B N 1
ATOM 2857 C CA . TYR B 1 92 ? 1.905 23.672 19.375 1 98.12 92 TYR B CA 1
ATOM 2858 C C . TYR B 1 92 ? 0.479 24.031 19.781 1 98.12 92 TYR B C 1
ATOM 2860 O O . TYR B 1 92 ? 0.133 25.203 19.875 1 98.12 92 TYR B O 1
ATOM 2868 N N . SER B 1 93 ? -0.319 23.031 19.922 1 98.5 93 SER B N 1
ATOM 2869 C CA . SER B 1 93 ? -1.714 23.219 20.312 1 98.5 93 SER B CA 1
ATOM 2870 C C . SER B 1 93 ? -1.828 23.734 21.75 1 98.5 93 SER B C 1
ATOM 2872 O O . SER B 1 93 ? -1.057 23.328 22.609 1 98.5 93 SER B O 1
ATOM 2874 N N . LYS B 1 94 ? -2.871 24.516 22 1 97.81 94 LYS B N 1
ATOM 2875 C CA . LYS B 1 94 ? -3.176 25 23.344 1 97.81 94 LYS B CA 1
ATOM 2876 C C . LYS B 1 94 ? -3.711 23.875 24.219 1 97.81 94 LYS B C 1
ATOM 2878 O O . LYS B 1 94 ? -3.652 23.953 25.438 1 97.81 94 LYS B O 1
ATOM 2883 N N . GLU B 1 95 ? -4.293 22.922 23.594 1 97.75 95 GLU B N 1
ATOM 2884 C CA . GLU B 1 95 ? -4.773 21.703 24.234 1 97.75 95 GLU B CA 1
ATOM 2885 C C . GLU B 1 95 ? -4.199 20.453 23.562 1 97.75 95 GLU B C 1
ATOM 2887 O O . GLU B 1 95 ? -4.812 19.891 22.656 1 97.75 95 GLU B O 1
ATOM 2892 N N . LEU B 1 96 ? -3.023 20.094 24.062 1 97.69 96 LEU B N 1
ATOM 2893 C CA . LEU B 1 96 ? -2.322 18.953 23.469 1 97.69 96 LEU B CA 1
ATOM 2894 C C . LEU B 1 96 ? -2.248 17.797 24.453 1 97.69 96 LEU B C 1
ATOM 2896 O O . LEU B 1 96 ? -1.714 17.953 25.562 1 97.69 96 LEU B O 1
ATOM 2900 N N . TRP B 1 97 ? -2.879 16.75 24.062 1 97.19 97 TRP B N 1
ATOM 2901 C CA . TRP B 1 97 ? -2.781 15.508 24.828 1 97.19 97 TRP B CA 1
ATOM 2902 C C . TRP B 1 97 ? -1.933 14.477 24.094 1 97.19 97 TRP B C 1
ATOM 2904 O O . TRP B 1 97 ? -2.092 14.289 22.891 1 97.19 97 TRP B O 1
ATOM 2914 N N . MET B 1 98 ? -0.996 13.867 24.781 1 96.69 98 MET B N 1
ATOM 2915 C CA . MET B 1 98 ? -0.184 12.773 24.25 1 96.69 98 MET B CA 1
ATOM 2916 C C . MET B 1 98 ? -0.212 11.57 25.188 1 96.69 98 MET B C 1
ATOM 2918 O O . MET B 1 98 ? -0.412 11.719 26.391 1 96.69 98 MET B O 1
ATOM 2922 N N . ASP B 1 99 ? -0.011 10.398 24.719 1 94.62 99 ASP B N 1
ATOM 2923 C CA . ASP B 1 99 ? -0.21 9.164 25.469 1 94.62 99 ASP B CA 1
ATOM 2924 C C . ASP B 1 99 ? 0.925 8.938 26.469 1 94.62 99 ASP B C 1
ATOM 2926 O O . ASP B 1 99 ? 0.911 7.965 27.219 1 94.62 99 ASP B O 1
ATOM 2930 N N . GLY B 1 100 ? 1.925 9.695 26.531 1 92.44 100 GLY B N 1
ATOM 2931 C CA . GLY B 1 100 ? 2.99 9.617 27.516 1 92.44 100 GLY B CA 1
ATOM 2932 C C . GLY B 1 100 ? 4.082 8.633 27.141 1 92.44 100 GLY B C 1
ATOM 2933 O O . GLY B 1 100 ? 5.004 8.391 27.922 1 92.44 100 GLY B O 1
ATOM 2934 N N . SER B 1 101 ? 4.008 8.039 26 1 95.5 101 SER B N 1
ATOM 2935 C CA . SER B 1 101 ? 5.074 7.152 25.562 1 95.5 101 SER B CA 1
ATOM 2936 C C . SER B 1 101 ? 6.383 7.91 25.375 1 95.5 101 SER B C 1
ATOM 2938 O O . SER B 1 101 ? 6.379 9.125 25.156 1 95.5 101 SER B O 1
ATOM 2940 N N . ILE B 1 102 ? 7.449 7.172 25.484 1 97.62 102 ILE B N 1
ATOM 2941 C CA . ILE B 1 102 ? 8.766 7.781 25.297 1 97.62 102 ILE B CA 1
ATOM 2942 C C . ILE B 1 102 ? 8.891 8.312 23.875 1 97.62 102 ILE B C 1
ATOM 2944 O O . ILE B 1 102 ? 9.508 9.352 23.641 1 97.62 102 ILE B O 1
ATOM 2948 N N . GLU B 1 103 ? 8.273 7.586 22.922 1 98.25 103 GLU B N 1
ATOM 2949 C CA . GLU B 1 103 ? 8.312 7.992 21.516 1 98.25 103 GLU B CA 1
ATOM 2950 C C . GLU B 1 103 ? 7.617 9.336 21.312 1 98.25 103 GLU B C 1
ATOM 2952 O O . GLU B 1 103 ? 8.164 10.234 20.672 1 98.25 103 GLU B O 1
ATOM 2957 N N . MET B 1 104 ? 6.453 9.508 21.938 1 97.62 104 MET B N 1
ATOM 2958 C CA . MET B 1 104 ? 5.719 10.758 21.75 1 97.62 104 MET B CA 1
ATOM 2959 C C . MET B 1 104 ? 6.391 11.898 22.5 1 97.62 104 MET B C 1
ATOM 2961 O O . MET B 1 104 ? 6.367 13.047 22.047 1 97.62 104 MET B O 1
ATOM 2965 N N . GLN B 1 105 ? 6.988 11.609 23.594 1 97.94 105 GLN B N 1
ATOM 2966 C CA . GLN B 1 105 ? 7.766 12.617 24.297 1 97.94 105 GLN B CA 1
ATOM 2967 C C . GLN B 1 105 ? 8.93 13.109 23.453 1 97.94 105 GLN B C 1
ATOM 2969 O O . GLN B 1 105 ? 9.227 14.312 23.422 1 97.94 105 GLN B O 1
ATOM 2974 N N . GLU B 1 106 ? 9.539 12.188 22.828 1 98.44 106 GLU B N 1
ATOM 2975 C CA . GLU B 1 106 ? 10.641 12.562 21.938 1 98.44 106 GLU B CA 1
ATOM 2976 C C . GLU B 1 106 ? 10.148 13.438 20.797 1 98.44 106 GLU B C 1
ATOM 2978 O O . GLU B 1 106 ? 10.789 14.43 20.438 1 98.44 106 GLU B O 1
ATOM 2983 N N . ILE B 1 107 ? 9.039 13.078 20.234 1 98.38 107 ILE B N 1
ATOM 2984 C CA . ILE B 1 107 ? 8.461 13.875 19.156 1 98.38 107 ILE B CA 1
ATOM 2985 C C . ILE B 1 107 ? 8.133 15.273 19.656 1 98.38 107 ILE B C 1
ATOM 2987 O O . ILE B 1 107 ? 8.422 16.266 18.984 1 98.38 107 ILE B O 1
ATOM 2991 N N . TYR B 1 108 ? 7.605 15.336 20.859 1 98.12 108 TYR B N 1
ATOM 2992 C CA . TYR B 1 108 ? 7.305 16.641 21.453 1 98.12 108 TYR B CA 1
ATOM 2993 C C . TYR B 1 108 ? 8.578 17.453 21.656 1 98.12 108 TYR B C 1
ATOM 2995 O O . TYR B 1 108 ? 8.609 18.656 21.344 1 98.12 108 TYR B O 1
ATOM 3003 N N . ASN B 1 109 ? 9.594 16.781 22.094 1 98.31 109 ASN B N 1
ATOM 3004 C CA . ASN B 1 109 ? 10.859 17.469 22.344 1 98.31 109 ASN B CA 1
ATOM 3005 C C . ASN B 1 109 ? 11.477 17.984 21.031 1 98.31 109 ASN B C 1
ATOM 3007 O O . ASN B 1 109 ? 12.203 18.969 21.047 1 98.31 109 ASN B O 1
ATOM 3011 N N . LEU B 1 110 ? 11.141 17.281 19.953 1 98.56 110 LEU B N 1
ATOM 3012 C CA . LEU B 1 110 ? 11.695 17.641 18.656 1 98.56 110 LEU B CA 1
ATOM 3013 C C . LEU B 1 110 ? 10.711 18.484 17.859 1 98.56 110 LEU B C 1
ATOM 3015 O O . LEU B 1 110 ? 10.867 18.656 16.641 1 98.56 110 LEU B O 1
ATOM 3019 N N . ARG B 1 111 ? 9.695 19.016 18.484 1 98.44 111 ARG B N 1
ATOM 3020 C CA . ARG B 1 111 ? 8.578 19.625 17.766 1 98.44 111 ARG B CA 1
ATOM 3021 C C . ARG B 1 111 ? 9.047 20.797 16.906 1 98.44 111 ARG B C 1
ATOM 3023 O O . ARG B 1 111 ? 8.555 21 15.805 1 98.44 111 ARG B O 1
ATOM 3030 N N . GLN B 1 112 ? 10.07 21.562 17.406 1 98.5 112 GLN B N 1
ATOM 3031 C CA . GLN B 1 112 ? 10.594 22.672 16.625 1 98.5 112 GLN B CA 1
ATOM 3032 C C . GLN B 1 112 ? 11.352 22.172 15.391 1 98.5 112 GLN B C 1
ATOM 3034 O O . GLN B 1 112 ? 11.172 22.703 14.289 1 98.5 112 GLN B O 1
ATOM 3039 N N . GLU B 1 113 ? 12.148 21.188 15.586 1 98.69 113 GLU B N 1
ATOM 3040 C CA . GLU B 1 113 ? 12.883 20.594 14.469 1 98.69 113 GLU B CA 1
ATOM 3041 C C . GLU B 1 113 ? 11.93 19.984 13.445 1 98.69 113 GLU B C 1
ATOM 3043 O O . GLU B 1 113 ? 12.148 20.094 12.242 1 98.69 113 GLU B O 1
ATOM 3048 N N . ILE B 1 114 ? 10.883 19.375 13.922 1 98.81 114 ILE B N 1
ATOM 3049 C CA . ILE B 1 114 ? 9.883 18.766 13.047 1 98.81 114 ILE B CA 1
ATOM 3050 C C . ILE B 1 114 ? 9.156 19.859 12.266 1 98.81 114 ILE B C 1
ATOM 3052 O O . ILE B 1 114 ? 8.938 19.734 11.055 1 98.81 114 ILE B O 1
ATOM 3056 N N . PHE B 1 115 ? 8.875 20.953 12.945 1 98.69 115 PHE B N 1
ATOM 3057 C CA . PHE B 1 115 ? 8.195 22.062 12.312 1 98.69 115 PHE B CA 1
ATOM 3058 C C . PHE B 1 115 ? 9.023 22.625 11.156 1 98.69 115 PHE B C 1
ATOM 3060 O O . PHE B 1 115 ? 8.469 23.078 10.148 1 98.69 115 PHE B O 1
ATOM 3067 N N . ASN B 1 116 ? 10.312 22.516 11.266 1 98.62 116 ASN B N 1
ATOM 3068 C CA . ASN B 1 116 ? 11.227 23.078 10.273 1 98.62 116 ASN B CA 1
ATOM 3069 C C . ASN B 1 116 ? 11.758 22 9.336 1 98.62 116 ASN B C 1
ATOM 3071 O O . ASN B 1 116 ? 12.656 22.266 8.531 1 98.62 116 ASN B O 1
ATOM 3075 N N . MET B 1 117 ? 11.234 20.875 9.398 1 98.5 117 MET B N 1
ATOM 3076 C CA . MET B 1 117 ? 11.82 19.688 8.789 1 98.5 117 MET B CA 1
ATOM 3077 C C . MET B 1 117 ? 11.898 19.828 7.27 1 98.5 117 MET B C 1
ATOM 3079 O O . MET B 1 117 ? 12.82 19.312 6.637 1 98.5 117 MET B O 1
ATOM 3083 N N . ASN B 1 118 ? 10.977 20.531 6.699 1 98.75 118 ASN B N 1
ATOM 3084 C CA . ASN B 1 118 ? 10.906 20.688 5.25 1 98.75 118 ASN B CA 1
ATOM 3085 C C . ASN B 1 118 ? 10.344 22.047 4.855 1 98.75 118 ASN B C 1
ATOM 3087 O O . ASN B 1 118 ? 9.273 22.125 4.246 1 98.75 118 ASN B O 1
ATOM 3091 N N . LEU B 1 119 ? 11.086 23.062 5.109 1 98.81 119 LEU B N 1
ATOM 3092 C CA . LEU B 1 119 ? 10.664 24.453 4.922 1 98.81 119 LEU B CA 1
ATOM 3093 C C . LEU B 1 119 ? 10.445 24.766 3.443 1 98.81 119 LEU B C 1
ATOM 3095 O O . LEU B 1 119 ? 9.523 25.5 3.086 1 98.81 119 LEU B O 1
ATOM 3099 N N . PRO B 1 120 ? 11.258 24.203 2.541 1 98.81 120 PRO B N 1
ATOM 3100 C CA . PRO B 1 120 ? 10.984 24.438 1.122 1 98.81 120 PRO B CA 1
ATOM 3101 C C . PRO B 1 120 ? 9.602 23.953 0.699 1 98.81 120 PRO B C 1
ATOM 3103 O O . PRO B 1 120 ? 8.906 24.641 -0.058 1 98.81 120 PRO B O 1
ATOM 3106 N N . THR B 1 121 ? 9.227 22.828 1.229 1 98.81 121 THR B N 1
ATOM 3107 C CA . THR B 1 121 ? 7.895 22.328 0.913 1 98.81 121 THR B CA 1
ATOM 3108 C C . THR B 1 121 ? 6.82 23.125 1.634 1 98.81 121 THR B C 1
ATOM 3110 O O . THR B 1 121 ? 5.734 23.344 1.093 1 98.81 121 THR B O 1
ATOM 3113 N N . MET B 1 122 ? 7.129 23.625 2.787 1 98.75 122 MET B N 1
ATOM 3114 C CA . MET B 1 122 ? 6.16 24.406 3.551 1 98.75 122 MET B CA 1
ATOM 3115 C C . MET B 1 122 ? 5.719 25.641 2.775 1 98.75 122 MET B C 1
ATOM 3117 O O . MET B 1 122 ? 4.523 25.922 2.664 1 98.75 122 MET B O 1
ATOM 3121 N N . ILE B 1 123 ? 6.68 26.375 2.258 1 98.81 123 ILE B N 1
ATOM 3122 C CA . ILE B 1 123 ? 6.352 27.625 1.58 1 98.81 123 ILE B CA 1
ATOM 3123 C C . ILE B 1 123 ? 5.453 27.344 0.378 1 98.81 123 ILE B C 1
ATOM 3125 O O . ILE B 1 123 ? 4.535 28.109 0.085 1 98.81 123 ILE B O 1
ATOM 3129 N N . LYS B 1 124 ? 5.727 26.234 -0.26 1 98.5 124 LYS B N 1
ATOM 3130 C CA . LYS B 1 124 ? 4.883 25.844 -1.386 1 98.5 124 LYS B CA 1
ATOM 3131 C C . LYS B 1 124 ? 3.484 25.453 -0.916 1 98.5 124 LYS B C 1
ATOM 3133 O O . LYS B 1 124 ? 2.49 25.812 -1.552 1 98.5 124 LYS B O 1
ATOM 3138 N N . ALA B 1 125 ? 3.439 24.734 0.174 1 98.5 125 ALA B N 1
ATOM 3139 C CA . ALA B 1 125 ? 2.154 24.312 0.733 1 98.5 125 ALA B CA 1
ATOM 3140 C C . ALA B 1 125 ? 1.334 25.531 1.174 1 98.5 125 ALA B C 1
ATOM 3142 O O . ALA B 1 125 ? 0.127 25.594 0.926 1 98.5 125 ALA B O 1
ATOM 3143 N N . LEU B 1 126 ? 1.96 26.438 1.793 1 98.62 126 LEU B N 1
ATOM 3144 C CA . LEU B 1 126 ? 1.286 27.656 2.238 1 98.62 126 LEU B CA 1
ATOM 3145 C C . LEU B 1 126 ? 0.738 28.438 1.052 1 98.62 126 LEU B C 1
ATOM 3147 O O . LEU B 1 126 ? -0.415 28.875 1.07 1 98.62 126 LEU B O 1
ATOM 3151 N N . TYR B 1 127 ? 1.544 28.562 0.078 1 98.56 127 TYR B N 1
ATOM 3152 C CA . TYR B 1 127 ? 1.125 29.312 -1.106 1 98.56 127 TYR B CA 1
ATOM 3153 C C . TYR B 1 127 ? -0.013 28.594 -1.824 1 98.56 127 TYR B C 1
ATOM 3155 O O . TYR B 1 127 ? -0.956 29.234 -2.299 1 98.56 127 TYR B O 1
ATOM 3163 N N . GLY B 1 128 ? 0.173 27.312 -1.923 1 98.31 128 GLY B N 1
ATOM 3164 C CA . GLY B 1 128 ? -0.891 26.547 -2.537 1 98.31 128 GLY B CA 1
ATOM 3165 C C . GLY B 1 128 ? -2.223 26.688 -1.822 1 98.31 128 GLY B C 1
ATOM 3166 O O . GLY B 1 128 ? -3.264 26.844 -2.463 1 98.31 128 GLY B O 1
ATOM 3167 N N . THR B 1 129 ? -2.203 26.609 -0.537 1 98.06 129 THR B N 1
ATOM 3168 C CA . THR B 1 129 ? -3.43 26.766 0.24 1 98.06 129 THR B CA 1
ATOM 3169 C C . THR B 1 129 ? -4.008 28.172 0.076 1 98.06 129 THR B C 1
ATOM 3171 O O . THR B 1 129 ? -5.223 28.328 -0.079 1 98.06 129 THR B O 1
ATOM 3174 N N . TYR B 1 130 ? -3.15 29.141 0.097 1 98.25 130 TYR B N 1
ATOM 3175 C CA . TYR B 1 130 ? -3.555 30.516 -0.164 1 98.25 130 TYR B CA 1
ATOM 3176 C C . TYR B 1 130 ? -4.316 30.625 -1.48 1 98.25 130 TYR B C 1
ATOM 3178 O O . TYR B 1 130 ? -5.43 31.141 -1.519 1 98.25 130 TYR B O 1
ATOM 3186 N N . ARG B 1 131 ? -3.719 30.094 -2.482 1 98.12 131 ARG B N 1
ATOM 3187 C CA . ARG B 1 131 ? -4.328 30.172 -3.807 1 98.12 131 ARG B CA 1
ATOM 3188 C C . ARG B 1 131 ? -5.664 29.438 -3.842 1 98.12 131 ARG B C 1
ATOM 3190 O O . ARG B 1 131 ? -6.629 29.922 -4.434 1 98.12 131 ARG B O 1
ATOM 3197 N N . GLN B 1 132 ? -5.699 28.344 -3.256 1 97.56 132 GLN B N 1
ATOM 3198 C CA . GLN B 1 132 ? -6.926 27.562 -3.205 1 97.56 132 GLN B CA 1
ATOM 3199 C C . GLN B 1 132 ? -8.039 28.328 -2.49 1 97.56 132 GLN B C 1
ATOM 3201 O O . GL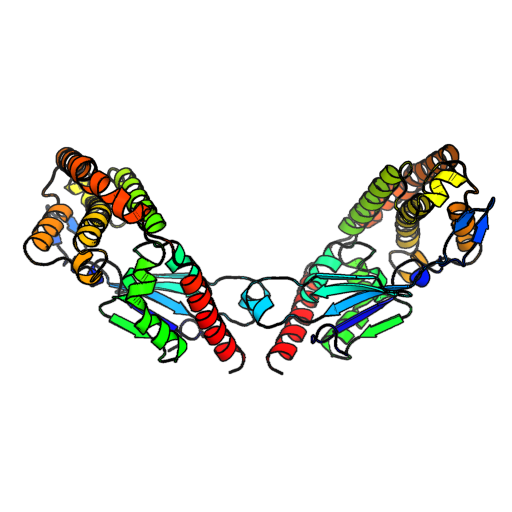N B 1 132 ? -9.172 28.375 -2.967 1 97.56 132 GLN B O 1
ATOM 3206 N N . LYS B 1 133 ? -7.742 28.953 -1.403 1 97.38 133 LYS B N 1
ATOM 3207 C CA . LYS B 1 133 ? -8.734 29.703 -0.638 1 97.38 133 LYS B CA 1
ATOM 3208 C C . LYS B 1 133 ? -9.227 30.922 -1.414 1 97.38 133 LYS B C 1
ATOM 3210 O O . LYS B 1 133 ? -10.414 31.266 -1.361 1 97.38 133 LYS B O 1
ATOM 3215 N N . MET B 1 134 ? -8.375 31.531 -2.156 1 97.62 134 MET B N 1
ATOM 3216 C CA . MET B 1 134 ? -8.75 32.688 -2.963 1 97.62 134 MET B CA 1
ATOM 3217 C C . MET B 1 134 ? -9.781 32.312 -4.02 1 97.62 134 MET B C 1
ATOM 3219 O O . MET B 1 134 ? -10.688 33.062 -4.316 1 97.62 134 MET B O 1
ATOM 3223 N N . LYS B 1 135 ? -9.625 31.109 -4.492 1 97.12 135 LYS B N 1
ATOM 3224 C CA . LYS B 1 135 ? -10.555 30.641 -5.512 1 97.12 135 LYS B CA 1
ATOM 3225 C C . LYS B 1 135 ? -11.945 30.391 -4.922 1 97.12 135 LYS B C 1
ATOM 3227 O O . LYS B 1 135 ? -12.938 30.359 -5.648 1 97.12 135 LYS B O 1
ATOM 3232 N N . LEU B 1 136 ? -12.047 30.25 -3.658 1 96.19 136 LEU B N 1
ATOM 3233 C CA . LEU B 1 136 ? -13.297 29.859 -3.008 1 96.19 136 LEU B CA 1
ATOM 3234 C C . LEU B 1 136 ? -14.039 31.094 -2.494 1 96.19 136 LEU B C 1
ATOM 3236 O O . LEU B 1 136 ? -15.117 30.969 -1.914 1 96.19 136 LEU B O 1
ATOM 3240 N N . LEU B 1 137 ? -13.609 32.25 -2.723 1 96.06 137 LEU B N 1
ATOM 3241 C CA . LEU B 1 137 ? -14.18 33.5 -2.168 1 96.06 137 LEU B CA 1
ATOM 3242 C C . LEU B 1 137 ? -15.617 33.688 -2.646 1 96.06 137 LEU B C 1
ATOM 3244 O O . LEU B 1 137 ? -16.484 34.062 -1.861 1 96.06 137 LEU B O 1
ATOM 3248 N N . PRO B 1 138 ? -15.875 33.406 -3.943 1 93.25 138 PRO B N 1
ATOM 3249 C CA . PRO B 1 138 ? -17.203 33.781 -4.434 1 93.25 138 PRO B CA 1
ATOM 3250 C C . PRO B 1 138 ? -18.281 32.812 -3.977 1 93.25 138 PRO B C 1
ATOM 3252 O O . PRO B 1 138 ? -19.469 33.125 -4.027 1 93.25 138 PRO B O 1
ATOM 3255 N N . LYS B 1 139 ? -17.906 31.625 -3.58 1 91.38 139 LYS B N 1
ATOM 3256 C CA . LYS B 1 139 ? -18.891 30.578 -3.268 1 91.38 139 LYS B CA 1
ATOM 3257 C C . LYS B 1 139 ? -18.844 30.203 -1.79 1 91.38 139 LYS B C 1
ATOM 3259 O O . LYS B 1 139 ? -17.766 29.922 -1.254 1 91.38 139 LYS B O 1
ATOM 3264 N N . GLY B 1 140 ? -20.047 30.328 -1.194 1 90.81 140 GLY B N 1
ATOM 3265 C CA . GLY B 1 140 ? -20.141 29.906 0.195 1 90.81 140 GLY B CA 1
ATOM 3266 C C . GLY B 1 140 ? -20.453 28.438 0.354 1 90.81 140 GLY B C 1
ATOM 3267 O O . GLY B 1 140 ? -20.906 27.781 -0.591 1 90.81 140 GLY B O 1
ATOM 3268 N N . THR B 1 141 ? -20.062 27.906 1.484 1 89.38 141 THR B N 1
ATOM 3269 C CA . THR B 1 141 ? -20.516 26.578 1.904 1 89.38 141 THR B CA 1
ATOM 3270 C C . THR B 1 141 ? -21.812 26.672 2.699 1 89.38 141 THR B C 1
ATOM 3272 O O . THR B 1 141 ? -22.375 27.766 2.848 1 89.38 141 THR B O 1
ATOM 3275 N N . GLU B 1 142 ? -22.234 25.516 3.15 1 85.81 142 GLU B N 1
ATOM 3276 C CA . GLU B 1 142 ? -23.438 25.516 3.967 1 85.81 142 GLU B CA 1
ATOM 3277 C C . GLU B 1 142 ? -23.281 26.406 5.195 1 85.81 142 GLU B C 1
ATOM 3279 O O . GLU B 1 142 ? -24.203 27.125 5.578 1 85.81 142 GLU B O 1
ATOM 3284 N N . SER B 1 143 ? -22.094 26.453 5.727 1 84.5 143 SER B N 1
ATOM 3285 C CA . SER B 1 143 ? -21.875 27.188 6.969 1 84.5 143 SER B CA 1
ATOM 3286 C C . SER B 1 143 ? -21.422 28.609 6.695 1 84.5 143 SER B C 1
ATOM 3288 O O . SER B 1 143 ? -21.516 29.484 7.57 1 84.5 143 SER B O 1
ATOM 3290 N N . THR B 1 144 ? -21.016 28.953 5.438 1 92.06 144 THR B N 1
ATOM 3291 C CA . THR B 1 144 ? -20.438 30.281 5.23 1 92.06 144 THR B CA 1
ATOM 3292 C C . THR B 1 144 ? -21.281 31.078 4.238 1 92.06 144 THR B C 1
ATOM 3294 O O . THR B 1 144 ? -20.938 32.219 3.918 1 92.06 144 THR B O 1
ATOM 3297 N N . GLN B 1 145 ? -22.375 30.469 3.783 1 94.25 145 GLN B N 1
ATOM 3298 C CA . GLN B 1 145 ? -23.234 31.188 2.85 1 94.25 145 GLN B CA 1
ATOM 3299 C C . GLN B 1 145 ? -23.734 32.5 3.451 1 94.25 145 GLN B C 1
ATOM 3301 O O . GLN B 1 145 ? -23.906 33.5 2.736 1 94.25 145 GLN B O 1
ATOM 3306 N N . VAL B 1 146 ? -23.984 32.531 4.695 1 94.38 146 VAL B N 1
ATOM 3307 C CA . VAL B 1 146 ? -24.453 33.75 5.387 1 94.38 146 VAL B CA 1
ATOM 3308 C C . VAL B 1 146 ? -23.453 34.875 5.184 1 94.38 146 VAL B C 1
ATOM 3310 O O . VAL B 1 146 ? -23.844 36.031 5.051 1 94.38 146 VAL B O 1
ATOM 3313 N N . LEU B 1 147 ? -22.156 34.625 5.109 1 95.12 147 LEU B N 1
ATOM 3314 C CA . LEU B 1 147 ? -21.125 35.625 4.922 1 95.12 147 LEU B CA 1
ATOM 3315 C C . LEU B 1 147 ? -21.156 36.188 3.502 1 95.12 147 LEU B C 1
ATOM 3317 O O . LEU B 1 147 ? -21 37.375 3.303 1 95.12 147 LEU B O 1
ATOM 3321 N N . VAL B 1 148 ? -21.391 35.312 2.58 1 95.62 148 VAL B N 1
ATOM 3322 C CA . VAL B 1 148 ? -21.5 35.75 1.19 1 95.62 148 VAL B CA 1
ATOM 3323 C C . VAL B 1 148 ? -22.703 36.656 1.029 1 95.62 148 VAL B C 1
ATOM 3325 O O . VAL B 1 148 ? -22.625 37.688 0.364 1 95.62 148 VAL B O 1
ATOM 3328 N N . ASP B 1 149 ? -23.797 36.281 1.617 1 94.62 149 ASP B N 1
ATOM 3329 C CA . ASP B 1 149 ? -25.031 37.094 1.537 1 94.62 149 ASP B CA 1
ATOM 3330 C C . ASP B 1 149 ? -24.828 38.469 2.148 1 94.62 149 ASP B C 1
ATOM 3332 O O . ASP B 1 149 ? -25.328 39.469 1.626 1 94.62 149 ASP B O 1
ATOM 3336 N N . LEU B 1 150 ? -24.078 38.5 3.191 1 94.81 150 LEU B N 1
ATOM 3337 C CA . LEU B 1 150 ? -23.906 39.719 3.949 1 94.81 150 LEU B CA 1
ATOM 3338 C C . LEU B 1 150 ? -22.844 40.625 3.312 1 94.81 150 LEU B C 1
ATOM 3340 O O . LEU B 1 150 ? -23 41.844 3.246 1 94.81 150 LEU B O 1
ATOM 3344 N N . PHE B 1 151 ? -21.766 39.969 2.859 1 95.31 151 PHE B N 1
ATOM 3345 C CA . PHE B 1 151 ? -20.578 40.781 2.564 1 95.31 151 PHE B CA 1
ATOM 3346 C C . PHE B 1 151 ? -20.188 40.656 1.096 1 95.31 151 PHE B C 1
ATOM 3348 O O . PHE B 1 151 ? -19.266 41.312 0.638 1 95.31 151 PHE B O 1
ATOM 3355 N N . GLY B 1 152 ? -20.797 39.719 0.423 1 95.75 152 GLY B N 1
ATOM 3356 C CA . GLY B 1 152 ? -20.562 39.594 -1.01 1 95.75 152 GLY B CA 1
ATOM 3357 C C . GLY B 1 152 ? -19.562 38.5 -1.367 1 95.75 152 GLY B C 1
ATOM 3358 O O . GLY B 1 152 ? -19.406 38.156 -2.541 1 95.75 152 GLY B O 1
ATOM 3359 N N . TYR B 1 153 ? -18.828 38.031 -0.377 1 97.31 153 TYR B N 1
ATOM 3360 C CA . TYR B 1 153 ? -17.891 36.938 -0.571 1 97.31 153 TYR B CA 1
ATOM 3361 C C . TYR B 1 153 ? -17.672 36.188 0.726 1 97.31 153 TYR B C 1
ATOM 3363 O O . TYR B 1 153 ? -18.141 36.594 1.788 1 97.31 153 TYR B O 1
ATOM 3371 N N . ASP B 1 154 ? -17.062 35.062 0.686 1 97.12 154 ASP B N 1
ATOM 3372 C CA . ASP B 1 154 ? -16.797 34.219 1.853 1 97.12 154 ASP B CA 1
ATOM 3373 C C . ASP B 1 154 ? -15.609 34.75 2.648 1 97.12 154 ASP B C 1
ATOM 3375 O O . ASP B 1 154 ? -14.469 34.375 2.4 1 97.12 154 ASP B O 1
ATOM 3379 N N . THR B 1 155 ? -15.883 35.531 3.623 1 96.75 155 THR B N 1
ATOM 3380 C CA . THR B 1 155 ? -14.844 36.25 4.375 1 96.75 155 THR B CA 1
ATOM 3381 C C . THR B 1 155 ? -14.047 35.25 5.223 1 96.75 155 THR B C 1
ATOM 3383 O O . THR B 1 155 ? -12.914 35.531 5.609 1 96.75 155 THR B O 1
ATOM 3386 N N . LYS B 1 156 ? -14.633 34.125 5.527 1 95.88 156 LYS B N 1
ATOM 3387 C CA . LYS B 1 156 ? -13.875 33.094 6.242 1 95.88 156 LYS B CA 1
ATOM 3388 C C . LYS B 1 156 ? -12.758 32.531 5.367 1 95.88 156 LYS B C 1
ATOM 3390 O O . LYS B 1 156 ? -11.633 32.375 5.832 1 95.88 156 LYS B O 1
ATOM 3395 N N . GLN B 1 157 ? -13.086 32.281 4.164 1 96.62 157 GLN B N 1
ATOM 3396 C CA . GLN B 1 157 ? -12.062 31.828 3.221 1 96.62 157 GLN B CA 1
ATOM 3397 C C . GLN B 1 157 ? -11.008 32.906 3 1 96.62 157 GLN B C 1
ATOM 3399 O O . GLN B 1 157 ? -9.82 32.625 2.857 1 96.62 157 GLN B O 1
ATOM 3404 N N . GLY B 1 158 ? -11.492 34.094 2.938 1 97.19 158 GLY B N 1
ATOM 3405 C CA . GLY B 1 158 ? -10.562 35.219 2.852 1 97.19 158 GLY B CA 1
ATOM 3406 C C . GLY B 1 158 ? -9.578 35.25 4.008 1 97.19 158 GLY B C 1
ATOM 3407 O O . GLY B 1 158 ? -8.375 35.438 3.803 1 97.19 158 GLY B O 1
ATOM 3408 N N . GLN B 1 159 ? -10.133 35.094 5.16 1 97.12 159 GLN B N 1
ATOM 3409 C CA . GLN B 1 159 ? -9.297 35.094 6.359 1 97.12 159 GLN B CA 1
ATOM 3410 C C . GLN B 1 159 ? -8.281 33.938 6.312 1 97.12 159 GLN B C 1
ATOM 3412 O O . GLN B 1 159 ? -7.121 34.125 6.68 1 97.12 159 GLN B O 1
ATOM 3417 N N . HIS B 1 160 ? -8.695 32.812 5.859 1 96.62 160 HIS B N 1
ATOM 3418 C CA . HIS B 1 160 ? -7.805 31.656 5.727 1 96.62 160 HIS B CA 1
ATOM 3419 C C . HIS B 1 160 ? -6.684 31.938 4.734 1 96.62 160 HIS B C 1
ATOM 3421 O O . HIS B 1 160 ? -5.52 31.625 4.996 1 96.62 160 HIS B O 1
ATOM 3427 N N . ALA B 1 161 ? -7.074 32.5 3.646 1 98.06 161 ALA B N 1
ATOM 3428 C CA . ALA B 1 161 ? -6.078 32.875 2.639 1 98.06 161 ALA B CA 1
ATOM 3429 C C . ALA B 1 161 ? -5.027 33.812 3.219 1 98.06 161 ALA B C 1
ATOM 3431 O O . ALA B 1 161 ? -3.826 33.531 3.113 1 98.06 161 ALA B O 1
ATOM 3432 N N . TYR B 1 162 ? -5.477 34.812 3.852 1 98.38 162 TYR B N 1
ATOM 3433 C CA . TYR B 1 162 ? -4.574 35.812 4.453 1 98.38 162 TYR B CA 1
ATOM 3434 C C . TYR B 1 162 ? -3.67 35.156 5.488 1 98.38 162 TYR B C 1
ATOM 3436 O O . TYR B 1 162 ? -2.467 35.406 5.523 1 98.38 162 TYR B O 1
ATOM 3444 N N . ARG B 1 163 ? -4.234 34.344 6.289 1 97.88 163 ARG B N 1
ATOM 3445 C CA . ARG B 1 163 ? -3.518 33.719 7.387 1 97.88 163 ARG B CA 1
ATOM 3446 C C . ARG B 1 163 ? -2.326 32.906 6.875 1 97.88 163 ARG B C 1
ATOM 3448 O O . ARG B 1 163 ? -1.264 32.906 7.5 1 97.88 163 ARG B O 1
ATOM 3455 N N . HIS B 1 164 ? -2.438 32.25 5.797 1 98.38 164 HIS B N 1
ATOM 3456 C CA . HIS B 1 164 ? -1.36 31.422 5.273 1 98.38 164 HIS B CA 1
ATOM 3457 C C . HIS B 1 164 ? -0.206 32.281 4.758 1 98.38 164 HIS B C 1
ATOM 3459 O O . HIS B 1 164 ? 0.961 31.969 5.004 1 98.38 164 HIS B O 1
ATOM 3465 N N . LEU B 1 165 ? -0.524 33.406 4.094 1 98.5 165 LEU B N 1
ATOM 3466 C CA . LEU B 1 165 ? 0.532 34.344 3.686 1 98.5 165 LEU B CA 1
ATOM 3467 C C . LEU B 1 165 ? 1.195 34.969 4.898 1 98.5 165 LEU B C 1
ATOM 3469 O O . LEU B 1 165 ? 2.424 35.062 4.977 1 98.5 165 LEU B O 1
ATOM 3473 N N . ASP B 1 166 ? 0.333 35.375 5.738 1 98.5 166 ASP B N 1
ATOM 3474 C CA . ASP B 1 166 ? 0.797 36.094 6.93 1 98.5 166 ASP B CA 1
ATOM 3475 C C . ASP B 1 166 ? 1.729 35.188 7.758 1 98.5 166 ASP B C 1
ATOM 3477 O O . ASP B 1 166 ? 2.783 35.656 8.211 1 98.5 166 ASP B O 1
ATOM 3481 N N . PHE B 1 167 ? 1.376 33.969 7.969 1 98.62 167 PHE B N 1
ATOM 3482 C CA . PHE B 1 167 ? 2.223 33.031 8.703 1 98.62 167 PHE B CA 1
ATOM 3483 C C . PHE B 1 167 ? 3.59 32.906 8.047 1 98.62 167 PHE B C 1
ATOM 3485 O O . PHE B 1 167 ? 4.621 32.969 8.719 1 98.62 167 PHE B O 1
ATOM 3492 N N . ALA B 1 168 ? 3.557 32.656 6.734 1 98.81 168 ALA B N 1
ATOM 3493 C CA . ALA B 1 168 ? 4.812 32.5 6.008 1 98.81 168 ALA B CA 1
ATOM 3494 C C . ALA B 1 168 ? 5.746 33.688 6.254 1 98.81 168 ALA B C 1
ATOM 3496 O O . ALA B 1 168 ? 6.934 33.5 6.535 1 98.81 168 ALA B O 1
ATOM 3497 N N . ILE B 1 169 ? 5.203 34.844 6.176 1 98.81 169 ILE B N 1
ATOM 3498 C CA . ILE B 1 169 ? 5.973 36.062 6.316 1 98.81 169 ILE B CA 1
ATOM 3499 C C . ILE B 1 169 ? 6.492 36.188 7.746 1 98.81 169 ILE B C 1
ATOM 3501 O O . ILE B 1 169 ? 7.695 36.344 7.961 1 98.81 169 ILE B O 1
ATOM 3505 N N . LYS B 1 170 ? 5.641 36.062 8.719 1 98.56 170 LYS B N 1
ATOM 3506 C CA . LYS B 1 170 ? 6.004 36.219 10.117 1 98.56 170 LYS B CA 1
ATOM 3507 C C . LYS B 1 170 ? 7.035 35.188 10.547 1 98.56 170 LYS B C 1
ATOM 3509 O O . LYS B 1 170 ? 7.977 35.5 11.281 1 98.56 170 LYS B O 1
ATOM 3514 N N . TYR B 1 171 ? 6.816 33.938 10.078 1 98.75 171 TYR B N 1
ATOM 3515 C CA . TYR B 1 171 ? 7.711 32.875 10.5 1 98.75 171 TYR B CA 1
ATOM 3516 C C . TYR B 1 171 ? 9.117 33.062 9.945 1 98.75 171 TYR B C 1
ATOM 3518 O O . TYR B 1 171 ? 10.102 32.844 10.633 1 98.75 171 TYR B O 1
ATOM 3526 N N . ALA B 1 172 ? 9.211 33.531 8.719 1 98.75 172 ALA B N 1
ATOM 3527 C CA . ALA B 1 172 ? 10.508 33.875 8.148 1 98.75 172 ALA B CA 1
ATOM 3528 C C . ALA B 1 172 ? 11.156 35.031 8.914 1 98.75 172 ALA B C 1
ATOM 3530 O O . ALA B 1 172 ? 12.367 35 9.164 1 98.75 172 ALA B O 1
ATOM 3531 N N . GLU B 1 173 ? 10.398 35.969 9.281 1 98 173 GLU B N 1
ATOM 3532 C CA . GLU B 1 173 ? 10.906 37.125 10.016 1 98 173 GLU B CA 1
ATOM 3533 C C . GLU B 1 173 ? 11.414 36.719 11.398 1 98 173 GLU B C 1
ATOM 3535 O O . GLU B 1 173 ? 12.297 37.375 11.953 1 98 173 GLU B O 1
ATOM 3540 N N . LEU B 1 174 ? 10.883 35.688 11.898 1 98.38 174 LEU B N 1
ATOM 3541 C CA . LEU B 1 174 ? 11.305 35.156 13.195 1 98.38 174 LEU B CA 1
ATOM 3542 C C . LEU B 1 174 ? 12.469 34.188 13.031 1 98.38 174 LEU B C 1
ATOM 3544 O O . LEU B 1 174 ? 12.828 33.469 13.977 1 98.38 174 LEU B O 1
ATOM 3548 N N . ASP B 1 175 ? 12.984 34.062 11.875 1 98.38 175 ASP B N 1
ATOM 3549 C CA . ASP B 1 175 ? 14.094 33.156 11.555 1 98.38 175 ASP B CA 1
ATOM 3550 C C . ASP B 1 175 ? 13.734 31.719 11.859 1 98.38 175 ASP B C 1
ATOM 3552 O O . ASP B 1 175 ? 14.562 30.953 12.375 1 98.38 175 ASP B O 1
ATOM 3556 N N . PHE B 1 176 ? 12.438 31.422 11.609 1 98.56 176 PHE B N 1
ATOM 3557 C CA . PHE B 1 176 ? 11.906 30.062 11.734 1 98.56 176 PHE B CA 1
ATOM 3558 C C . PHE B 1 176 ? 12.016 29.562 13.164 1 98.56 176 PHE B C 1
ATOM 3560 O O . PHE B 1 176 ? 12.328 28.391 13.398 1 98.56 176 PHE B O 1
ATOM 3567 N N . LYS B 1 177 ? 11.766 30.531 14.031 1 98.12 177 LYS B N 1
ATOM 3568 C CA . LYS B 1 177 ? 11.656 30.234 15.461 1 98.12 177 LYS B CA 1
ATOM 3569 C C . LYS B 1 177 ? 10.281 30.609 15.992 1 98.12 177 LYS B C 1
ATOM 3571 O O . LYS B 1 177 ? 9.578 31.438 15.391 1 98.12 177 LYS B O 1
ATOM 3576 N N . ASN B 1 178 ? 9.805 29.922 17.016 1 96.81 178 ASN B N 1
ATOM 3577 C CA . ASN B 1 178 ? 8.578 30.219 17.75 1 96.81 178 ASN B CA 1
ATOM 3578 C C . ASN B 1 178 ? 7.363 30.203 16.828 1 96.81 178 ASN B C 1
ATOM 3580 O O . ASN B 1 178 ? 6.707 31.234 16.641 1 96.81 178 ASN B O 1
ATOM 3584 N N . PRO B 1 179 ? 7.02 29.078 16.312 1 98.06 179 PRO B N 1
ATOM 3585 C CA . PRO B 1 179 ? 5.875 28.984 15.406 1 98.06 179 PRO B CA 1
ATOM 3586 C C . PRO B 1 179 ? 4.582 29.516 16.031 1 98.06 179 PRO B C 1
ATOM 3588 O O . PRO B 1 179 ? 3.748 30.094 15.328 1 98.06 179 PRO B O 1
ATOM 3591 N N . GLU B 1 180 ? 4.371 29.422 17.297 1 97.25 180 GLU B N 1
ATOM 3592 C CA . GLU B 1 180 ? 3.168 29.906 17.969 1 97.25 180 GLU B CA 1
ATOM 3593 C C . GLU B 1 180 ? 2.992 31.406 17.797 1 97.25 180 GLU B C 1
ATOM 3595 O O . GLU B 1 180 ? 1.884 31.891 17.531 1 97.25 180 GLU B O 1
ATOM 3600 N N . GLN B 1 181 ? 4.062 32.031 17.906 1 97.06 181 GLN B N 1
ATOM 3601 C CA . GLN B 1 181 ? 4.031 33.5 17.734 1 97.06 181 GLN B CA 1
ATOM 3602 C C . GLN B 1 181 ? 3.641 33.875 16.312 1 97.06 181 GLN B C 1
ATOM 3604 O O . GLN B 1 181 ? 3.006 34.906 16.078 1 97.06 181 GLN B O 1
ATOM 3609 N N . ALA B 1 182 ? 3.986 33 15.438 1 98.06 182 ALA B N 1
ATOM 3610 C CA . ALA B 1 182 ? 3.744 33.312 14.023 1 98.06 182 ALA B CA 1
ATOM 3611 C C . ALA B 1 182 ? 2.287 33.031 13.656 1 98.06 182 ALA B C 1
ATOM 3613 O O . ALA B 1 182 ? 1.711 33.75 12.828 1 98.06 182 ALA B O 1
ATOM 3614 N N . PHE B 1 183 ? 1.671 32 14.328 1 97.81 183 PHE B N 1
ATOM 3615 C CA . PHE B 1 183 ? 0.363 31.672 13.773 1 97.81 183 PHE B CA 1
ATOM 3616 C C . PHE B 1 183 ? -0.749 32.062 14.742 1 97.81 183 PHE B C 1
ATOM 3618 O O . PHE B 1 183 ? -1.931 31.984 14.406 1 97.81 183 PHE B O 1
ATOM 3625 N N . ARG B 1 184 ? -0.417 32.562 15.93 1 98.25 184 ARG B N 1
ATOM 3626 C CA . ARG B 1 184 ? -1.449 33.062 16.844 1 98.25 184 ARG B CA 1
ATOM 3627 C C . ARG B 1 184 ? -1.609 34.562 16.75 1 98.25 184 ARG B C 1
ATOM 3629 O O . ARG B 1 184 ? -0.625 35.281 16.578 1 98.25 184 ARG B O 1
ATOM 3636 N N . TYR B 1 185 ? -2.779 35.031 16.953 1 98.25 185 TYR B N 1
ATOM 3637 C CA . TYR B 1 185 ? -3.078 36.438 16.781 1 98.25 185 TYR B CA 1
ATOM 3638 C C . TYR B 1 185 ? -3.438 37.094 18.109 1 98.25 185 TYR B C 1
ATOM 3640 O O . TYR B 1 185 ? -4.172 36.5 18.922 1 98.25 185 TYR B O 1
ATOM 3648 N N . PHE B 1 186 ? -2.906 38.25 18.281 1 97.12 186 PHE B N 1
ATOM 3649 C CA . PHE B 1 186 ? -3.146 39.062 19.469 1 97.12 186 PHE B CA 1
ATOM 3650 C C . PHE B 1 186 ? -3.217 40.562 19.109 1 97.12 186 PHE B C 1
ATOM 3652 O O . PHE B 1 186 ? -2.824 40.938 18.016 1 97.12 186 PHE B O 1
ATOM 3659 N N . GLY B 1 187 ? -3.826 41.281 19.938 1 96.38 187 GLY B N 1
ATOM 3660 C CA . GLY B 1 187 ? -3.812 42.719 19.812 1 96.38 187 GLY B CA 1
ATOM 3661 C C . GLY B 1 187 ? -4.352 43.219 18.484 1 96.38 187 GLY B C 1
ATOM 3662 O O . GLY B 1 187 ? -5.438 42.812 18.062 1 96.38 187 GLY B O 1
ATOM 3663 N N . GLY B 1 188 ? -3.562 44.094 17.906 1 95.75 188 GLY B N 1
ATOM 3664 C CA . GLY B 1 188 ? -3.973 44.719 16.656 1 95.75 188 GLY B CA 1
ATOM 3665 C C . GLY B 1 188 ? -4.184 43.719 15.531 1 95.75 188 GLY B C 1
ATOM 3666 O O . GLY B 1 188 ? -5.109 43.875 14.727 1 95.75 188 GLY B O 1
ATOM 3667 N N . ASP B 1 189 ? -3.355 42.781 15.523 1 96.19 189 ASP B N 1
ATOM 3668 C CA . ASP B 1 189 ? -3.502 41.75 14.492 1 96.19 189 ASP B CA 1
ATOM 3669 C C . ASP B 1 189 ? -4.828 41.031 14.641 1 96.19 189 ASP B C 1
ATOM 3671 O O . ASP B 1 189 ? -5.477 40.688 13.648 1 96.19 189 ASP B O 1
ATOM 3675 N N . LEU B 1 190 ? -5.168 40.688 15.906 1 97.38 190 LEU B N 1
ATOM 3676 C CA . LEU B 1 190 ? -6.438 40.031 16.172 1 97.38 190 LEU B CA 1
ATOM 3677 C C . LEU B 1 190 ? -7.609 40.906 15.742 1 97.38 190 LEU B C 1
ATOM 3679 O O . LEU B 1 190 ? -8.562 40.406 15.133 1 97.38 190 LEU B O 1
ATOM 3683 N N . ASP B 1 191 ? -7.52 42.156 16 1 96.12 191 ASP B N 1
ATOM 3684 C CA . ASP B 1 191 ? -8.555 43.094 15.586 1 96.12 191 ASP B CA 1
ATOM 3685 C C . ASP B 1 191 ? -8.703 43.094 14.07 1 96.12 191 ASP B C 1
ATOM 3687 O O . ASP B 1 191 ? -9.82 43.062 13.547 1 96.12 191 ASP B O 1
ATOM 3691 N N . PHE B 1 192 ? -7.605 43.219 13.5 1 97 192 PHE B N 1
ATOM 3692 C CA . PHE B 1 192 ? -7.582 43.25 12.039 1 97 192 PHE B CA 1
ATOM 3693 C C . PHE B 1 192 ? -8.242 42.031 11.453 1 97 192 PHE B C 1
ATOM 3695 O O . PHE B 1 192 ? -9.07 42.125 10.547 1 97 192 PHE B O 1
ATOM 3702 N N . MET B 1 193 ? -7.926 40.844 12.008 1 97.06 193 MET B N 1
ATOM 3703 C CA . MET B 1 193 ? -8.477 39.562 11.539 1 97.06 193 MET B CA 1
ATOM 3704 C C . MET B 1 193 ? -9.984 39.5 11.789 1 97.06 193 MET B C 1
ATOM 3706 O O . MET B 1 193 ? -10.734 39 10.953 1 97.06 193 MET B O 1
ATOM 3710 N N . THR B 1 194 ? -10.367 40 12.883 1 94.25 194 THR B N 1
ATOM 3711 C CA . THR B 1 194 ? -11.781 40.031 13.227 1 94.25 194 THR B CA 1
ATOM 3712 C C . THR B 1 194 ? -12.562 40.906 12.258 1 94.25 194 THR B C 1
ATOM 3714 O O . THR B 1 194 ? -13.633 40.531 11.781 1 94.25 194 THR B O 1
ATOM 3717 N N . GLU B 1 195 ? -12 42 11.992 1 93.56 195 GLU B N 1
ATOM 3718 C CA . GLU B 1 195 ? -12.617 42.938 11.039 1 93.56 195 GLU B CA 1
ATOM 3719 C C . GLU B 1 195 ? -12.742 42.281 9.656 1 93.56 195 GLU B C 1
ATOM 3721 O O . GLU B 1 195 ? -13.758 42.469 8.977 1 93.56 195 GLU B O 1
ATOM 3726 N N . MET B 1 196 ? -11.75 41.625 9.32 1 94.88 196 MET B N 1
ATOM 3727 C CA . MET B 1 196 ? -11.75 40.938 8.031 1 94.88 196 MET B CA 1
ATOM 3728 C C . MET B 1 196 ? -12.875 39.906 7.957 1 94.88 196 MET B C 1
ATOM 3730 O O . MET B 1 196 ? -13.578 39.844 6.949 1 94.88 196 MET B O 1
ATOM 3734 N N . LYS B 1 197 ? -13.07 39.188 9 1 93.12 197 LYS B N 1
ATOM 3735 C CA . LYS B 1 197 ? -14.078 38.125 9.047 1 93.12 197 LYS B CA 1
ATOM 3736 C C . LYS B 1 197 ? -15.484 38.719 8.992 1 93.12 197 LYS B C 1
ATOM 3738 O O . LYS B 1 197 ? -16.391 38.125 8.43 1 93.12 197 LYS B O 1
ATOM 3743 N N . PHE B 1 198 ? -15.586 39.844 9.547 1 92.19 198 PHE B N 1
ATOM 3744 C CA . PHE B 1 198 ? -16.938 40.375 9.648 1 92.19 198 PHE B CA 1
ATOM 3745 C C . PHE B 1 198 ? -17.141 41.531 8.672 1 92.19 198 PHE B C 1
ATOM 3747 O O . PHE B 1 198 ? -17.797 42.531 8.992 1 92.19 198 PHE B O 1
ATOM 3754 N N . GLY B 1 199 ? -16.562 41.531 7.516 1 86.5 199 GLY B N 1
ATOM 3755 C CA . GLY B 1 199 ? -16.922 42.219 6.293 1 86.5 199 GLY B CA 1
ATOM 3756 C C . GLY B 1 199 ? -16.484 43.656 6.273 1 86.5 199 GLY B C 1
ATOM 3757 O O . GLY B 1 199 ? -17.125 44.5 5.637 1 86.5 199 GLY B O 1
ATOM 3758 N N . SER B 1 200 ? -15.438 43.938 6.957 1 90 200 SER B N 1
ATOM 3759 C CA . SER B 1 200 ? -14.93 45.312 6.926 1 90 200 SER B CA 1
ATOM 3760 C C . SER B 1 200 ? -14.359 45.656 5.555 1 90 200 SER B C 1
ATOM 3762 O O . SER B 1 200 ? -14.203 46.844 5.227 1 90 200 SER B O 1
ATOM 3764 N N . PHE B 1 201 ? -14.039 44.656 4.785 1 93.94 201 PHE B N 1
ATOM 3765 C CA . PHE B 1 201 ? -13.492 44.875 3.453 1 93.94 201 PHE B CA 1
ATOM 3766 C C . PHE B 1 201 ? -14.469 44.406 2.385 1 93.94 201 PHE B C 1
ATOM 3768 O O . PHE B 1 201 ? -15 43.312 2.475 1 93.94 201 PHE B O 1
ATOM 3775 N N . ARG B 1 202 ? -14.609 45.25 1.439 1 95.06 202 ARG B N 1
ATOM 3776 C CA . ARG B 1 202 ? -15.234 44.75 0.228 1 95.06 202 ARG B CA 1
ATOM 3777 C C . ARG B 1 202 ? -14.336 43.719 -0.476 1 95.06 202 ARG B C 1
ATOM 3779 O O . ARG B 1 202 ? -13.117 43.75 -0.285 1 95.06 202 ARG B O 1
ATOM 3786 N N . GLN B 1 203 ? -14.938 42.969 -1.229 1 96.06 203 GLN B N 1
ATOM 3787 C CA . GLN B 1 203 ? -14.188 41.875 -1.851 1 96.06 203 GLN B CA 1
ATOM 3788 C C . GLN B 1 203 ? -13.008 42.406 -2.66 1 96.06 203 GLN B C 1
ATOM 3790 O O . GLN B 1 203 ? -11.891 41.906 -2.541 1 96.06 203 GLN B O 1
ATOM 3795 N N . GLU B 1 204 ? -13.281 43.406 -3.477 1 96.44 204 GLU B N 1
ATOM 3796 C CA . GLU B 1 204 ? -12.25 43.938 -4.34 1 96.44 204 GLU B CA 1
ATOM 3797 C C . GLU B 1 204 ? -11.102 44.531 -3.516 1 96.44 204 GLU B C 1
ATOM 3799 O O . GLU B 1 204 ? -9.93 44.375 -3.871 1 96.44 204 GLU B O 1
ATOM 3804 N N . VAL B 1 205 ? -11.438 45.188 -2.482 1 96.94 205 VAL B N 1
ATOM 3805 C CA . VAL B 1 205 ? -10.438 45.781 -1.6 1 96.94 205 VAL B CA 1
ATOM 3806 C C . VAL B 1 205 ? -9.594 44.688 -0.965 1 96.94 205 VAL B C 1
ATOM 3808 O O . VAL B 1 205 ? -8.359 44.781 -0.926 1 96.94 205 VAL B O 1
ATOM 3811 N N . PHE B 1 206 ? -10.25 43.656 -0.472 1 97.75 206 PHE B N 1
ATOM 3812 C CA . PHE B 1 206 ? -9.539 42.531 0.112 1 97.75 206 PHE B CA 1
ATOM 3813 C C . PHE B 1 206 ? -8.578 41.906 -0.897 1 97.75 206 PHE B C 1
ATOM 3815 O O . PHE B 1 206 ? -7.406 41.688 -0.59 1 97.75 206 PHE B O 1
ATOM 3822 N N . GLU B 1 207 ? -9.062 41.656 -2.1 1 97.88 207 GLU B N 1
ATOM 3823 C CA . GLU B 1 207 ? -8.25 41.031 -3.139 1 97.88 207 GLU B CA 1
ATOM 3824 C C . GLU B 1 207 ? -7.035 41.875 -3.488 1 97.88 207 GLU B C 1
ATOM 3826 O O . GLU B 1 207 ? -5.938 41.344 -3.68 1 97.88 207 GLU B O 1
ATOM 3831 N N . ASN B 1 208 ? -7.234 43.125 -3.547 1 97.81 208 ASN B N 1
ATOM 3832 C CA . ASN B 1 208 ? -6.121 44.031 -3.838 1 97.81 208 ASN B CA 1
ATOM 3833 C C . ASN B 1 208 ? -5.102 44.031 -2.703 1 97.81 208 ASN B C 1
ATOM 3835 O O . ASN B 1 208 ? -3.895 44.031 -2.949 1 97.81 208 ASN B O 1
ATOM 3839 N N . MET B 1 209 ? -5.617 44.094 -1.54 1 97.69 209 MET B N 1
ATOM 3840 C CA . MET B 1 209 ? -4.746 44.125 -0.368 1 97.69 209 MET B CA 1
ATOM 3841 C C . MET B 1 209 ? -3.895 42.844 -0.298 1 97.69 209 MET B C 1
ATOM 3843 O O . MET B 1 209 ? -2.676 42.938 -0.131 1 97.69 209 MET B O 1
ATOM 3847 N N . ILE B 1 210 ? -4.516 41.719 -0.413 1 98.19 210 ILE B N 1
ATOM 3848 C CA . ILE B 1 210 ? -3.801 40.469 -0.237 1 98.19 210 ILE B CA 1
ATOM 3849 C C . ILE B 1 210 ? -2.844 40.25 -1.406 1 98.19 210 ILE B C 1
ATOM 3851 O O . ILE B 1 210 ? -1.765 39.688 -1.236 1 98.19 210 ILE B O 1
ATOM 3855 N N . GLN B 1 211 ? -3.193 40.688 -2.578 1 98 211 GLN B N 1
ATOM 3856 C CA . GLN B 1 211 ? -2.285 40.656 -3.719 1 98 211 GLN B CA 1
ATOM 3857 C C . GLN B 1 211 ? -1.042 41.5 -3.461 1 98 211 GLN B C 1
ATOM 3859 O O . GLN B 1 211 ? 0.069 41.125 -3.83 1 98 211 GLN B O 1
ATOM 3864 N N . PHE B 1 212 ? -1.289 42.594 -2.938 1 98.06 212 PHE B N 1
ATOM 3865 C CA . PHE B 1 212 ? -0.172 43.438 -2.586 1 98.06 212 PHE B CA 1
ATOM 3866 C C . PHE B 1 212 ? 0.761 42.75 -1.598 1 98.06 212 PHE B C 1
ATOM 3868 O O . PHE B 1 212 ? 1.982 42.812 -1.753 1 98.06 212 PHE B O 1
ATOM 3875 N N . ILE B 1 213 ? 0.197 42.188 -0.619 1 98.12 213 ILE B N 1
ATOM 3876 C CA . ILE B 1 213 ? 0.974 41.469 0.388 1 98.12 213 ILE B CA 1
ATOM 3877 C C . ILE B 1 213 ? 1.744 40.312 -0.27 1 98.12 213 ILE B C 1
ATOM 3879 O O . ILE B 1 213 ? 2.922 40.125 0.024 1 98.12 213 ILE B O 1
ATOM 3883 N N . GLU B 1 214 ? 1.1 39.594 -1.116 1 98.44 214 GLU B N 1
ATOM 3884 C CA . GLU B 1 214 ? 1.738 38.5 -1.853 1 98.44 214 GLU B CA 1
ATOM 3885 C C . GLU B 1 214 ? 2.969 39 -2.609 1 98.44 214 GLU B C 1
ATOM 3887 O O . GLU B 1 214 ? 4.055 38.438 -2.479 1 98.44 214 GLU B O 1
ATOM 3892 N N . GLU B 1 215 ? 2.824 40.125 -3.305 1 98.06 215 GLU B N 1
ATOM 3893 C CA . GLU B 1 215 ? 3.855 40.625 -4.211 1 98.06 215 GLU B CA 1
ATOM 3894 C C . GLU B 1 215 ? 4.965 41.344 -3.443 1 98.06 215 GLU B C 1
ATOM 3896 O O . GLU B 1 215 ? 6.141 41.219 -3.787 1 98.06 215 GLU B O 1
ATOM 3901 N N . SER B 1 216 ? 4.633 41.969 -2.391 1 97.62 216 SER B N 1
ATOM 3902 C CA . SER B 1 216 ? 5.598 42.844 -1.754 1 97.62 216 SER B CA 1
ATOM 3903 C C . SER B 1 216 ? 6.27 42.188 -0.562 1 97.62 216 SER B C 1
ATOM 3905 O O . SER B 1 216 ? 7.316 42.625 -0.095 1 97.62 216 SER B O 1
ATOM 3907 N N . ARG B 1 217 ? 5.641 41.156 -0.074 1 98 217 ARG B N 1
ATOM 3908 C CA . ARG B 1 217 ? 6.184 40.562 1.14 1 98 217 ARG B CA 1
ATOM 3909 C C . ARG B 1 217 ? 6.426 39.062 0.952 1 98 217 ARG B C 1
ATOM 3911 O O . ARG B 1 217 ? 7.555 38.594 1.088 1 98 217 ARG B O 1
ATOM 3918 N N . PHE B 1 218 ? 5.418 38.375 0.578 1 98.44 218 PHE B N 1
ATOM 3919 C CA . PHE B 1 218 ? 5.52 36.906 0.484 1 98.44 218 PHE B CA 1
ATOM 3920 C C . PHE B 1 218 ? 6.617 36.531 -0.494 1 98.44 218 PHE B C 1
ATOM 3922 O O . PHE B 1 218 ? 7.469 35.688 -0.174 1 98.44 218 PHE B O 1
ATOM 3929 N N . LYS B 1 219 ? 6.613 37.125 -1.672 1 97.56 219 LYS B N 1
ATOM 3930 C CA . LYS B 1 219 ? 7.586 36.781 -2.707 1 97.56 219 LYS B CA 1
ATOM 3931 C C . LYS B 1 219 ? 9.008 37.062 -2.242 1 97.56 219 LYS B C 1
ATOM 3933 O O . LYS B 1 219 ? 9.953 36.375 -2.652 1 97.56 219 LYS B O 1
ATOM 3938 N N . HIS B 1 220 ? 9.141 37.938 -1.343 1 97.25 220 HIS B N 1
ATOM 3939 C CA . HIS B 1 220 ? 10.469 38.375 -0.885 1 97.25 220 HIS B CA 1
ATOM 3940 C C . HIS B 1 220 ? 11.031 37.375 0.126 1 97.25 220 HIS B C 1
ATOM 3942 O O . HIS B 1 220 ? 12.242 37.344 0.362 1 97.25 220 HIS B O 1
ATOM 3948 N N . ILE B 1 221 ? 10.164 36.625 0.739 1 98.12 221 ILE B N 1
ATOM 3949 C CA . ILE B 1 221 ? 10.664 35.719 1.776 1 98.12 221 ILE B CA 1
ATOM 3950 C C . ILE B 1 221 ? 10.703 34.281 1.244 1 98.12 221 ILE B C 1
ATOM 3952 O O . ILE B 1 221 ? 11.195 33.375 1.918 1 98.12 221 ILE B O 1
ATOM 3956 N N . GLU B 1 222 ? 10.203 34.062 0.111 1 97.88 222 GLU B N 1
ATOM 3957 C CA . GLU B 1 222 ? 10.102 32.719 -0.453 1 97.88 222 GLU B CA 1
ATOM 3958 C C . GLU B 1 222 ? 11.469 32.031 -0.501 1 97.88 222 GLU B C 1
ATOM 3960 O O . GLU B 1 222 ? 11.602 30.859 -0.133 1 97.88 222 GLU B O 1
ATOM 3965 N N . ASN B 1 223 ? 12.453 32.75 -0.915 1 97.56 223 ASN B N 1
ATOM 3966 C CA . ASN B 1 223 ? 13.789 32.188 -1.079 1 97.56 223 ASN B CA 1
ATOM 3967 C C . ASN B 1 223 ? 14.391 31.766 0.26 1 97.56 223 ASN B C 1
ATOM 3969 O O . ASN B 1 223 ? 15.156 30.797 0.326 1 97.56 223 ASN B O 1
ATOM 3973 N N . LYS B 1 224 ? 14.031 32.469 1.307 1 98.38 224 LYS B N 1
ATOM 3974 C CA . LYS B 1 224 ? 14.523 32.094 2.631 1 98.38 224 LYS B CA 1
ATOM 3975 C C . LYS B 1 224 ? 14.102 30.672 3 1 98.38 224 LYS B C 1
ATOM 3977 O O . LYS B 1 224 ? 14.867 29.938 3.625 1 98.38 224 LYS B O 1
ATOM 3982 N N . TYR B 1 225 ? 12.922 30.281 2.615 1 98.75 225 TYR B N 1
ATOM 3983 C CA . TYR B 1 225 ? 12.43 28.922 2.828 1 98.75 225 TYR B CA 1
ATOM 3984 C C . TYR B 1 225 ? 13.141 27.922 1.913 1 98.75 225 TYR B C 1
ATOM 3986 O O . TYR B 1 225 ? 13.602 26.875 2.365 1 98.75 225 TYR B O 1
ATOM 3994 N N . LEU B 1 226 ? 13.242 28.312 0.638 1 98.38 226 LEU B N 1
ATOM 3995 C CA . LEU B 1 226 ? 13.703 27.406 -0.409 1 98.38 226 LEU B CA 1
ATOM 3996 C C . LEU B 1 226 ? 15.172 27.078 -0.221 1 98.38 226 LEU B C 1
ATOM 3998 O O . LEU B 1 226 ? 15.625 26 -0.641 1 98.38 226 LEU B O 1
ATOM 4002 N N . GLU B 1 227 ? 15.914 27.906 0.456 1 98 227 GLU B N 1
ATOM 4003 C CA . GLU B 1 227 ? 17.344 27.703 0.64 1 98 227 GLU B CA 1
ATOM 4004 C C . GLU B 1 227 ? 17.625 26.766 1.81 1 98 227 GLU B C 1
ATOM 4006 O O . GLU B 1 227 ? 18.75 26.281 1.97 1 98 227 GLU B O 1
ATOM 4011 N N . MET B 1 228 ? 16.641 26.531 2.59 1 98.38 228 MET B N 1
ATOM 4012 C CA . MET B 1 228 ? 16.812 25.641 3.732 1 98.38 228 MET B CA 1
ATOM 4013 C C . MET B 1 228 ? 16.891 24.188 3.279 1 98.38 228 MET B C 1
ATOM 4015 O O . MET B 1 228 ? 16.25 23.797 2.307 1 98.38 228 MET B O 1
ATOM 4019 N N . LYS B 1 229 ? 17.672 23.391 3.959 1 97.88 229 LYS B N 1
ATOM 4020 C CA . LYS B 1 229 ? 17.844 21.984 3.605 1 97.88 229 LYS B CA 1
ATOM 4021 C C . LYS B 1 229 ? 16.812 21.109 4.316 1 97.88 229 LYS B C 1
ATOM 4023 O O . LYS B 1 229 ? 16.703 21.141 5.543 1 97.88 229 LYS B O 1
ATOM 4028 N N . PRO B 1 230 ? 16.094 20.391 3.531 1 98.56 230 PRO B N 1
ATOM 4029 C CA . PRO B 1 230 ? 15.18 19.438 4.176 1 98.56 230 PRO B CA 1
ATOM 4030 C C . PRO B 1 230 ? 15.922 18.406 5.027 1 98.56 230 PRO B C 1
ATOM 4032 O O . PRO B 1 230 ? 17.016 17.969 4.668 1 98.56 230 PRO B O 1
ATOM 4035 N N . ASN B 1 231 ? 15.367 18 6.117 1 98.56 231 ASN B N 1
ATOM 4036 C CA . ASN B 1 231 ? 15.977 17.062 7.059 1 98.56 231 ASN B CA 1
ATOM 4037 C C . ASN B 1 231 ? 15.383 15.664 6.922 1 98.56 231 ASN B C 1
ATOM 4039 O O . ASN B 1 231 ? 14.562 15.25 7.742 1 98.56 231 ASN B O 1
ATOM 4043 N N . GLU B 1 232 ? 15.859 14.898 5.973 1 98.31 232 GLU B N 1
ATOM 4044 C CA . GLU B 1 232 ? 15.367 13.555 5.688 1 98.31 232 GLU B CA 1
ATOM 4045 C C . GLU B 1 232 ? 15.672 12.602 6.844 1 98.31 232 GLU B C 1
ATOM 4047 O O . GLU B 1 232 ? 14.891 11.688 7.117 1 98.31 232 GLU B O 1
ATOM 4052 N N . GLU B 1 233 ? 16.75 12.828 7.473 1 98.44 233 GLU B N 1
ATOM 4053 C CA . GLU B 1 233 ? 17.125 11.992 8.609 1 98.44 233 GLU B CA 1
ATOM 4054 C C . GLU B 1 233 ? 16.094 12.109 9.734 1 98.44 233 GLU B C 1
ATOM 4056 O O . GLU B 1 233 ? 15.719 11.109 10.352 1 98.44 233 GLU B O 1
ATOM 4061 N N . LEU B 1 234 ? 15.664 13.312 10.016 1 98.69 234 LEU B N 1
ATOM 4062 C CA . LEU B 1 234 ? 14.648 13.523 11.039 1 98.69 234 LEU B CA 1
ATOM 4063 C C . LEU B 1 234 ? 13.336 12.844 10.648 1 98.69 234 LEU B C 1
ATOM 4065 O O . LEU B 1 234 ? 12.656 12.266 11.5 1 98.69 234 LEU B O 1
ATOM 4069 N N . LYS B 1 235 ? 12.977 12.945 9.383 1 98.62 235 LYS B N 1
ATOM 4070 C CA . LYS B 1 235 ? 11.781 12.25 8.906 1 98.62 235 LYS B CA 1
ATOM 4071 C C . LYS B 1 235 ? 11.852 10.758 9.211 1 98.62 235 LYS B C 1
ATOM 4073 O O . LYS B 1 235 ? 10.898 10.172 9.727 1 98.62 235 LYS B O 1
ATOM 4078 N N . GLU B 1 236 ? 12.984 10.18 8.891 1 98.12 236 GLU B N 1
ATOM 4079 C CA . GLU B 1 236 ? 13.188 8.766 9.156 1 98.12 236 GLU B CA 1
ATOM 4080 C C . GLU B 1 236 ? 13.117 8.461 10.648 1 98.12 236 GLU B C 1
ATOM 4082 O O . GLU B 1 236 ? 12.555 7.441 11.055 1 98.12 236 GLU B O 1
ATOM 4087 N N . HIS B 1 237 ? 13.703 9.328 11.414 1 98.69 237 HIS B N 1
ATOM 4088 C CA . HIS B 1 237 ? 13.68 9.156 12.867 1 98.69 237 HIS B CA 1
ATOM 4089 C C . HIS B 1 237 ? 12.258 9.18 13.406 1 98.69 237 HIS B C 1
ATOM 4091 O O . HIS B 1 237 ? 11.883 8.328 14.219 1 98.69 237 HIS B O 1
ATOM 4097 N N . VAL B 1 238 ? 11.4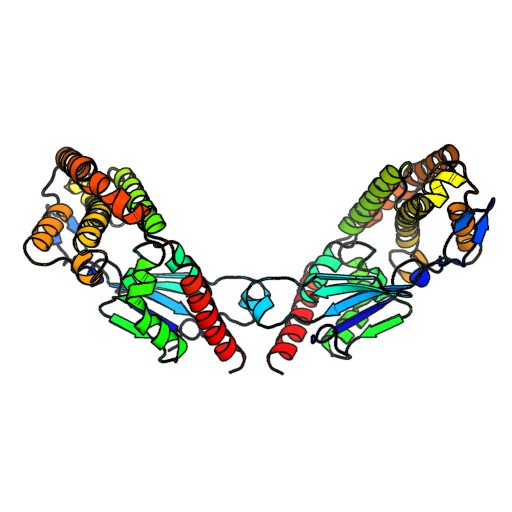45 10.086 12.938 1 98.62 238 VAL B N 1
ATOM 4098 C CA . VAL B 1 238 ? 10.047 10.172 13.352 1 98.62 238 VAL B CA 1
ATOM 4099 C C . VAL B 1 238 ? 9.312 8.898 12.938 1 98.62 238 VAL B C 1
ATOM 4101 O O . VAL B 1 238 ? 8.531 8.344 13.711 1 98.62 238 VAL B O 1
ATOM 4104 N N . ASP B 1 239 ? 9.562 8.461 11.734 1 98.19 239 ASP B N 1
ATOM 4105 C CA . ASP B 1 239 ? 8.953 7.227 11.25 1 98.19 239 ASP B CA 1
ATOM 4106 C C . ASP B 1 239 ? 9.289 6.051 12.164 1 98.19 239 ASP B C 1
ATOM 4108 O O . ASP B 1 239 ? 8.414 5.242 12.492 1 98.19 239 ASP B O 1
ATOM 4112 N N . ASN B 1 240 ? 10.523 5.992 12.586 1 98.25 240 ASN B N 1
ATOM 4113 C CA . ASN B 1 240 ? 10.953 4.922 13.477 1 98.25 240 ASN B CA 1
ATOM 4114 C C . ASN B 1 240 ? 10.273 5.012 14.836 1 98.25 240 ASN B C 1
ATOM 4116 O O . ASN B 1 240 ? 9.938 3.986 15.43 1 98.25 240 ASN B O 1
ATOM 4120 N N . LEU B 1 241 ? 10.109 6.223 15.328 1 98.38 241 LEU B N 1
ATOM 4121 C CA . LEU B 1 241 ? 9.414 6.41 16.594 1 98.38 241 LEU B CA 1
ATOM 4122 C C . LEU B 1 241 ? 7.965 5.938 16.5 1 98.38 241 LEU B C 1
ATOM 4124 O O . LEU B 1 241 ? 7.473 5.242 17.391 1 98.38 241 LEU B O 1
ATOM 4128 N N . ILE B 1 242 ? 7.305 6.285 15.383 1 98.06 242 ILE B N 1
ATOM 4129 C CA . ILE B 1 242 ? 5.918 5.879 15.188 1 98.06 242 ILE B CA 1
ATOM 4130 C C . ILE B 1 242 ? 5.84 4.363 15.039 1 98.06 242 ILE B C 1
ATOM 4132 O O . ILE B 1 242 ? 4.938 3.725 15.586 1 98.06 242 ILE B O 1
ATOM 4136 N N . MET B 1 243 ? 6.777 3.803 14.281 1 97.19 243 MET B N 1
ATOM 4137 C CA . MET B 1 243 ? 6.824 2.352 14.141 1 97.19 243 MET B CA 1
ATOM 4138 C C . MET B 1 243 ? 6.934 1.67 15.5 1 97.19 243 MET B C 1
ATOM 4140 O O . MET B 1 243 ? 6.273 0.66 15.742 1 97.19 243 MET B O 1
ATOM 4144 N N . SER B 1 244 ? 7.781 2.225 16.359 1 96.94 244 SER B N 1
ATOM 4145 C CA . SER B 1 244 ? 7.941 1.694 17.719 1 96.94 244 SER B CA 1
ATOM 4146 C C . SER B 1 244 ? 6.625 1.731 18.484 1 96.94 244 SER B C 1
ATOM 4148 O O . SER B 1 244 ? 6.27 0.765 19.156 1 96.94 244 SER B O 1
ATOM 4150 N N . ILE B 1 245 ? 5.887 2.801 18.375 1 96.44 245 ILE B N 1
ATOM 4151 C CA . ILE B 1 245 ? 4.598 2.943 19.047 1 96.44 245 ILE B CA 1
ATOM 4152 C C . ILE B 1 245 ? 3.635 1.871 18.531 1 96.44 245 ILE B C 1
ATOM 4154 O O . ILE B 1 245 ? 2.963 1.208 19.328 1 96.44 245 ILE B O 1
ATOM 4158 N N . VAL B 1 246 ? 3.574 1.676 17.25 1 95.25 246 VAL B N 1
ATOM 4159 C CA . VAL B 1 246 ? 2.654 0.72 16.641 1 95.25 246 VAL B CA 1
ATOM 4160 C C . VAL B 1 246 ? 3.027 -0.699 17.062 1 95.25 246 VAL B C 1
ATOM 4162 O O . VAL B 1 246 ? 2.152 -1.511 17.375 1 95.25 246 VAL B O 1
ATOM 4165 N N . ARG B 1 247 ? 4.324 -0.961 17.078 1 93.94 247 ARG B N 1
ATOM 4166 C CA . ARG B 1 247 ? 4.801 -2.277 17.5 1 93.94 247 ARG B CA 1
ATOM 4167 C C . ARG B 1 247 ? 4.367 -2.59 18.922 1 93.94 247 ARG B C 1
ATOM 4169 O O . ARG B 1 247 ? 3.848 -3.674 19.188 1 93.94 247 ARG B O 1
ATOM 4176 N N . LYS B 1 248 ? 4.531 -1.639 19.812 1 91.88 248 LYS B N 1
ATOM 4177 C CA . LYS B 1 248 ? 4.188 -1.813 21.219 1 91.88 248 LYS B CA 1
ATOM 4178 C C . LYS B 1 248 ? 2.689 -2.037 21.391 1 91.88 248 LYS B C 1
ATOM 4180 O O . LYS B 1 248 ? 2.268 -2.787 22.281 1 91.88 248 LYS B O 1
ATOM 4185 N N . ASN B 1 249 ? 1.943 -1.389 20.578 1 88.06 249 ASN B N 1
ATOM 4186 C CA . ASN B 1 249 ? 0.491 -1.493 20.672 1 88.06 249 ASN B CA 1
ATOM 4187 C C . ASN B 1 249 ? -0.005 -2.855 20.203 1 88.06 249 ASN B C 1
ATOM 4189 O O . ASN B 1 249 ? -1.063 -3.32 20.625 1 88.06 249 ASN B O 1
ATOM 4193 N N . LEU B 1 250 ? 0.689 -3.508 19.25 1 83.44 250 LEU B N 1
ATOM 4194 C CA . LEU B 1 250 ? 0.254 -4.789 18.703 1 83.44 250 LEU B CA 1
ATOM 4195 C C . LEU B 1 250 ? 0.666 -5.938 19.625 1 83.44 250 LEU B C 1
ATOM 4197 O O . LEU B 1 250 ? 0.003 -6.977 19.656 1 83.44 250 LEU B O 1
ATOM 4201 N N . VAL B 1 251 ? 1.833 -5.82 20.234 1 70.56 251 VAL B N 1
ATOM 4202 C CA . VAL B 1 251 ? 2.312 -6.871 21.125 1 70.56 251 VAL B CA 1
ATOM 4203 C C . VAL B 1 251 ? 1.59 -6.777 22.469 1 70.56 251 VAL B C 1
ATOM 4205 O O . VAL B 1 251 ? 1.455 -7.781 23.172 1 70.56 251 VAL B O 1
ATOM 4208 N N . ALA B 1 252 ? 1.014 -5.715 22.828 1 58.56 252 ALA B N 1
ATOM 4209 C CA . ALA B 1 252 ? 0.326 -5.562 24.109 1 58.56 252 ALA B CA 1
ATOM 4210 C C . ALA B 1 252 ? -1.037 -6.25 24.078 1 58.56 252 ALA B C 1
ATOM 4212 O O . ALA B 1 252 ? -1.669 -6.348 23.031 1 58.56 252 ALA B O 1
#

pLDDT: mean 95.35, std 4.79, range [58.56, 98.81]

Solvent-accessible surface area (backbone atoms only — not comparable to full-atom values): 26400 Å² total; per-residue (Å²): 110,68,55,96,90,22,48,43,50,34,36,18,32,34,62,43,64,50,25,55,62,55,46,69,63,42,76,56,95,88,40,76,42,74,46,59,63,44,34,33,41,32,24,23,50,74,53,69,64,32,39,73,69,63,53,76,59,69,49,75,45,81,52,94,64,41,33,36,38,38,33,31,46,86,47,48,43,58,41,39,52,51,28,37,62,85,61,43,49,41,75,70,25,85,48,63,46,64,67,74,44,71,50,57,49,49,49,60,73,37,34,68,60,49,68,52,28,22,36,40,45,21,55,51,38,32,50,51,50,23,53,53,27,61,70,41,21,79,55,49,50,93,87,34,34,66,40,23,74,73,44,68,24,16,25,62,36,46,46,52,20,48,47,35,48,50,26,55,44,44,24,58,74,47,70,72,43,64,65,60,70,33,60,37,44,54,70,68,59,30,50,52,52,50,38,46,49,70,49,71,46,50,60,69,57,45,54,52,51,53,48,46,44,43,66,72,43,40,61,70,46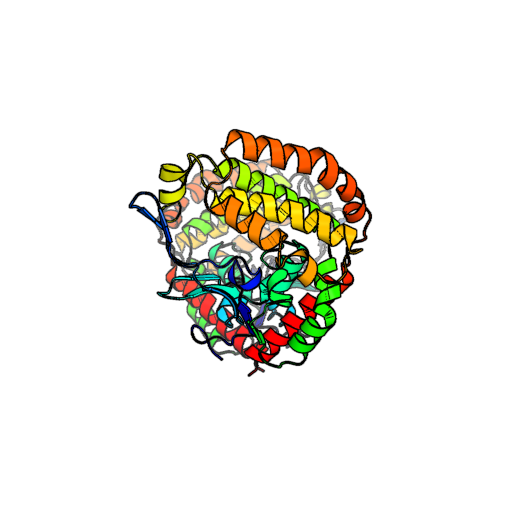,48,60,66,29,57,71,47,73,63,41,63,67,57,44,52,50,47,42,52,35,49,50,50,54,48,51,54,60,66,66,95,110,70,56,97,89,23,48,42,49,34,37,17,32,34,62,43,65,48,25,54,61,56,43,71,62,43,75,58,96,88,40,76,42,75,46,60,63,47,35,33,42,32,25,24,50,74,52,70,64,32,38,74,70,62,56,76,58,70,50,75,46,82,53,96,65,41,33,39,38,38,33,29,44,83,47,46,44,56,42,39,53,50,27,36,62,86,61,43,49,41,77,68,24,85,47,63,46,64,66,75,43,72,51,56,49,49,50,59,74,37,35,68,59,49,67,51,28,22,37,41,45,22,56,51,38,33,49,50,50,24,54,54,25,61,70,40,23,80,55,50,51,93,86,35,35,65,39,22,74,73,44,68,25,15,26,64,36,47,48,52,20,50,47,35,50,50,26,56,45,44,25,56,75,47,70,74,43,62,66,60,70,33,59,38,45,54,68,69,58,31,50,52,52,50,38,44,50,70,48,71,47,49,60,68,56,44,54,51,51,53,49,46,44,44,65,71,43,40,61,70,48,46,59,68,29,56,69,47,74,62,40,64,67,57,43,51,51,47,41,51,37,48,49,50,52,47,51,54,61,67,66,98

Nearest PDB structures (foldseek):
  1ya9-assembly1_A  TM=2.075E-01  e=2.780E+00  Mus musculus
  6jho-assembly1_B  TM=1.748E-01  e=1.341E+00  Helicobacter pylori 26695
  6jho-assembly1_B  TM=1.655E-01  e=2.312E+00  Helicobacter pylori 26695

Sequence (504 aa):
MKILNRNVVMKALVGSNNYNLQTEERVIDGRIILASDKDYKAFITPTFEELYRKTMFAKSEIGTTEDIEIHDVRKLPDLFWKANLNYLEPLYSKELWMDGSIEMQEIYNLRQEIFNMNLPTMIKALYGTYRQKMKLLPKGTESTQVLVDLFGYDTKQGQHAYRHLDFAIKYAELDFKNPEQAFRYFGGDLDFMTEMKFGSFRQEVFENMIQFIEESRFKHIENKYLEMKPNEELKEHVDNLIMSIVRKNLVAMKILNRNVVMKALVGSNNYNLQTEERVIDGRIILASDKDYKAFITPTFEELYRKTMFAKSEIGTTEDIEIHDVRKLPDLFWKANLNYLEPLYSKELWMDGSIEMQEIYNLRQEIFNMNLPTMIKALYGTYRQKMKLLPKGTESTQVLVDLFGYDTKQGQHAYRHLDFAIKYAELDFKNPEQAFRYFGGDLDFMTEMKFGSFRQEVFENMIQFIEESRFKHIENKYLEMKPNEELKEHVDNLIMSIVRKNLVA

Radius of gyration: 32.6 Å; Cα contacts (8 Å, |Δi|>4): 815; chains: 2; bounding box: 60×89×66 Å

Organism: NCBI:txid2724322

Secondary structure (DSSP, 8-state):
-EETTEEEEEEEEETHHHHT-----EEETTEEEPPPPEEEEEEEPPPHHHHHHT---EEEEE-SSEEEEEEEGGGHHHHHHHT-HHHHGGGG-SSEEE---HHHHHHHHTHHHHHTTTHHHHHHHHHHHHHHHHHTTT---TTTHHHHHHHSS-HHHHHHHHHHHHHHHHHHHTTT--HHHHH---HHHHHHHHHHHTT-S-HHHHHHHHHHHIIIIIHHHHHHHHTSPP-HHHHHHHHHHHHHHHHHHHH-/-EETTEEEEEEEEETHHHHT-----EEETTEEEPPPPEEEEEEEPPPHHHHHHT---EEEEE-SSEEEEEEEGGGHHHHHHHT-HHHHGGGG-SSEEE---HHHHHHHHTHHHHHTTTHHHHHHHHHHHHHHHHHTTT---TTTHHHHHHHSS-HHHHHHHHHHHHHHHHHHHTTT--HHHHH---HHHHHHHHHHHTT-S-HHHHHHHHHHHIIIIIHHHHHHHHTSPP-HHHHHHHHHHHHHHHHHHHH-